Protein AF-0000000080522493 (afdb_homodimer)

Structure (mmCIF, N/CA/C/O backbone):
data_AF-0000000080522493-model_v1
#
loop_
_entity.id
_entity.type
_entity.pdbx_description
1 polymer 'uridine/cytidine kinase'
#
loop_
_atom_site.group_PDB
_atom_site.id
_atom_site.type_symbol
_atom_site.label_atom_id
_atom_site.label_alt_id
_atom_site.label_comp_id
_atom_site.label_asym_id
_atom_site.label_entity_id
_atom_site.label_seq_id
_atom_site.pdbx_PDB_ins_code
_atom_site.Cartn_x
_atom_site.Cartn_y
_atom_site.Cartn_z
_atom_site.occupancy
_atom_site.B_iso_or_equiv
_atom_site.auth_seq_id
_atom_site.auth_comp_id
_atom_site.auth_asym_id
_atom_site.auth_atom_id
_atom_site.pdbx_PDB_model_num
ATOM 1 N N . GLN A 1 1 ? 4.613 -21.703 6.625 1 52.94 1 GLN A N 1
ATOM 2 C CA . GLN A 1 1 ? 4.242 -20.344 6.996 1 52.94 1 GLN A CA 1
ATOM 3 C C . GLN A 1 1 ? 3.234 -19.75 6.016 1 52.94 1 GLN A C 1
ATOM 5 O O . GLN A 1 1 ? 3.293 -20.031 4.816 1 52.94 1 GLN A O 1
ATOM 10 N N . SER A 1 2 ? 2.213 -19.094 6.52 1 61.53 2 SER A N 1
ATOM 11 C CA . SER A 1 2 ? 1.043 -18.656 5.762 1 61.53 2 SER A CA 1
ATOM 12 C C . SER A 1 2 ? 1.355 -17.422 4.922 1 61.53 2 SER A C 1
ATOM 14 O O . SER A 1 2 ? 2.145 -16.578 5.332 1 61.53 2 SER A O 1
ATOM 16 N N . THR A 1 3 ? 1.047 -17.422 3.699 1 83.5 3 THR A N 1
ATOM 17 C CA . THR A 1 3 ? 1.134 -16.266 2.818 1 83.5 3 THR A CA 1
ATOM 18 C C . THR A 1 3 ? 0.064 -15.227 3.17 1 83.5 3 THR A C 1
ATOM 20 O O . THR A 1 3 ? -0.84 -15.508 3.961 1 83.5 3 THR A O 1
ATOM 23 N N . VAL A 1 4 ? 0.24 -14.055 2.805 1 89.12 4 V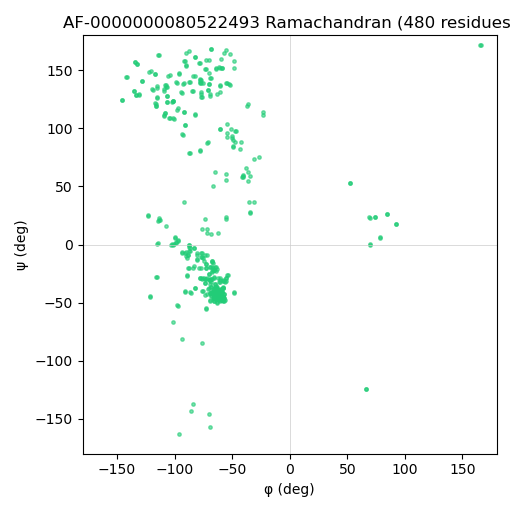AL A N 1
ATOM 24 C CA . VAL A 1 4 ? -0.759 -13 2.945 1 89.12 4 VAL A CA 1
ATOM 25 C C . VAL A 1 4 ? -2.109 -13.492 2.43 1 89.12 4 VAL A C 1
ATOM 27 O O . VAL A 1 4 ? -3.139 -13.305 3.082 1 89.12 4 VAL A O 1
ATOM 30 N N . CYS A 1 5 ? -2.146 -14.219 1.316 1 91.75 5 CYS A N 1
ATOM 31 C CA . CYS A 1 5 ? -3.381 -14.727 0.726 1 91.75 5 CYS A CA 1
ATOM 32 C C . CYS A 1 5 ? -4.047 -15.75 1.641 1 91.75 5 CYS A C 1
ATOM 34 O O . CYS A 1 5 ? -5.266 -15.727 1.822 1 91.75 5 CYS A O 1
ATOM 36 N N . GLU A 1 6 ? -3.295 -16.594 2.213 1 90.44 6 GLU A N 1
ATOM 37 C CA . GLU A 1 6 ? -3.838 -17.594 3.139 1 90.44 6 GLU A CA 1
ATOM 38 C C . GLU A 1 6 ? -4.426 -16.922 4.379 1 90.44 6 GLU A C 1
ATOM 40 O O . GLU A 1 6 ? -5.469 -17.344 4.879 1 90.44 6 GLU A O 1
ATOM 45 N N . LYS A 1 7 ? -3.697 -15.953 4.844 1 92.44 7 LYS A N 1
ATOM 46 C CA . LYS A 1 7 ? -4.191 -15.219 6.008 1 92.44 7 LYS A CA 1
ATOM 47 C C . LYS A 1 7 ? -5.512 -14.523 5.695 1 92.44 7 LYS A C 1
ATOM 49 O O . LYS A 1 7 ? -6.426 -14.516 6.527 1 92.44 7 LYS A O 1
ATOM 54 N N . ILE A 1 8 ? -5.613 -13.969 4.543 1 93.5 8 ILE A N 1
ATOM 55 C CA . ILE A 1 8 ? -6.844 -13.336 4.09 1 93.5 8 ILE A CA 1
ATOM 56 C C . ILE A 1 8 ? -7.973 -14.359 4.051 1 93.5 8 ILE A C 1
ATOM 58 O O . ILE A 1 8 ? -9.07 -14.102 4.547 1 93.5 8 ILE A O 1
ATOM 62 N N . MET A 1 9 ? -7.695 -15.523 3.529 1 91.19 9 MET A N 1
ATOM 63 C CA . MET A 1 9 ? -8.672 -16.609 3.436 1 91.19 9 MET A CA 1
ATOM 64 C C . MET A 1 9 ? -9.156 -17.016 4.82 1 91.19 9 MET A C 1
ATOM 66 O O . MET A 1 9 ? -10.352 -17.219 5.027 1 91.19 9 MET A O 1
ATOM 70 N N . GLU A 1 10 ? -8.258 -17.078 5.699 1 91 10 GLU A N 1
ATOM 71 C CA . GLU A 1 10 ? -8.555 -17.469 7.078 1 91 10 GLU A CA 1
ATOM 72 C C . GLU A 1 10 ? -9.438 -16.438 7.762 1 91 10 GLU A C 1
ATOM 74 O O . GLU A 1 10 ? -10.445 -16.781 8.383 1 91 10 GLU A O 1
ATOM 79 N N . LEU A 1 11 ? -9.133 -15.258 7.633 1 91.19 11 LEU A N 1
ATOM 80 C CA . LEU A 1 11 ? -9.836 -14.18 8.32 1 91.19 11 LEU A CA 1
ATOM 81 C C . LEU A 1 11 ? -11.242 -14 7.75 1 91.19 11 LEU A C 1
ATOM 83 O O . LEU A 1 11 ? -12.148 -13.555 8.453 1 91.19 11 LEU A O 1
ATOM 87 N N . LEU A 1 12 ? -11.406 -14.398 6.52 1 91.38 12 LEU A N 1
ATOM 88 C CA . LEU A 1 12 ? -12.719 -14.297 5.891 1 91.38 12 LEU A CA 1
ATOM 89 C C . LEU A 1 12 ? -13.555 -15.539 6.18 1 91.38 12 LEU A C 1
ATOM 91 O O . LEU A 1 12 ? -14.727 -15.609 5.793 1 91.38 12 LEU A O 1
ATOM 95 N N . GLY A 1 13 ? -13.016 -16.531 6.883 1 85 13 GLY A N 1
ATOM 96 C CA . GLY A 1 13 ? -13.711 -17.75 7.25 1 85 13 GLY A CA 1
ATOM 97 C C . GLY A 1 13 ? -14.016 -18.656 6.062 1 85 13 GLY A C 1
ATOM 98 O O . GLY A 1 13 ? -14.984 -19.406 6.078 1 85 13 GLY A O 1
ATOM 99 N N . GLN A 1 14 ? -13.297 -18.516 5.074 1 80.25 14 GLN A N 1
ATOM 100 C CA . GLN A 1 14 ? -13.586 -19.25 3.848 1 80.25 14 GLN A CA 1
ATOM 101 C C . GLN A 1 14 ? -12.805 -20.562 3.789 1 80.25 14 GLN A C 1
ATOM 103 O O . GLN A 1 14 ? -13.07 -21.406 2.936 1 80.25 14 GLN A O 1
ATOM 108 N N . ASN A 1 15 ? -11.93 -20.703 4.766 1 73.31 15 ASN A N 1
ATOM 109 C CA . ASN A 1 15 ? -11.156 -21.938 4.789 1 73.31 15 ASN A CA 1
ATOM 110 C C . ASN A 1 15 ? -12.039 -23.156 5.059 1 73.31 15 ASN A C 1
ATOM 112 O O . ASN A 1 15 ? -11.742 -24.266 4.602 1 73.31 15 ASN A O 1
ATOM 116 N N . GLU A 1 16 ? -13.203 -22.922 5.652 1 71.56 16 GLU A N 1
ATOM 117 C CA . GLU A 1 16 ? -14.055 -24.031 6.098 1 71.56 16 GLU A CA 1
ATOM 118 C C . GLU A 1 16 ? -15.211 -24.25 5.125 1 71.56 16 GLU A C 1
ATOM 120 O O . GLU A 1 16 ? -15.984 -25.203 5.285 1 71.56 16 GLU A O 1
ATOM 125 N N . VAL A 1 17 ? -15.273 -23.484 4.113 1 73.75 17 VAL A N 1
ATOM 126 C CA . VAL A 1 17 ? -16.391 -23.578 3.17 1 73.75 17 VAL A CA 1
ATOM 127 C C . VAL A 1 17 ? -16.031 -24.531 2.039 1 73.75 17 VAL A C 1
ATOM 129 O O . VAL A 1 17 ? -14.875 -24.562 1.592 1 73.75 17 VAL A O 1
ATOM 132 N N . ASP A 1 18 ? -17.016 -25.312 1.705 1 72.75 18 ASP A N 1
ATOM 133 C CA . ASP A 1 18 ? -16.828 -26.234 0.586 1 72.75 18 ASP A CA 1
ATOM 134 C C . ASP A 1 18 ? -16.406 -25.5 -0.676 1 72.75 18 ASP A C 1
ATOM 136 O O . ASP A 1 18 ? -16.906 -24.406 -0.959 1 72.75 18 ASP A O 1
ATOM 140 N N . HIS A 1 19 ? -15.508 -26.062 -1.374 1 71.94 19 HIS A N 1
ATOM 141 C CA . HIS A 1 19 ? -14.898 -25.453 -2.549 1 71.94 19 HIS A CA 1
ATOM 142 C C . HIS A 1 19 ? -15.945 -25.094 -3.594 1 71.94 19 HIS A C 1
ATOM 144 O O . HIS A 1 19 ? -15.758 -24.141 -4.359 1 71.94 19 HIS A O 1
ATOM 150 N N . ARG A 1 20 ? -17 -25.828 -3.664 1 73.25 20 ARG A N 1
ATOM 151 C CA . ARG A 1 20 ? -18.047 -25.578 -4.656 1 73.25 20 ARG A CA 1
ATOM 152 C C . ARG A 1 20 ? -18.844 -24.328 -4.305 1 73.25 20 ARG A C 1
ATOM 154 O O . ARG A 1 20 ? -19.438 -23.703 -5.184 1 73.25 20 ARG A O 1
ATOM 161 N N . GLN A 1 21 ? -18.781 -23.953 -3.074 1 72.56 21 GLN A N 1
ATOM 162 C CA . GLN A 1 21 ? -19.641 -22.875 -2.609 1 72.56 21 GLN A CA 1
ATOM 163 C C . GLN A 1 21 ? -18.797 -21.656 -2.191 1 72.56 21 GLN A C 1
ATOM 165 O O . GLN A 1 21 ? -19.359 -20.625 -1.832 1 72.56 21 GLN A O 1
ATOM 170 N N . ARG A 1 22 ? -17.562 -21.875 -2.363 1 75 22 ARG A N 1
ATOM 171 C CA . ARG A 1 22 ? -16.703 -20.797 -1.896 1 75 22 ARG A CA 1
ATOM 172 C C . ARG A 1 22 ? -16.812 -19.578 -2.795 1 75 22 ARG A C 1
ATOM 174 O O . ARG A 1 22 ? -16.797 -19.688 -4.02 1 75 22 ARG A O 1
ATOM 181 N N . LYS A 1 23 ? -16.969 -18.453 -2.16 1 88.06 23 LYS A N 1
ATOM 182 C CA . LYS A 1 23 ? -17.078 -17.188 -2.883 1 88.06 23 LYS A CA 1
ATOM 183 C C . LYS A 1 23 ? -15.711 -16.578 -3.129 1 88.06 23 LYS A C 1
ATOM 185 O O . LYS A 1 23 ? -15.586 -15.609 -3.889 1 88.06 23 LYS A O 1
ATOM 190 N N . LEU A 1 24 ? -14.688 -17.219 -2.455 1 92.75 24 LEU A N 1
ATOM 191 C CA . LEU A 1 24 ? -13.305 -16.766 -2.582 1 92.75 24 LEU A CA 1
ATOM 192 C C . LEU A 1 24 ? -12.375 -17.938 -2.895 1 92.75 24 LEU A C 1
ATOM 194 O O . LEU A 1 24 ? -12.438 -18.984 -2.234 1 92.75 24 LEU A O 1
ATOM 198 N N . VAL A 1 25 ? -11.555 -17.797 -3.936 1 93.69 25 VAL A N 1
ATOM 199 C CA . VAL A 1 25 ? -10.617 -18.844 -4.305 1 93.69 25 VAL A CA 1
ATOM 200 C C . VAL A 1 25 ? -9.211 -18.266 -4.438 1 93.69 25 VAL A C 1
ATOM 202 O O . VAL A 1 25 ? -9.047 -17.125 -4.914 1 93.69 25 VAL A O 1
ATOM 205 N N . ILE A 1 26 ? -8.258 -19.016 -3.986 1 94.06 26 ILE A N 1
ATOM 206 C CA . ILE A 1 26 ? -6.855 -18.656 -4.199 1 94.06 26 ILE A CA 1
ATOM 207 C C . ILE A 1 26 ? -6.281 -19.484 -5.348 1 94.06 26 ILE A C 1
ATOM 209 O O . ILE A 1 26 ? -6.418 -20.719 -5.363 1 94.06 26 ILE A O 1
ATOM 213 N N . LEU A 1 27 ? -5.77 -18.891 -6.332 1 95.75 27 LEU A N 1
ATOM 214 C CA . LEU A 1 27 ? -5.051 -19.547 -7.426 1 95.75 27 LEU A CA 1
ATOM 215 C C . LEU A 1 27 ? -3.586 -19.125 -7.438 1 95.75 27 LEU A C 1
ATOM 217 O O . LEU A 1 27 ? -3.279 -17.922 -7.434 1 95.75 27 LEU A O 1
ATOM 221 N N . SER A 1 28 ? -2.662 -20.094 -7.422 1 95.94 28 SER A N 1
ATOM 222 C CA . SER A 1 28 ? -1.23 -19.812 -7.379 1 95.94 28 SER A CA 1
ATOM 223 C C . SER A 1 28 ? -0.608 -19.891 -8.766 1 95.94 28 SER A C 1
ATOM 225 O O . SER A 1 28 ? -0.868 -20.828 -9.523 1 95.94 28 SER A O 1
ATOM 227 N N . GLN A 1 29 ? 0.25 -19 -9.07 1 97.12 29 GLN A N 1
ATOM 228 C CA . GLN A 1 29 ? 1.018 -19 -10.305 1 97.12 29 GLN A CA 1
ATOM 229 C C . GLN A 1 29 ? 1.881 -20.25 -10.43 1 97.12 29 GLN A C 1
ATOM 231 O O . GLN A 1 29 ? 2.113 -20.75 -11.531 1 97.12 29 GLN A O 1
ATOM 236 N N . ASP A 1 30 ? 2.283 -20.797 -9.297 1 95.12 30 ASP A N 1
ATOM 237 C CA . ASP A 1 30 ? 3.217 -21.922 -9.258 1 95.12 30 ASP A CA 1
ATOM 238 C C . ASP A 1 30 ? 2.58 -23.188 -9.828 1 95.12 30 ASP A C 1
ATOM 240 O O . ASP A 1 30 ? 3.281 -24.156 -10.148 1 95.12 30 ASP A O 1
ATOM 244 N N . ARG A 1 31 ? 1.29 -23.188 -9.969 1 95.94 31 ARG A N 1
ATOM 245 C CA . ARG A 1 31 ? 0.611 -24.344 -10.555 1 95.94 31 ARG A CA 1
ATOM 246 C C . ARG A 1 31 ? 0.862 -24.406 -12.062 1 95.94 31 ARG A C 1
ATOM 248 O O . ARG A 1 31 ? 0.593 -25.438 -12.688 1 95.94 31 ARG A O 1
ATOM 255 N N . PHE A 1 32 ? 1.44 -23.406 -12.602 1 97.69 32 PHE A N 1
ATOM 256 C CA . PHE A 1 32 ? 1.5 -23.312 -14.055 1 97.69 32 PHE A CA 1
ATOM 257 C C . PHE A 1 32 ? 2.938 -23.438 -14.547 1 97.69 32 PHE A C 1
ATOM 259 O O . PHE A 1 32 ? 3.275 -22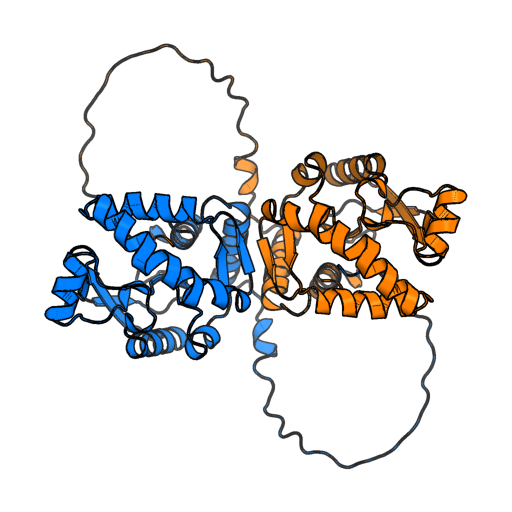.938 -15.625 1 97.69 32 PHE A O 1
ATOM 266 N N . TYR A 1 33 ? 3.793 -24.031 -13.766 1 97.81 33 TYR A N 1
ATOM 267 C CA . TYR A 1 33 ? 5.117 -24.328 -14.305 1 97.81 33 TYR A CA 1
ATOM 268 C C . TYR A 1 33 ? 5.02 -25.219 -15.531 1 97.81 33 TYR A C 1
ATOM 270 O O . TYR A 1 33 ? 4.145 -26.094 -15.609 1 97.81 33 TYR A O 1
ATOM 278 N N . LYS A 1 34 ? 5.965 -25.094 -16.391 1 97.38 34 LYS A N 1
ATOM 279 C CA . LYS A 1 34 ? 6.051 -25.984 -17.547 1 97.38 34 LYS A CA 1
ATOM 280 C C . LYS A 1 34 ? 6.496 -27.375 -17.141 1 97.38 34 LYS A C 1
ATOM 282 O O . LYS A 1 34 ? 7.195 -27.562 -16.156 1 97.38 34 LYS A O 1
ATOM 287 N N . VAL A 1 35 ? 6.004 -28.297 -17.984 1 97 35 VAL A N 1
ATOM 288 C CA . VAL A 1 35 ? 6.559 -29.641 -17.859 1 97 35 VAL A CA 1
ATOM 289 C C . VAL A 1 35 ? 8.008 -29.656 -18.328 1 97 35 VAL A C 1
ATOM 291 O O . VAL A 1 35 ? 8.312 -29.188 -19.438 1 97 35 VAL A O 1
ATOM 294 N N . LEU A 1 36 ? 8.82 -30.172 -17.453 1 96.94 36 LEU A N 1
ATOM 295 C CA . LEU A 1 36 ? 10.242 -30.141 -17.75 1 96.94 36 LEU A CA 1
ATOM 296 C C . LEU A 1 36 ? 10.641 -31.297 -18.672 1 96.94 36 LEU A C 1
ATOM 298 O O . LEU A 1 36 ? 10.094 -32.406 -18.547 1 96.94 36 LEU A O 1
ATOM 302 N N . THR A 1 37 ? 11.609 -31.016 -19.562 1 96.88 37 THR A N 1
ATOM 303 C CA . THR A 1 37 ? 12.266 -32.094 -20.281 1 96.88 37 THR A CA 1
ATOM 304 C C . THR A 1 37 ? 13.117 -32.938 -19.328 1 96.88 37 THR A C 1
ATOM 306 O O . THR A 1 37 ? 13.375 -32.531 -18.203 1 96.88 37 THR A O 1
ATOM 309 N N . ALA A 1 38 ? 13.547 -34.062 -19.859 1 96 38 ALA A N 1
ATOM 310 C CA . ALA A 1 38 ? 14.398 -34.938 -19.031 1 96 38 ALA A CA 1
ATOM 311 C C . ALA A 1 38 ? 15.672 -34.219 -18.625 1 96 38 ALA A C 1
ATOM 313 O O . ALA A 1 38 ? 16.125 -34.312 -17.469 1 96 38 ALA A O 1
ATOM 314 N N . GLU A 1 39 ? 16.188 -33.5 -19.531 1 96.94 39 GLU A N 1
ATOM 315 C CA . GLU A 1 39 ? 17.406 -32.75 -19.25 1 96.94 39 GLU A CA 1
ATOM 316 C C . GLU A 1 39 ? 17.172 -31.656 -18.219 1 96.94 39 GLU A C 1
ATOM 318 O O . GLU A 1 39 ? 17.953 -31.484 -17.281 1 96.94 39 GLU A O 1
ATOM 323 N N . GLN A 1 40 ? 16.141 -30.938 -18.375 1 96.88 40 GLN A N 1
ATOM 324 C CA . GLN A 1 40 ? 15.781 -29.875 -17.453 1 96.88 40 GLN A CA 1
ATOM 325 C C . GLN A 1 40 ? 15.484 -30.422 -16.062 1 96.88 40 GLN A C 1
ATOM 327 O O . GLN A 1 40 ? 15.852 -29.828 -15.055 1 96.88 40 GLN A O 1
ATOM 332 N N . LYS A 1 41 ? 14.844 -31.547 -16.016 1 95.94 41 LYS A N 1
ATOM 333 C CA . LYS A 1 41 ? 14.523 -32.188 -14.75 1 95.94 41 LYS A CA 1
ATOM 334 C C . LYS A 1 41 ? 15.789 -32.562 -13.992 1 95.94 41 LYS A C 1
ATOM 336 O O . LYS A 1 41 ? 15.875 -32.375 -12.773 1 95.94 41 LYS A O 1
ATOM 341 N N . ALA A 1 42 ? 16.734 -33.094 -14.734 1 95.62 42 ALA A N 1
ATOM 342 C CA . ALA A 1 42 ? 18.016 -33.438 -14.133 1 95.62 42 ALA A CA 1
ATOM 343 C C . ALA A 1 42 ? 18.703 -32.219 -13.516 1 95.62 42 ALA A C 1
ATOM 345 O O . ALA A 1 42 ? 19.234 -32.312 -12.414 1 95.62 42 ALA A O 1
ATOM 346 N N . LYS A 1 43 ? 18.625 -31.156 -14.195 1 95.81 43 LYS A N 1
ATOM 347 C CA . LYS A 1 43 ? 19.172 -29.906 -13.688 1 95.81 43 LYS A CA 1
ATOM 348 C C . LYS A 1 43 ? 18.406 -29.406 -12.469 1 95.81 43 LYS A C 1
ATOM 350 O O . LYS A 1 43 ? 19 -28.938 -11.5 1 95.81 43 LYS A O 1
ATOM 355 N N . ALA A 1 44 ? 17.062 -29.5 -12.523 1 94.38 44 ALA A N 1
ATOM 356 C CA . ALA A 1 44 ? 16.203 -29.047 -11.43 1 94.38 44 ALA A CA 1
ATOM 357 C C . ALA A 1 44 ? 16.516 -29.812 -10.148 1 94.38 44 ALA A C 1
ATOM 359 O O . ALA A 1 44 ? 16.578 -29.234 -9.062 1 94.38 44 ALA A O 1
ATOM 360 N N . LEU A 1 45 ? 16.75 -31.125 -10.273 1 91.44 45 LEU A N 1
ATOM 361 C CA . LEU A 1 45 ? 17.016 -31.984 -9.125 1 91.44 45 LEU A CA 1
ATOM 362 C C . LEU A 1 45 ? 18.344 -31.609 -8.461 1 91.44 45 LEU A C 1
ATOM 364 O O . LEU A 1 45 ? 18.547 -31.875 -7.273 1 91.44 45 LEU A O 1
ATOM 368 N N . LYS A 1 46 ? 19.219 -30.922 -9.281 1 91.31 46 LYS A N 1
ATOM 369 C CA . LYS A 1 46 ? 20.5 -30.484 -8.758 1 91.31 46 LYS A CA 1
ATOM 370 C C . LYS A 1 46 ? 20.469 -29 -8.367 1 91.31 46 LYS A C 1
ATOM 372 O O . LYS A 1 46 ? 21.516 -28.406 -8.094 1 91.31 46 LYS A O 1
ATOM 377 N N . GLY A 1 47 ? 19.297 -28.469 -8.453 1 91.38 47 GLY A N 1
ATOM 378 C CA . GLY A 1 47 ? 19.172 -27.062 -8.117 1 91.38 47 GLY A CA 1
ATOM 379 C C . GLY A 1 47 ? 19.734 -26.141 -9.188 1 91.38 47 GLY A C 1
ATOM 380 O O . GLY A 1 47 ? 20.125 -25 -8.891 1 91.38 47 GLY A O 1
ATOM 381 N N . GLN A 1 48 ? 19.812 -26.609 -10.445 1 94.81 48 GLN A N 1
ATOM 382 C CA . GLN A 1 48 ? 20.469 -25.844 -11.5 1 94.81 48 GLN A CA 1
ATOM 383 C C . GLN A 1 48 ? 19.469 -25.406 -12.562 1 94.81 48 GLN A C 1
ATOM 385 O O . GLN A 1 48 ? 19.844 -25.141 -13.711 1 94.81 48 GLN A O 1
ATOM 390 N N . TYR A 1 49 ? 18.25 -25.391 -12.227 1 96.06 49 TYR A N 1
ATOM 391 C CA . TYR A 1 49 ? 17.172 -24.906 -13.086 1 96.06 49 TYR A CA 1
ATOM 392 C C . TYR A 1 49 ? 16.516 -23.656 -12.484 1 96.06 49 TYR A C 1
ATOM 394 O O . TYR A 1 49 ? 16.266 -23.609 -11.281 1 96.06 49 TYR A O 1
ATOM 402 N N . ASN A 1 50 ? 16.266 -22.594 -13.273 1 97.44 50 ASN A N 1
ATOM 403 C CA . ASN A 1 50 ? 15.719 -21.328 -12.812 1 97.44 50 ASN A CA 1
ATOM 404 C C . ASN A 1 50 ? 14.195 -21.297 -12.922 1 97.44 50 ASN A C 1
ATOM 406 O O . ASN A 1 50 ? 13.648 -20.844 -13.93 1 97.44 50 ASN A O 1
ATOM 410 N N . PHE A 1 51 ? 13.539 -21.625 -11.859 1 96.25 51 PHE A N 1
ATOM 411 C CA . PHE A 1 51 ? 12.086 -21.641 -11.828 1 96.25 51 PHE A CA 1
ATOM 412 C C . PHE A 1 51 ? 11.523 -20.234 -11.734 1 96.25 51 PHE A C 1
ATOM 414 O O . PHE A 1 51 ? 10.32 -20.016 -11.93 1 96.25 51 PHE A O 1
ATOM 421 N N . ASP A 1 52 ? 12.398 -19.25 -11.469 1 96.94 52 ASP A N 1
ATOM 422 C CA . ASP A 1 52 ? 11.93 -17.875 -11.273 1 96.94 52 ASP A CA 1
ATOM 423 C C . ASP A 1 52 ? 12.07 -17.062 -12.562 1 96.94 52 ASP A C 1
ATOM 425 O O . ASP A 1 52 ? 11.773 -15.859 -12.578 1 96.94 52 ASP A O 1
ATOM 429 N N . HIS A 1 53 ? 12.508 -17.719 -13.648 1 97.88 53 HIS A N 1
ATOM 430 C CA . HIS A 1 53 ? 12.5 -17.094 -14.961 1 97.88 53 HIS A CA 1
ATOM 431 C C . HIS A 1 53 ? 11.094 -17.094 -15.562 1 97.88 53 HIS A C 1
ATOM 433 O O . HIS A 1 53 ? 10.359 -18.078 -15.438 1 97.88 53 HIS A O 1
ATOM 439 N N . PRO A 1 54 ? 10.703 -15.992 -16.281 1 97.94 54 PRO A N 1
ATOM 440 C CA . PRO A 1 54 ? 9.375 -15.953 -16.891 1 97.94 54 PRO A CA 1
ATOM 441 C C . PRO A 1 54 ? 9.109 -17.141 -17.797 1 97.94 54 PRO A C 1
ATOM 443 O O . PRO A 1 54 ? 7.965 -17.594 -17.906 1 97.94 54 PRO A O 1
ATOM 446 N N . ASP A 1 55 ? 10.164 -17.719 -18.344 1 96.81 55 ASP A N 1
ATOM 447 C CA . ASP A 1 55 ? 10.023 -18.812 -19.312 1 96.81 55 ASP A CA 1
ATOM 448 C C . ASP A 1 55 ? 9.766 -20.141 -18.594 1 96.81 55 ASP A C 1
ATOM 450 O O . ASP A 1 55 ? 9.477 -21.141 -19.234 1 96.81 55 ASP A O 1
ATOM 454 N N . ALA A 1 56 ? 9.859 -20.156 -17.328 1 97.69 56 ALA A N 1
ATOM 455 C CA . ALA A 1 56 ? 9.617 -21.391 -16.578 1 97.69 56 ALA A CA 1
ATOM 456 C C . ALA A 1 56 ? 8.133 -21.703 -16.516 1 97.69 56 ALA A C 1
ATOM 458 O O . ALA A 1 56 ? 7.738 -22.812 -16.172 1 97.69 56 ALA A O 1
ATOM 459 N N . PHE A 1 57 ? 7.273 -20.75 -16.859 1 97.75 57 PHE A N 1
ATOM 460 C CA . PHE A 1 57 ? 5.832 -20.906 -16.703 1 97.75 57 PHE A CA 1
ATOM 461 C C . PHE A 1 57 ? 5.164 -21.172 -18.047 1 97.75 57 PHE A C 1
ATOM 463 O O . PHE A 1 57 ? 5.613 -20.656 -19.078 1 97.75 57 PHE A O 1
ATOM 470 N N . ASP A 1 58 ? 4.156 -21.953 -17.969 1 97.5 58 ASP A N 1
ATOM 471 C CA . ASP A 1 58 ? 3.24 -22.094 -19.094 1 97.5 58 ASP A CA 1
ATOM 472 C C . ASP A 1 58 ? 2.289 -20.906 -19.188 1 97.5 58 ASP A C 1
ATOM 474 O O . ASP A 1 58 ? 1.108 -21.016 -18.844 1 97.5 58 ASP A O 1
ATOM 478 N N . ASN A 1 59 ? 2.807 -19.844 -19.766 1 97.12 59 ASN A N 1
ATOM 479 C CA . ASN A 1 59 ? 2.111 -18.562 -19.766 1 97.12 59 ASN A CA 1
ATOM 480 C C . ASN A 1 59 ? 0.814 -18.641 -20.562 1 97.12 59 ASN A C 1
ATOM 482 O O . ASN A 1 59 ? -0.177 -18 -20.219 1 97.12 59 ASN A O 1
ATOM 486 N N . ASP A 1 60 ? 0.84 -19.422 -21.594 1 97.25 60 ASP A N 1
ATOM 487 C CA . ASP A 1 60 ? -0.361 -19.562 -22.406 1 97.25 60 ASP A CA 1
ATOM 488 C C . ASP A 1 60 ? -1.482 -20.234 -21.625 1 97.25 60 ASP A C 1
ATOM 490 O O . ASP A 1 60 ? -2.615 -19.75 -21.609 1 97.25 60 ASP A O 1
ATOM 494 N N . LEU A 1 61 ? -1.157 -21.297 -21.016 1 97.81 61 LEU A N 1
ATOM 495 C CA . LEU A 1 61 ? -2.146 -22 -20.203 1 97.81 61 LEU A CA 1
ATOM 496 C C . LEU A 1 61 ? -2.652 -21.109 -19.062 1 97.81 61 LEU A C 1
ATOM 498 O O . LEU A 1 61 ? -3.855 -21.062 -18.797 1 97.81 61 LEU A O 1
ATOM 502 N N . MET A 1 62 ? -1.75 -20.438 -18.422 1 97.88 62 MET A N 1
ATOM 503 C CA . MET A 1 62 ? -2.09 -19.531 -17.328 1 97.88 62 MET A CA 1
ATOM 504 C C . MET A 1 62 ? -3.055 -18.453 -17.797 1 97.88 62 MET A C 1
ATOM 506 O O . MET A 1 62 ? -4.09 -18.219 -17.172 1 97.88 62 MET A O 1
ATOM 510 N N . HIS A 1 63 ? -2.721 -17.844 -18.906 1 98.12 63 HIS A N 1
ATOM 511 C CA . HIS A 1 63 ? -3.551 -16.781 -19.469 1 98.12 63 HIS A CA 1
ATOM 512 C C . HIS A 1 63 ? -4.945 -17.297 -19.797 1 98.12 63 HIS A C 1
ATOM 514 O O . HIS A 1 63 ? -5.945 -16.688 -19.422 1 98.12 63 HIS A O 1
ATOM 520 N N . ARG A 1 64 ? -4.992 -18.359 -20.438 1 98.19 64 ARG A N 1
ATOM 521 C CA . ARG A 1 64 ? -6.27 -18.938 -20.844 1 98.19 64 ARG A CA 1
ATOM 522 C C . ARG A 1 64 ? -7.113 -19.297 -19.641 1 98.19 64 ARG A C 1
ATOM 524 O O . ARG A 1 64 ? -8.32 -19.047 -19.609 1 98.19 64 ARG A O 1
ATOM 531 N N . THR A 1 65 ? -6.512 -19.922 -18.656 1 98.31 65 THR A N 1
ATOM 532 C CA . THR A 1 65 ? -7.211 -20.297 -17.438 1 98.31 65 THR A CA 1
ATOM 533 C C . THR A 1 65 ? -7.797 -19.078 -16.734 1 98.31 65 THR A C 1
ATOM 535 O O . THR A 1 65 ? -8.969 -19.078 -16.375 1 98.31 65 THR A O 1
ATOM 538 N N . LEU A 1 66 ? -6.996 -18.016 -16.641 1 98.19 66 LEU A N 1
ATOM 539 C CA . LEU A 1 66 ? -7.441 -16.797 -15.984 1 98.19 66 LEU A CA 1
ATOM 540 C C . LEU A 1 66 ? -8.57 -16.141 -16.766 1 98.19 66 LEU A C 1
ATOM 542 O O . LEU A 1 66 ? -9.531 -15.633 -16.172 1 98.19 66 LEU A O 1
ATOM 546 N N . LYS A 1 67 ? -8.43 -16.125 -18.031 1 98.06 67 LYS A N 1
ATOM 547 C CA . LYS A 1 67 ? -9.484 -15.578 -18.875 1 98.06 67 LYS A CA 1
ATOM 548 C C . LYS A 1 67 ? -10.805 -16.312 -18.656 1 98.06 67 LYS A C 1
ATOM 550 O O . LYS A 1 67 ? -11.852 -15.672 -18.5 1 98.06 67 LYS A O 1
ATOM 555 N N . ASN A 1 68 ? -10.742 -17.625 -18.609 1 98.25 68 ASN A N 1
ATOM 556 C CA . ASN A 1 68 ? -11.938 -18.422 -18.359 1 98.25 68 ASN A CA 1
ATOM 557 C C . ASN A 1 68 ? -12.523 -18.141 -16.984 1 98.25 68 ASN A C 1
ATOM 559 O O . ASN A 1 68 ? -13.75 -18.094 -16.828 1 98.25 68 ASN A O 1
ATOM 563 N N . ILE A 1 69 ? -11.719 -17.953 -16.031 1 97 69 ILE A N 1
ATOM 564 C CA . ILE A 1 69 ? -12.164 -17.656 -14.68 1 97 69 ILE A CA 1
ATOM 565 C C . ILE A 1 69 ? -12.898 -16.312 -14.664 1 97 69 ILE A C 1
ATOM 567 O O . ILE A 1 69 ? -13.984 -16.203 -14.078 1 97 69 ILE A O 1
ATOM 571 N N . VAL A 1 70 ? -12.328 -15.312 -15.32 1 96.56 70 VAL A N 1
ATOM 572 C CA . VAL A 1 70 ? -12.93 -13.984 -15.383 1 96.56 70 VAL A CA 1
ATOM 573 C C . VAL A 1 70 ? -14.289 -14.07 -16.062 1 96.56 70 VAL A C 1
ATOM 575 O O . VAL A 1 70 ? -15.219 -13.344 -15.695 1 96.56 70 VAL A O 1
ATOM 578 N N . GLU A 1 71 ? -14.422 -14.984 -16.984 1 96.75 71 GLU A N 1
ATOM 579 C CA . GLU A 1 71 ? -15.664 -15.148 -17.719 1 96.75 71 GLU A CA 1
ATOM 580 C C . GLU A 1 71 ? -16.672 -15.992 -16.953 1 96.75 71 GLU A C 1
ATOM 582 O O . GLU A 1 71 ? -17.766 -16.266 -17.422 1 96.75 71 GLU A O 1
ATOM 587 N N . GLY A 1 72 ? -16.266 -16.469 -15.82 1 95.25 72 GLY A N 1
ATOM 588 C CA . GLY A 1 72 ? -17.172 -17.188 -14.953 1 95.25 72 GLY A CA 1
ATOM 589 C C . GLY A 1 72 ? -17.312 -18.656 -15.305 1 95.25 72 GLY A C 1
ATOM 590 O O . GLY A 1 72 ? -18.344 -19.281 -15.031 1 95.25 72 GLY A O 1
ATOM 591 N N . LYS A 1 73 ? -16.297 -19.219 -15.922 1 96.81 73 LYS A N 1
ATOM 592 C CA . LYS A 1 73 ? -16.312 -20.625 -16.297 1 96.81 73 LYS A CA 1
ATOM 593 C C . LYS A 1 73 ? -15.617 -21.484 -15.258 1 96.81 73 LYS A C 1
ATOM 595 O O . LYS A 1 73 ? -14.703 -21.016 -14.57 1 96.81 73 LYS A O 1
ATOM 600 N N . THR A 1 74 ? -16.125 -22.672 -15.125 1 96.31 74 THR A N 1
ATOM 601 C CA . THR A 1 74 ? -15.383 -23.656 -14.344 1 96.31 74 THR A CA 1
ATOM 602 C C . THR A 1 74 ? -14.117 -24.094 -15.078 1 96.31 74 THR A C 1
ATOM 604 O O . THR A 1 74 ? -14.148 -24.344 -16.281 1 96.31 74 THR A O 1
ATOM 607 N N . VAL A 1 75 ? -13.062 -24.203 -14.344 1 97 75 VAL A N 1
ATOM 608 C CA . VAL A 1 75 ? -11.812 -24.516 -15.016 1 97 75 VAL A CA 1
ATOM 609 C C . VAL A 1 75 ? -11.094 -25.641 -14.266 1 97 75 VAL A C 1
ATOM 611 O O . VAL A 1 75 ? -11.352 -25.875 -13.086 1 97 75 VAL A O 1
ATOM 614 N N . GLU A 1 76 ? -10.242 -26.359 -15 1 96.62 76 GLU A N 1
ATOM 615 C CA . GLU A 1 76 ? -9.297 -27.297 -14.422 1 96.62 76 GLU A CA 1
ATOM 616 C C . GLU A 1 76 ? -7.895 -26.703 -14.352 1 96.62 76 GLU A C 1
ATOM 618 O O . GLU A 1 76 ? -7.332 -26.312 -15.375 1 96.62 76 GLU A O 1
ATOM 623 N N . VAL A 1 77 ? -7.363 -26.688 -13.18 1 96.62 77 VAL A N 1
ATOM 624 C CA . VAL A 1 77 ? -6.039 -26.109 -12.961 1 96.62 77 VAL A CA 1
ATOM 625 C C . VAL A 1 77 ? -5.031 -27.219 -12.688 1 96.62 77 VAL A C 1
ATOM 627 O O . VAL A 1 77 ? -5.324 -28.172 -11.945 1 96.62 77 VAL A O 1
ATOM 630 N N . PRO A 1 78 ? -3.861 -27.109 -13.289 1 96.88 78 PRO A N 1
ATOM 631 C CA . PRO A 1 78 ? -2.857 -28.141 -13.055 1 96.88 78 PRO A CA 1
ATOM 632 C C . PRO A 1 78 ? -2.451 -28.25 -11.586 1 96.88 78 PRO A C 1
ATOM 634 O O . PRO A 1 78 ? -2.559 -27.266 -10.844 1 96.88 78 PRO A O 1
ATOM 637 N N . THR A 1 79 ? -2.064 -29.422 -11.242 1 95.88 79 THR A N 1
ATOM 638 C CA . THR A 1 79 ? -1.445 -29.672 -9.945 1 95.88 79 THR A CA 1
ATOM 639 C C . THR A 1 79 ? 0.055 -29.906 -10.102 1 95.88 79 THR A C 1
ATOM 641 O O . THR A 1 79 ? 0.487 -30.625 -11.008 1 95.88 79 THR A O 1
ATOM 644 N N . TYR A 1 80 ? 0.795 -29.297 -9.242 1 94.81 80 TYR A N 1
ATOM 645 C CA . TYR A 1 80 ? 2.246 -29.391 -9.359 1 94.81 80 TYR A CA 1
ATOM 646 C C . TYR A 1 80 ? 2.857 -30.016 -8.117 1 94.81 80 TYR A C 1
ATOM 648 O O . TYR A 1 80 ? 2.471 -29.688 -6.996 1 94.81 80 TYR A O 1
ATOM 656 N N . ASP A 1 81 ? 3.754 -30.938 -8.336 1 93.88 81 ASP A N 1
ATOM 657 C CA . ASP A 1 81 ? 4.531 -31.547 -7.258 1 93.88 81 ASP A CA 1
ATOM 658 C C . ASP A 1 81 ? 5.902 -30.891 -7.133 1 93.88 81 ASP A C 1
ATOM 660 O O . ASP A 1 81 ? 6.773 -31.094 -7.98 1 93.88 81 ASP A O 1
ATOM 664 N N . PHE A 1 82 ? 6.176 -30.25 -6.035 1 91.38 82 PHE A N 1
ATOM 665 C CA . PHE A 1 82 ? 7.391 -29.469 -5.863 1 91.38 82 PHE A CA 1
ATOM 666 C C . PHE A 1 82 ? 8.555 -30.359 -5.453 1 91.38 82 PHE A C 1
ATOM 668 O O . PHE A 1 82 ? 9.719 -29.969 -5.559 1 91.38 82 PHE A O 1
ATOM 675 N N . VAL A 1 83 ? 8.266 -31.516 -4.965 1 89.88 83 VAL A N 1
ATOM 676 C CA . VAL A 1 83 ? 9.32 -32.438 -4.594 1 89.88 83 VAL A CA 1
ATOM 677 C C . VAL A 1 83 ? 9.961 -33.031 -5.852 1 89.88 83 VAL A C 1
ATOM 679 O O . VAL A 1 83 ? 11.18 -33.062 -5.984 1 89.88 83 VAL A O 1
ATOM 682 N N . THR A 1 84 ? 9.117 -33.406 -6.824 1 91.38 84 THR A N 1
ATOM 683 C CA . THR A 1 84 ? 9.625 -34.062 -8.031 1 91.38 84 THR A CA 1
ATOM 684 C C . THR A 1 84 ? 9.727 -33.062 -9.18 1 91.38 84 THR A C 1
ATOM 686 O O . THR A 1 84 ? 10.094 -33.406 -10.297 1 91.38 84 THR A O 1
ATOM 689 N N . HIS A 1 85 ? 9.375 -31.812 -8.953 1 93.25 85 HIS A N 1
ATOM 690 C CA . HIS A 1 85 ? 9.375 -30.766 -9.977 1 93.25 85 HIS A CA 1
ATOM 691 C C . HIS A 1 85 ? 8.594 -31.203 -11.211 1 93.25 85 HIS A C 1
ATOM 693 O O . HIS A 1 85 ? 9.094 -31.094 -12.336 1 93.25 85 HIS A O 1
ATOM 699 N N . SER A 1 86 ? 7.312 -31.656 -10.953 1 94.81 86 SER A N 1
ATOM 700 C CA . SER A 1 86 ? 6.535 -32.188 -12.062 1 94.81 86 SER A CA 1
ATOM 701 C C . SER A 1 86 ? 5.07 -31.781 -11.961 1 94.81 86 SER A C 1
ATOM 703 O O . SER A 1 86 ? 4.527 -31.672 -10.859 1 94.81 86 SER A O 1
ATOM 705 N N . ARG A 1 87 ? 4.566 -31.562 -13.141 1 95.44 87 ARG A N 1
ATOM 706 C CA . ARG A 1 87 ? 3.113 -31.422 -13.219 1 95.44 87 ARG A CA 1
ATOM 707 C C . ARG A 1 87 ? 2.434 -32.781 -13.141 1 95.44 87 ARG A C 1
ATOM 709 O O . ARG A 1 87 ? 2.773 -33.719 -13.898 1 95.44 87 ARG A O 1
ATOM 716 N N . LEU A 1 88 ? 1.488 -32.906 -12.219 1 95.62 88 LEU A N 1
ATOM 717 C CA . LEU A 1 88 ? 0.789 -34.188 -12.023 1 95.62 88 LEU A CA 1
ATOM 718 C C . LEU A 1 88 ? -0.334 -34.344 -13.039 1 95.62 88 LEU A C 1
ATOM 720 O O . LEU A 1 88 ? -0.753 -33.375 -13.672 1 95.62 88 LEU A O 1
ATOM 724 N N . ALA A 1 89 ? -0.77 -35.594 -13.219 1 93.31 89 ALA A N 1
ATOM 725 C CA . ALA A 1 89 ? -1.886 -35.875 -14.117 1 93.31 89 ALA A CA 1
ATOM 726 C C . ALA A 1 89 ? -3.199 -35.344 -13.547 1 93.31 89 ALA A C 1
ATOM 728 O O . ALA A 1 89 ? -4.066 -34.875 -14.297 1 93.31 89 ALA A O 1
ATOM 729 N N . GLU A 1 90 ? -3.268 -35.312 -12.289 1 94.69 90 GLU A N 1
ATOM 730 C CA . GLU A 1 90 ? -4.48 -34.844 -11.625 1 94.69 90 GLU A CA 1
ATOM 731 C C . GLU A 1 90 ? -4.578 -33.344 -11.664 1 94.69 90 GLU A C 1
ATOM 733 O O . GLU A 1 90 ? -3.564 -32.625 -11.562 1 94.69 90 GLU A O 1
ATOM 738 N N . THR A 1 91 ? -5.754 -32.875 -11.906 1 95.75 91 THR A N 1
ATOM 739 C CA . THR A 1 91 ? -6.039 -31.438 -11.898 1 95.75 91 THR A CA 1
ATOM 740 C C . THR A 1 91 ? -6.984 -31.078 -10.75 1 95.75 91 THR A C 1
ATOM 742 O O . THR A 1 91 ? -7.531 -31.969 -10.094 1 95.75 91 THR A O 1
ATOM 745 N N . THR A 1 92 ? -7.023 -29.859 -10.445 1 93.88 92 THR A N 1
ATOM 746 C CA . THR A 1 92 ? -7.969 -29.328 -9.461 1 93.88 92 THR A CA 1
ATOM 747 C C . THR A 1 92 ? -9.047 -28.484 -10.141 1 93.88 92 THR A C 1
ATOM 749 O O . THR A 1 92 ? -8.734 -27.625 -10.969 1 93.88 92 THR A O 1
ATOM 752 N N . VAL A 1 93 ? -10.258 -28.766 -9.758 1 94.44 93 VAL A N 1
ATOM 753 C CA . VAL A 1 93 ? -11.367 -28 -10.328 1 94.44 93 VAL A CA 1
ATOM 754 C C . VAL A 1 93 ? -11.555 -26.703 -9.562 1 94.44 93 VAL A C 1
ATOM 756 O O . VAL A 1 93 ? -11.562 -26.703 -8.328 1 94.44 93 VAL A O 1
ATOM 759 N N . VAL A 1 94 ? -11.672 -25.609 -10.32 1 93.75 94 VAL A N 1
ATOM 760 C CA . VAL A 1 94 ? -11.992 -24.312 -9.75 1 93.75 94 VAL A CA 1
ATOM 761 C C . VAL A 1 94 ? -13.336 -23.828 -10.281 1 93.75 94 VAL A C 1
ATOM 763 O O . VAL A 1 94 ? -13.516 -23.656 -11.484 1 93.75 94 VAL A O 1
ATOM 766 N N . TYR A 1 95 ? -14.227 -23.609 -9.391 1 93.75 95 TYR A N 1
ATOM 767 C CA . TYR A 1 95 ? -15.555 -23.125 -9.742 1 93.75 95 TYR A CA 1
ATOM 768 C C . TYR A 1 95 ? -15.609 -21.594 -9.719 1 93.75 95 TYR A C 1
ATOM 770 O O . TYR A 1 95 ? -14.742 -20.953 -9.133 1 93.75 95 TYR A O 1
ATOM 778 N N . PRO A 1 96 ? -16.578 -21.062 -10.445 1 93.25 96 PRO A N 1
ATOM 779 C CA . PRO A 1 96 ? -16.719 -19.594 -10.422 1 93.25 96 PRO A CA 1
ATOM 780 C C . PRO A 1 96 ? -16.797 -19.031 -9 1 93.25 96 PRO A C 1
ATOM 782 O O . PRO A 1 96 ? -17.453 -19.625 -8.141 1 93.25 96 PRO A O 1
ATOM 785 N N . ALA A 1 97 ? -16.141 -17.984 -8.766 1 93.12 97 ALA A N 1
ATOM 786 C CA . ALA A 1 97 ? -16.094 -17.328 -7.465 1 93.12 97 ALA A CA 1
ATOM 787 C C . ALA A 1 97 ? -16.281 -15.812 -7.609 1 93.12 97 ALA A C 1
ATOM 789 O O . ALA A 1 97 ? -16.031 -15.258 -8.68 1 93.12 97 ALA A O 1
ATOM 790 N N . ASP A 1 98 ? -16.719 -15.172 -6.547 1 92.75 98 ASP A N 1
ATOM 791 C CA . ASP A 1 98 ? -16.891 -13.719 -6.555 1 92.75 98 ASP A CA 1
ATOM 792 C C . ASP A 1 98 ? -15.539 -13.008 -6.492 1 92.75 98 ASP A C 1
ATOM 794 O O . ASP A 1 98 ? -15.383 -11.914 -7.035 1 92.75 98 ASP A O 1
ATOM 798 N N . VAL A 1 99 ? -14.594 -13.633 -5.793 1 95.56 99 VAL A N 1
ATOM 799 C CA . VAL A 1 99 ? -13.258 -13.07 -5.66 1 95.56 99 VAL A CA 1
ATOM 800 C C . VAL A 1 99 ? -12.219 -14.164 -5.91 1 95.56 99 VAL A C 1
ATOM 802 O O . VAL A 1 99 ? -12.328 -15.266 -5.375 1 95.56 99 VAL A O 1
ATOM 805 N N . VAL A 1 100 ? -11.305 -13.898 -6.762 1 96.38 100 VAL A N 1
ATOM 806 C CA . VAL A 1 100 ? -10.164 -14.781 -7.004 1 96.38 100 VAL A CA 1
ATOM 807 C C . VAL A 1 100 ? -8.867 -14.07 -6.613 1 96.38 100 VAL A C 1
ATOM 809 O O . VAL A 1 100 ? -8.578 -12.977 -7.105 1 96.38 100 VAL A O 1
ATOM 812 N N . LEU A 1 101 ? -8.164 -14.633 -5.668 1 96.56 101 LEU A N 1
ATOM 813 C CA . LEU A 1 101 ? -6.824 -14.172 -5.324 1 96.56 101 LEU A CA 1
ATOM 814 C C . LEU A 1 101 ? -5.77 -14.922 -6.137 1 96.56 101 LEU A C 1
ATOM 816 O O . LEU A 1 101 ? -5.539 -16.109 -5.914 1 96.56 101 LEU A O 1
ATOM 820 N N . PHE A 1 102 ? -5.25 -14.281 -7.145 1 97.44 102 PHE A N 1
ATOM 821 C CA . PHE A 1 102 ? -4.172 -14.859 -7.941 1 97.44 102 PHE A CA 1
ATOM 822 C C . PHE A 1 102 ? -2.812 -14.438 -7.395 1 97.44 102 PHE A C 1
ATOM 824 O O . PHE A 1 102 ? -2.447 -13.266 -7.465 1 97.44 102 PHE A O 1
ATOM 831 N N . GLU A 1 103 ? -1.991 -15.375 -6.863 1 97.06 103 GLU A N 1
ATOM 832 C CA . GLU A 1 103 ? -0.742 -15.039 -6.184 1 97.06 103 GLU A CA 1
ATOM 833 C C . GLU A 1 103 ? 0.459 -15.633 -6.918 1 97.06 103 GLU A C 1
ATOM 835 O O . GLU A 1 103 ? 0.35 -16.688 -7.547 1 97.06 103 GLU A O 1
ATOM 840 N N . GLY A 1 104 ? 1.577 -14.906 -6.863 1 96.38 104 GLY A N 1
ATOM 841 C CA . GLY A 1 104 ? 2.82 -15.344 -7.48 1 96.38 104 GLY A CA 1
ATOM 842 C C . GLY A 1 104 ? 3.848 -14.234 -7.605 1 96.38 104 GLY A C 1
ATOM 843 O O . GLY A 1 104 ? 3.533 -13.062 -7.387 1 96.38 104 GLY A O 1
ATOM 844 N N . ILE A 1 105 ? 5.062 -14.555 -8 1 94.38 105 ILE A N 1
ATOM 845 C CA . ILE A 1 105 ? 6.156 -13.594 -8.023 1 94.38 105 ILE A CA 1
ATOM 846 C C . ILE A 1 105 ? 6.172 -12.852 -9.352 1 94.38 105 ILE A C 1
ATOM 848 O O . ILE A 1 105 ? 6.781 -11.789 -9.477 1 94.38 105 ILE A O 1
ATOM 852 N N . LEU A 1 106 ? 5.547 -13.414 -10.391 1 97.56 106 LEU A N 1
ATOM 853 C CA . LEU A 1 106 ? 5.609 -12.805 -11.711 1 97.56 106 LEU A CA 1
ATOM 854 C C . LEU A 1 106 ? 4.211 -12.516 -12.25 1 97.56 106 LEU A C 1
ATOM 856 O O . LEU A 1 106 ? 4.008 -12.453 -13.461 1 97.56 106 LEU A O 1
ATOM 860 N N . VAL A 1 107 ? 3.219 -12.352 -11.328 1 97.12 107 VAL A N 1
ATOM 861 C CA . VAL A 1 107 ? 1.834 -12.203 -11.766 1 97.12 107 VAL A CA 1
ATOM 862 C C . VAL A 1 107 ? 1.659 -10.859 -12.477 1 97.12 107 VAL A C 1
ATOM 864 O O . VAL A 1 107 ? 0.728 -10.688 -13.266 1 97.12 107 VAL A O 1
ATOM 867 N N . PHE A 1 108 ? 2.572 -9.93 -12.258 1 97.5 108 PHE A N 1
ATOM 868 C CA . PHE A 1 108 ? 2.467 -8.617 -12.883 1 97.5 108 PHE A CA 1
ATOM 869 C C . PHE A 1 108 ? 3.348 -8.539 -14.125 1 97.5 108 PHE A C 1
ATOM 871 O O . PHE A 1 108 ? 3.424 -7.492 -14.773 1 97.5 108 PHE A O 1
ATOM 878 N N . TYR A 1 109 ? 4.016 -9.594 -14.461 1 97.81 109 TYR A N 1
ATOM 879 C CA . TYR A 1 109 ? 5.035 -9.547 -15.5 1 97.81 109 TYR A CA 1
ATOM 880 C C . TYR A 1 109 ? 4.41 -9.312 -16.875 1 97.81 109 TYR A C 1
ATOM 882 O O . TYR A 1 109 ? 4.879 -8.469 -17.641 1 97.81 109 TYR A O 1
ATOM 890 N N . SER A 1 110 ? 3.314 -10.016 -17.141 1 97 110 SER A N 1
ATOM 891 C CA . SER A 1 110 ? 2.646 -9.906 -18.438 1 97 110 SER A CA 1
ATOM 892 C C . SER A 1 110 ? 1.526 -8.875 -18.391 1 97 110 SER A C 1
ATOM 894 O O . SER A 1 110 ? 0.656 -8.93 -17.516 1 97 110 SER A O 1
ATOM 896 N N . GLN A 1 111 ? 1.49 -8.008 -19.328 1 97.12 111 GLN A N 1
ATOM 897 C CA . GLN A 1 111 ? 0.458 -6.98 -19.406 1 97.12 111 GLN A CA 1
ATOM 898 C C . GLN A 1 111 ? -0.928 -7.602 -19.547 1 97.12 111 GLN A C 1
ATOM 900 O O . GLN A 1 111 ? -1.891 -7.129 -18.953 1 97.12 111 GLN A O 1
ATOM 905 N N . GLU A 1 112 ? -0.995 -8.578 -20.359 1 96.56 112 GLU A N 1
ATOM 906 C CA . GLU A 1 112 ? -2.279 -9.219 -20.625 1 96.56 112 GLU A CA 1
ATOM 907 C C . GLU A 1 112 ? -2.898 -9.75 -19.328 1 96.56 112 GLU A C 1
ATOM 909 O O . GLU A 1 112 ? -4.117 -9.688 -19.141 1 96.56 112 GLU A O 1
ATOM 914 N N . ILE A 1 113 ? -2.062 -10.219 -18.516 1 96.94 113 ILE A N 1
ATOM 915 C CA . ILE A 1 113 ? -2.545 -10.75 -17.234 1 96.94 113 ILE A CA 1
ATOM 916 C C . ILE A 1 113 ? -2.887 -9.602 -16.297 1 96.94 113 ILE A C 1
ATOM 918 O O . ILE A 1 113 ? -3.934 -9.609 -15.648 1 96.94 113 ILE A O 1
ATOM 922 N N . ARG A 1 114 ? -2.119 -8.539 -16.25 1 96.38 114 ARG A N 1
ATOM 923 C CA . ARG A 1 114 ? -2.348 -7.375 -15.406 1 96.38 114 ARG A CA 1
ATOM 924 C C . ARG A 1 114 ? -3.711 -6.75 -15.688 1 96.38 114 ARG A C 1
ATOM 926 O O . ARG A 1 114 ? -4.398 -6.309 -14.766 1 96.38 114 ARG A O 1
ATOM 933 N N . ASP A 1 115 ? -4.031 -6.785 -16.938 1 96.75 115 ASP A N 1
ATOM 934 C CA . ASP A 1 115 ? -5.254 -6.117 -17.375 1 96.75 115 ASP A CA 1
ATOM 935 C C . ASP A 1 115 ? -6.492 -6.82 -16.812 1 96.75 115 ASP A C 1
ATOM 937 O O . ASP A 1 115 ? -7.59 -6.262 -16.828 1 96.75 115 ASP A O 1
ATOM 941 N N . MET A 1 116 ? -6.305 -7.992 -16.312 1 97.25 116 MET A N 1
ATOM 942 C CA . MET A 1 116 ? -7.441 -8.75 -15.797 1 97.25 116 MET A CA 1
ATOM 943 C C . MET A 1 116 ? -7.684 -8.445 -14.328 1 97.25 116 MET A C 1
ATOM 945 O O . MET A 1 116 ? -8.734 -8.789 -13.781 1 97.25 116 MET A O 1
ATOM 949 N N . PHE A 1 117 ? -6.762 -7.777 -13.695 1 97.75 117 PHE A N 1
ATOM 950 C CA . PHE A 1 117 ? -6.844 -7.586 -12.25 1 97.75 117 PHE A CA 1
ATOM 951 C C . PHE A 1 117 ? -7.672 -6.352 -11.914 1 97.75 117 PHE A C 1
ATOM 953 O O . PHE A 1 117 ? -7.559 -5.32 -12.578 1 97.75 117 PHE A O 1
ATOM 960 N N . HIS A 1 118 ? -8.484 -6.465 -10.891 1 96.69 118 HIS A N 1
ATOM 961 C CA . HIS A 1 118 ? -9.227 -5.328 -10.359 1 96.69 118 HIS A CA 1
ATOM 962 C C . HIS A 1 118 ? -8.414 -4.598 -9.289 1 96.69 118 HIS A C 1
ATOM 964 O O . HIS A 1 118 ? -8.656 -3.416 -9.023 1 96.69 118 HIS A O 1
ATOM 970 N N . LEU A 1 119 ? -7.574 -5.262 -8.672 1 97.56 119 LEU A N 1
ATOM 971 C CA . LEU A 1 119 ? -6.684 -4.754 -7.633 1 97.56 119 LEU A CA 1
ATOM 972 C C . LEU A 1 119 ? -5.336 -5.465 -7.672 1 97.56 119 LEU A C 1
ATOM 974 O O . LEU A 1 119 ? -5.277 -6.695 -7.664 1 97.56 119 LEU A O 1
ATOM 978 N N . ARG A 1 120 ? -4.262 -4.703 -7.789 1 98.19 120 ARG A N 1
ATOM 979 C CA . ARG A 1 120 ? -2.908 -5.246 -7.84 1 98.19 120 ARG A CA 1
ATOM 980 C C . ARG A 1 120 ? -2.15 -4.953 -6.551 1 98.19 120 ARG A C 1
ATOM 982 O O . ARG A 1 120 ? -1.857 -3.795 -6.246 1 98.19 120 ARG A O 1
ATOM 989 N N . LEU A 1 121 ? -1.824 -6.008 -5.746 1 97.94 121 LEU A N 1
ATOM 990 C CA . LEU A 1 121 ? -1.126 -5.895 -4.473 1 97.94 121 LEU A CA 1
ATOM 991 C C . LEU A 1 121 ? 0.312 -6.387 -4.594 1 97.94 121 LEU A C 1
ATOM 993 O O . LEU A 1 121 ? 0.56 -7.469 -5.125 1 97.94 121 LEU A O 1
ATOM 997 N N . PHE A 1 122 ? 1.251 -5.547 -4.277 1 97.62 122 PHE A N 1
ATOM 998 C CA . PHE A 1 122 ? 2.641 -5.977 -4.188 1 97.62 122 PHE A CA 1
ATOM 999 C C . PHE A 1 122 ? 3.072 -6.109 -2.732 1 97.62 122 PHE A C 1
ATOM 1001 O O . PHE A 1 122 ? 3.146 -5.117 -2.008 1 97.62 122 PHE A O 1
ATOM 1008 N N . VAL A 1 123 ? 3.26 -7.316 -2.287 1 95.81 123 VAL A N 1
ATOM 1009 C CA . VAL A 1 123 ? 3.721 -7.57 -0.927 1 95.81 123 VAL A CA 1
ATOM 1010 C C . VAL A 1 123 ? 5.238 -7.426 -0.861 1 95.81 123 VAL A C 1
ATOM 1012 O O . VAL A 1 123 ? 5.973 -8.242 -1.432 1 95.81 123 VAL A O 1
ATOM 1015 N N . ASP A 1 124 ? 5.609 -6.391 -0.161 1 92.94 124 ASP A N 1
ATOM 1016 C CA . ASP A 1 124 ? 7.023 -6.035 -0.096 1 92.94 124 ASP A CA 1
ATOM 1017 C C . ASP A 1 124 ? 7.652 -6.516 1.209 1 92.94 124 ASP A C 1
ATOM 1019 O O . ASP A 1 124 ? 7.387 -5.957 2.275 1 92.94 124 ASP A O 1
ATOM 1023 N N . THR A 1 125 ? 8.469 -7.531 1.114 1 90.44 125 THR A N 1
ATOM 1024 C CA . THR A 1 125 ? 9.172 -8.102 2.262 1 90.44 125 THR A CA 1
ATOM 1025 C C . THR A 1 125 ? 10.68 -8.023 2.066 1 90.44 125 THR A C 1
ATOM 1027 O O . THR A 1 125 ? 11.172 -8.148 0.945 1 90.44 125 THR A O 1
ATOM 1030 N N . ASP A 1 126 ? 11.383 -7.887 3.207 1 90.69 126 ASP A N 1
ATOM 1031 C CA . ASP A 1 126 ? 12.844 -7.828 3.141 1 90.69 126 ASP A CA 1
ATOM 1032 C C . ASP A 1 126 ? 13.422 -9.141 2.611 1 90.69 126 ASP A C 1
ATOM 1034 O O . ASP A 1 126 ? 12.891 -10.219 2.893 1 90.69 126 ASP A O 1
ATOM 1038 N N . SER A 1 127 ? 14.578 -8.945 1.98 1 93.19 127 SER A N 1
ATOM 1039 C CA . SER A 1 127 ? 15.195 -10.086 1.324 1 93.19 127 SER A CA 1
ATOM 1040 C C . SER A 1 127 ? 15.594 -11.156 2.336 1 93.19 127 SER A C 1
ATOM 1042 O O . SER A 1 127 ? 15.469 -12.352 2.062 1 93.19 127 SER A O 1
ATOM 1044 N N . ASP A 1 128 ? 16.031 -10.766 3.48 1 93.44 128 ASP A N 1
ATOM 1045 C CA . ASP A 1 128 ? 16.453 -11.734 4.492 1 93.44 128 ASP A CA 1
ATOM 1046 C C . ASP A 1 128 ? 15.258 -12.516 5.031 1 93.44 128 ASP A C 1
ATOM 1048 O O . ASP A 1 128 ? 15.359 -13.711 5.293 1 93.44 128 ASP A O 1
ATOM 1052 N N . VAL A 1 129 ? 14.125 -11.844 5.168 1 90.06 129 VAL A N 1
ATOM 1053 C CA . VAL A 1 129 ? 12.906 -12.492 5.629 1 90.06 129 VAL A CA 1
ATOM 1054 C C . VAL A 1 129 ? 12.414 -13.477 4.57 1 90.06 129 VAL A C 1
ATOM 1056 O O . VAL A 1 129 ? 12.039 -14.609 4.895 1 90.06 129 VAL A O 1
ATOM 1059 N N . ARG A 1 130 ? 12.5 -13.086 3.312 1 89.75 130 ARG A N 1
ATOM 1060 C CA . ARG A 1 130 ? 12.094 -13.961 2.213 1 89.75 130 ARG A CA 1
ATOM 1061 C C . ARG A 1 130 ? 12.961 -15.211 2.16 1 89.75 130 ARG A C 1
ATOM 1063 O O . ARG A 1 130 ? 12.453 -16.328 2 1 89.75 130 ARG A O 1
ATOM 1070 N N . LEU A 1 131 ? 14.258 -14.969 2.316 1 94.12 131 LEU A N 1
ATOM 1071 C CA . LEU A 1 131 ? 15.18 -16.094 2.303 1 94.12 131 LEU A CA 1
ATOM 1072 C C . LEU A 1 131 ? 14.898 -17.047 3.461 1 94.12 131 LEU A C 1
ATOM 1074 O O . LEU A 1 131 ? 14.867 -18.266 3.279 1 94.12 131 LEU A O 1
ATOM 1078 N N . SER A 1 132 ? 14.664 -16.469 4.609 1 93.31 132 SER A N 1
ATOM 1079 C CA . SER A 1 132 ? 14.367 -17.281 5.781 1 93.31 132 SER A CA 1
ATOM 1080 C C . SER A 1 132 ? 13.156 -18.172 5.551 1 93.31 132 SER A C 1
ATOM 1082 O O . SER A 1 132 ? 13.18 -19.375 5.863 1 93.31 132 SER A O 1
ATOM 1084 N N . ARG A 1 133 ? 12.109 -17.656 4.977 1 89.75 133 ARG A N 1
ATOM 1085 C CA . ARG A 1 133 ? 10.898 -18.422 4.691 1 89.75 133 ARG A CA 1
ATOM 1086 C C . ARG A 1 133 ? 11.164 -19.5 3.654 1 89.75 133 ARG A C 1
ATOM 1088 O O . ARG A 1 133 ? 10.664 -20.625 3.779 1 89.75 133 ARG A O 1
ATOM 1095 N N . ARG A 1 134 ? 11.969 -19.156 2.705 1 92.31 134 ARG A N 1
ATOM 1096 C CA . ARG A 1 134 ? 12.312 -20.109 1.649 1 92.31 134 ARG A CA 1
ATOM 1097 C C . ARG A 1 134 ? 13.102 -21.281 2.205 1 92.31 134 ARG A C 1
ATOM 1099 O O . ARG A 1 134 ? 12.836 -22.438 1.855 1 92.31 134 ARG A O 1
ATOM 1106 N N . VAL A 1 135 ? 14 -20.969 3.01 1 94.5 135 VAL A N 1
ATOM 1107 C CA . VAL A 1 135 ? 14.844 -22 3.59 1 94.5 135 VAL A CA 1
ATOM 1108 C C . VAL A 1 135 ? 13.984 -22.984 4.395 1 94.5 135 VAL A C 1
ATOM 1110 O O . VAL A 1 135 ? 14.086 -24.188 4.223 1 94.5 135 VAL A O 1
ATOM 1113 N N . LEU A 1 136 ? 13.125 -22.438 5.207 1 92.12 136 LEU A N 1
ATOM 1114 C CA . LEU A 1 136 ? 12.258 -23.266 6.035 1 92.12 136 LEU A CA 1
ATOM 1115 C C . LEU A 1 136 ? 11.367 -24.141 5.172 1 92.12 136 LEU A C 1
ATOM 1117 O O . LEU A 1 136 ? 11.242 -25.344 5.418 1 92.12 136 LEU A O 1
ATOM 1121 N N . ARG A 1 137 ? 10.852 -23.641 4.18 1 91.19 137 ARG A N 1
ATOM 1122 C CA . ARG A 1 137 ? 9.945 -24.344 3.285 1 91.19 137 ARG A CA 1
ATOM 1123 C C . ARG A 1 137 ? 10.695 -25.422 2.5 1 91.19 137 ARG A C 1
ATOM 1125 O O . ARG A 1 137 ? 10.234 -26.562 2.406 1 91.19 137 ARG A O 1
ATOM 1132 N N . ASP A 1 138 ? 11.812 -25.109 1.914 1 92 138 ASP A N 1
ATOM 1133 C CA . ASP A 1 138 ? 12.516 -26.016 1.013 1 92 138 ASP A CA 1
ATOM 1134 C C . ASP A 1 138 ? 13.195 -27.141 1.789 1 92 138 ASP A C 1
ATOM 1136 O O . ASP A 1 138 ? 13.328 -28.266 1.288 1 92 138 ASP A O 1
ATOM 1140 N N . VAL A 1 139 ? 13.578 -26.828 3.033 1 93.19 139 VAL A N 1
ATOM 1141 C CA . VAL A 1 139 ? 14.086 -27.891 3.885 1 93.19 139 VAL A CA 1
ATOM 1142 C C . VAL A 1 139 ? 12.969 -28.906 4.164 1 93.19 139 VAL A C 1
ATOM 1144 O O . VAL A 1 139 ? 13.203 -30.109 4.152 1 93.19 139 VAL A O 1
ATOM 1147 N N . GLN A 1 140 ? 11.781 -28.438 4.312 1 90.25 140 GLN A N 1
ATOM 1148 C CA . GLN A 1 140 ? 10.633 -29.297 4.539 1 90.25 140 GLN A CA 1
ATOM 1149 C C . GLN A 1 140 ? 10.32 -30.141 3.303 1 90.25 140 GLN A C 1
ATOM 1151 O O . GLN A 1 140 ? 9.758 -31.234 3.41 1 90.25 140 GLN A O 1
ATOM 1156 N N . ARG A 1 141 ? 10.727 -29.672 2.221 1 87.75 141 ARG A N 1
ATOM 1157 C CA . ARG A 1 141 ? 10.508 -30.375 0.957 1 87.75 141 ARG A CA 1
ATOM 1158 C C . ARG A 1 141 ? 11.633 -31.375 0.687 1 87.75 141 ARG A C 1
ATOM 1160 O O . ARG A 1 1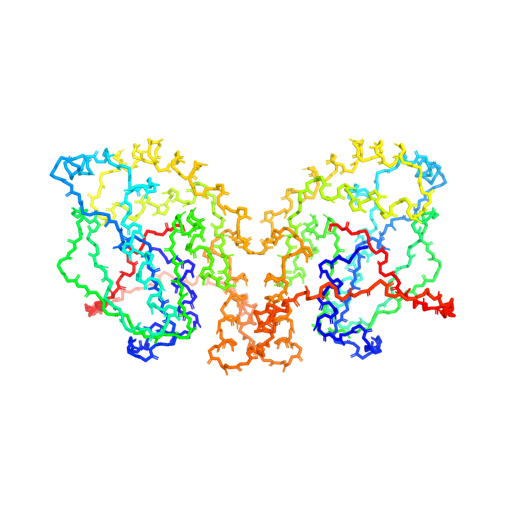41 ? 11.664 -32 -0.371 1 87.75 141 ARG A O 1
ATOM 1167 N N . GLY A 1 142 ? 12.609 -31.438 1.598 1 88.06 142 GLY A N 1
ATOM 1168 C CA . GLY A 1 142 ? 13.648 -32.438 1.514 1 88.06 142 GLY A CA 1
ATOM 1169 C C . GLY A 1 142 ? 14.883 -31.969 0.767 1 88.06 142 GLY A C 1
ATOM 1170 O O . GLY A 1 142 ? 15.703 -32.781 0.34 1 88.06 142 GLY A O 1
ATOM 1171 N N . ARG A 1 143 ? 15.039 -30.734 0.603 1 91.38 143 ARG A N 1
ATOM 1172 C CA . ARG A 1 143 ? 16.188 -30.219 -0.139 1 91.38 143 ARG A CA 1
ATOM 1173 C C . ARG A 1 143 ? 17.359 -29.953 0.79 1 91.38 143 ARG A C 1
ATOM 1175 O O . ARG A 1 143 ? 17.172 -29.672 1.975 1 91.38 143 ARG A O 1
ATOM 1182 N N . ASP A 1 144 ? 18.547 -30.031 0.126 1 93.38 144 ASP A N 1
ATOM 1183 C CA . ASP A 1 144 ? 19.781 -29.766 0.847 1 93.38 144 ASP A CA 1
ATOM 1184 C C . ASP A 1 144 ? 20 -28.266 1.05 1 93.38 144 ASP A C 1
ATOM 1186 O O . ASP A 1 144 ? 19.797 -27.484 0.126 1 93.38 144 ASP A O 1
ATOM 1190 N N . LEU A 1 145 ? 20.484 -27.938 2.273 1 94.69 145 LEU A N 1
ATOM 1191 C CA . LEU A 1 145 ? 20.625 -26.547 2.662 1 94.69 145 LEU A CA 1
ATOM 1192 C C . LEU A 1 145 ? 21.609 -25.828 1.74 1 94.69 145 LEU A C 1
ATOM 1194 O O . LEU A 1 145 ? 21.344 -24.703 1.307 1 94.69 145 LEU A O 1
ATOM 1198 N N . GLU A 1 146 ? 22.734 -26.453 1.507 1 95.25 146 GLU A N 1
ATOM 1199 C CA . GLU A 1 146 ? 23.719 -25.828 0.632 1 95.25 146 GLU A CA 1
ATOM 1200 C C . GLU A 1 146 ? 23.141 -25.594 -0.763 1 95.25 146 GLU A C 1
ATOM 1202 O O . GLU A 1 146 ? 23.406 -24.562 -1.375 1 95.25 146 GLU A O 1
ATOM 1207 N N . GLN A 1 147 ? 22.391 -26.5 -1.176 1 93.81 147 GLN A N 1
ATOM 1208 C CA . GLN A 1 147 ? 21.75 -26.359 -2.48 1 93.81 147 GLN A CA 1
ATOM 1209 C C . GLN A 1 147 ? 20.734 -25.219 -2.484 1 93.81 147 GLN A C 1
ATOM 1211 O O . GLN A 1 147 ? 20.656 -24.453 -3.445 1 93.81 147 GLN A O 1
ATOM 1216 N N . ILE A 1 148 ? 20.031 -25.125 -1.43 1 95.44 148 ILE A N 1
ATOM 1217 C CA . ILE A 1 148 ? 19.031 -24.062 -1.299 1 95.44 148 ILE A CA 1
ATOM 1218 C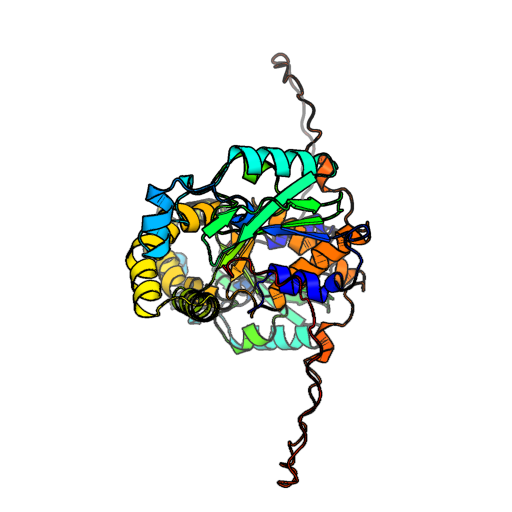 C . ILE A 1 148 ? 19.703 -22.703 -1.389 1 95.44 148 ILE A C 1
ATOM 1220 O O . ILE A 1 148 ? 19.266 -21.828 -2.152 1 95.44 148 ILE A O 1
ATOM 1224 N N . LEU A 1 149 ? 20.781 -22.531 -0.673 1 96.81 149 LEU A N 1
ATOM 1225 C CA . LEU A 1 149 ? 21.469 -21.25 -0.592 1 96.81 149 LEU A CA 1
ATOM 1226 C C . LEU A 1 149 ? 22.156 -20.906 -1.912 1 96.81 149 LEU A C 1
ATOM 1228 O O . LEU A 1 149 ? 22.156 -19.766 -2.344 1 96.81 149 LEU A O 1
ATOM 1232 N N . THR A 1 150 ? 22.703 -21.938 -2.543 1 96.56 150 THR A N 1
ATOM 1233 C CA . THR A 1 150 ? 23.328 -21.734 -3.844 1 96.56 150 THR A CA 1
ATOM 1234 C C . THR A 1 150 ? 22.297 -21.328 -4.887 1 96.56 150 THR A C 1
ATOM 1236 O O . THR A 1 150 ? 22.516 -20.391 -5.66 1 96.56 150 THR A O 1
ATOM 1239 N N . GLN A 1 151 ? 21.234 -21.984 -4.891 1 95.44 151 GLN A N 1
ATOM 1240 C CA . GLN A 1 151 ? 20.141 -21.672 -5.805 1 95.44 151 GLN A CA 1
ATOM 1241 C C . GLN A 1 151 ? 19.625 -20.25 -5.574 1 95.44 151 GLN A C 1
ATOM 1243 O O . GLN A 1 151 ? 19.297 -19.531 -6.523 1 95.44 151 GLN A O 1
ATOM 1248 N N . TYR A 1 152 ? 19.562 -19.875 -4.34 1 96.94 152 TYR A N 1
ATOM 1249 C CA . TYR A 1 152 ? 19.078 -18.531 -4 1 96.94 152 TYR A CA 1
ATOM 1250 C C . TYR A 1 152 ? 19.969 -17.469 -4.617 1 96.94 152 TYR A C 1
ATOM 1252 O O . TYR A 1 152 ? 19.484 -16.547 -5.277 1 96.94 152 TYR A O 1
ATOM 1260 N N . THR A 1 153 ? 21.234 -17.562 -4.516 1 97.12 153 THR A N 1
ATOM 1261 C CA . THR A 1 153 ? 22.172 -16.531 -4.969 1 97.12 153 THR A CA 1
ATOM 1262 C C . THR A 1 153 ? 22.344 -16.594 -6.48 1 97.12 153 THR A C 1
ATOM 1264 O O . THR A 1 153 ? 22.578 -15.562 -7.125 1 97.12 153 THR A O 1
ATOM 1267 N N . THR A 1 154 ? 22.172 -17.781 -7.031 1 97.62 154 THR A N 1
ATOM 1268 C CA . THR A 1 154 ? 22.438 -17.969 -8.453 1 97.62 154 THR A CA 1
ATOM 1269 C C . THR A 1 154 ? 21.203 -17.594 -9.281 1 97.62 154 THR A C 1
ATOM 1271 O O . THR A 1 154 ? 21.328 -16.984 -10.344 1 97.62 154 THR A O 1
ATOM 1274 N N . PHE A 1 155 ? 20.016 -18.016 -8.773 1 97.38 155 PHE A N 1
ATOM 1275 C CA . PHE A 1 155 ? 18.844 -17.906 -9.633 1 97.38 155 PHE A CA 1
ATOM 1276 C C . PHE A 1 155 ? 17.766 -17.031 -8.984 1 97.38 155 PHE A C 1
ATOM 1278 O O . PHE A 1 155 ? 17.234 -16.125 -9.625 1 97.38 155 PHE A O 1
ATOM 1285 N N . VAL A 1 156 ? 17.5 -17.219 -7.73 1 96.88 156 VAL A N 1
ATOM 1286 C CA . VAL A 1 156 ? 16.297 -16.672 -7.109 1 96.88 156 VAL A CA 1
ATOM 1287 C C . VAL A 1 156 ? 16.438 -15.156 -6.953 1 96.88 156 VAL A C 1
ATOM 1289 O O . VAL A 1 156 ? 15.617 -14.391 -7.445 1 96.88 156 VAL A O 1
ATOM 1292 N N . LYS A 1 157 ? 17.531 -14.719 -6.281 1 97.12 157 LYS A N 1
ATOM 1293 C CA . LYS A 1 157 ? 17.719 -13.297 -6.012 1 97.12 157 LYS A CA 1
ATOM 1294 C C . LYS A 1 157 ? 17.891 -12.508 -7.309 1 97.12 157 LYS A C 1
ATOM 1296 O O . LYS A 1 157 ? 17.219 -11.5 -7.52 1 97.12 157 LYS A O 1
ATOM 1301 N N . PRO A 1 158 ? 18.703 -12.992 -8.242 1 97.88 158 PRO A N 1
ATOM 1302 C CA . PRO A 1 158 ? 18.812 -12.25 -9.5 1 97.88 158 PRO A CA 1
ATOM 1303 C C . PRO A 1 158 ? 17.5 -12.188 -10.281 1 97.88 158 PRO A C 1
ATOM 1305 O O . PRO A 1 158 ? 17.172 -11.156 -10.859 1 97.88 158 PRO A O 1
ATOM 1308 N N . ALA A 1 159 ? 16.812 -13.273 -10.312 1 97.62 159 ALA A N 1
ATOM 1309 C CA . ALA A 1 159 ? 15.531 -13.289 -11.023 1 97.62 159 ALA A CA 1
ATOM 1310 C C . ALA A 1 159 ? 14.539 -12.328 -10.383 1 97.62 159 ALA A C 1
ATOM 1312 O O . ALA A 1 159 ? 13.789 -11.633 -11.078 1 97.62 159 ALA A O 1
ATOM 1313 N N . PHE A 1 160 ? 14.508 -12.32 -9.062 1 97.31 160 PHE A N 1
ATOM 1314 C CA . PHE A 1 160 ? 13.648 -11.375 -8.367 1 97.31 160 PHE A CA 1
ATOM 1315 C C . PHE A 1 160 ? 13.969 -9.945 -8.781 1 97.31 160 PHE A C 1
ATOM 1317 O O . PHE A 1 160 ? 13.07 -9.172 -9.117 1 97.31 160 PHE A O 1
ATOM 1324 N N . GLU A 1 161 ? 15.219 -9.555 -8.797 1 97.5 161 GLU A N 1
ATOM 1325 C CA . GLU A 1 161 ? 15.672 -8.195 -9.086 1 97.5 161 GLU A CA 1
ATOM 1326 C C . GLU A 1 161 ? 15.414 -7.828 -10.547 1 97.5 161 GLU A C 1
ATOM 1328 O O . GLU A 1 161 ? 15.086 -6.68 -10.852 1 97.5 161 GLU A O 1
ATOM 1333 N N . GLU A 1 162 ? 15.445 -8.797 -11.367 1 98 162 GLU A N 1
ATOM 1334 C CA . GLU A 1 162 ? 15.336 -8.531 -12.797 1 98 162 GLU A CA 1
ATOM 1335 C C . GLU A 1 162 ? 13.883 -8.57 -13.258 1 98 162 GLU A C 1
ATOM 1337 O O . GLU A 1 162 ? 13.453 -7.734 -14.055 1 98 162 GLU A O 1
ATOM 1342 N N . PHE A 1 163 ? 13.102 -9.539 -12.734 1 98 163 PHE A N 1
ATOM 1343 C CA . PHE A 1 163 ? 11.812 -9.812 -13.367 1 98 163 PHE A CA 1
ATOM 1344 C C . PHE A 1 163 ? 10.664 -9.484 -12.422 1 98 163 PHE A C 1
ATOM 1346 O O . PHE A 1 163 ? 9.555 -9.188 -12.867 1 98 163 PHE A O 1
ATOM 1353 N N . CYS A 1 164 ? 10.875 -9.562 -11.109 1 97.44 164 CYS A N 1
ATOM 1354 C CA . CYS A 1 164 ? 9.781 -9.391 -10.164 1 97.44 164 CYS A CA 1
ATOM 1355 C C . CYS A 1 164 ? 9.742 -7.961 -9.625 1 97.44 164 CYS A C 1
ATOM 1357 O O . CYS A 1 164 ? 8.75 -7.25 -9.805 1 97.44 164 CYS A O 1
ATOM 1359 N N . LEU A 1 165 ? 10.875 -7.488 -9.117 1 97.25 165 LEU A N 1
ATOM 1360 C CA . LEU A 1 165 ? 10.969 -6.207 -8.422 1 97.25 165 LEU A CA 1
ATOM 1361 C C . LEU A 1 165 ? 10.523 -5.066 -9.336 1 97.25 165 LEU A C 1
ATOM 1363 O O . LEU A 1 165 ? 9.75 -4.203 -8.922 1 97.25 165 LEU A O 1
ATOM 1367 N N . PRO A 1 166 ? 10.891 -5.078 -10.609 1 97.5 166 PRO A N 1
ATOM 1368 C CA . PRO A 1 166 ? 10.5 -3.963 -11.469 1 97.5 166 PRO A CA 1
ATOM 1369 C C . PRO A 1 166 ? 8.992 -3.889 -11.688 1 97.5 166 PRO A C 1
ATOM 1371 O O . PRO A 1 166 ? 8.461 -2.828 -12.031 1 97.5 166 PRO A O 1
ATOM 1374 N N . THR A 1 167 ? 8.273 -4.965 -11.508 1 97.75 167 THR A N 1
ATOM 1375 C CA . THR A 1 167 ? 6.836 -4.977 -11.758 1 97.75 167 THR A CA 1
ATOM 1376 C C . THR A 1 167 ? 6.09 -4.293 -10.617 1 97.75 167 THR A C 1
ATOM 1378 O O . THR A 1 167 ? 4.887 -4.031 -10.719 1 97.75 167 THR A O 1
ATOM 1381 N N . LYS A 1 168 ? 6.828 -3.957 -9.555 1 96.56 168 LYS A N 1
ATOM 1382 C CA . LYS A 1 168 ? 6.266 -3.229 -8.422 1 96.56 168 LYS A CA 1
ATOM 1383 C C . LYS A 1 168 ? 5.609 -1.928 -8.875 1 96.56 168 LYS A C 1
ATOM 1385 O O . LYS A 1 168 ? 4.617 -1.491 -8.289 1 96.56 168 LYS A O 1
ATOM 1390 N N . LYS A 1 169 ? 6.078 -1.368 -9.922 1 95.75 169 LYS A N 1
ATOM 1391 C CA . LYS A 1 169 ? 5.578 -0.094 -10.422 1 95.75 169 LYS A CA 1
ATOM 1392 C C . LYS A 1 169 ? 4.125 -0.217 -10.875 1 95.75 169 LYS A C 1
ATOM 1394 O O . LYS A 1 169 ? 3.42 0.786 -10.992 1 95.75 169 LYS A O 1
ATOM 1399 N N . TYR A 1 170 ? 3.635 -1.455 -11.141 1 97.25 170 TYR A N 1
ATOM 1400 C CA . TYR A 1 170 ? 2.281 -1.663 -11.648 1 97.25 170 TYR A CA 1
ATOM 1401 C C . TYR A 1 170 ? 1.298 -1.861 -10.5 1 97.25 170 TYR A C 1
ATOM 1403 O O . TYR A 1 170 ? 0.087 -1.949 -10.719 1 97.25 170 TYR A O 1
ATOM 1411 N N . ALA A 1 171 ? 1.84 -1.957 -9.281 1 97.94 171 ALA A N 1
ATOM 1412 C CA . ALA A 1 171 ? 0.981 -2.23 -8.133 1 97.94 171 ALA A CA 1
ATOM 1413 C C . ALA A 1 171 ? 0.073 -1.041 -7.832 1 97.94 171 ALA A C 1
ATOM 1415 O O . ALA A 1 171 ? 0.478 0.113 -7.988 1 97.94 171 ALA A O 1
ATOM 1416 N N . ASP A 1 172 ? -1.159 -1.329 -7.41 1 98 172 ASP A N 1
ATOM 1417 C CA . ASP A 1 172 ? -2.055 -0.309 -6.875 1 98 172 ASP A CA 1
ATOM 1418 C C . ASP A 1 172 ? -1.758 -0.035 -5.402 1 98 172 ASP A C 1
ATOM 1420 O O . ASP A 1 172 ? -1.851 1.106 -4.945 1 98 172 ASP A O 1
ATOM 1424 N N . VAL A 1 173 ? -1.444 -1.057 -4.715 1 98.19 173 VAL A N 1
ATOM 1425 C CA . VAL A 1 173 ? -1.147 -0.988 -3.287 1 98.19 173 VAL A CA 1
ATOM 1426 C C . VAL A 1 173 ? 0.094 -1.821 -2.977 1 98.19 173 VAL A C 1
ATOM 1428 O O . VAL A 1 173 ? 0.236 -2.943 -3.473 1 98.19 173 VAL A O 1
ATOM 1431 N N . ILE A 1 174 ? 0.973 -1.251 -2.266 1 98.12 174 ILE A N 1
ATOM 1432 C CA . ILE A 1 174 ? 2.125 -1.988 -1.757 1 98.12 174 ILE A CA 1
ATOM 1433 C C . ILE A 1 174 ? 1.957 -2.238 -0.26 1 98.12 174 ILE A C 1
ATOM 1435 O O . ILE A 1 174 ? 1.639 -1.318 0.498 1 98.12 174 ILE A O 1
ATOM 1439 N N . ILE A 1 175 ? 2.09 -3.488 0.173 1 97.38 175 ILE A N 1
ATOM 1440 C CA . ILE A 1 175 ? 1.975 -3.91 1.565 1 97.38 175 ILE A CA 1
ATOM 1441 C C . ILE A 1 175 ? 3.35 -4.309 2.1 1 97.38 175 ILE A C 1
ATOM 1443 O O . ILE A 1 175 ? 3.893 -5.348 1.723 1 97.38 175 ILE A O 1
ATOM 1447 N N . PRO A 1 176 ? 3.873 -3.486 3.016 1 96.25 176 PRO A N 1
ATOM 1448 C CA . PRO A 1 176 ? 5.16 -3.863 3.609 1 96.25 176 PRO A CA 1
ATOM 1449 C C . PRO A 1 176 ? 5.02 -4.941 4.684 1 96.25 176 PRO A C 1
ATOM 1451 O O . PRO A 1 176 ? 3.918 -5.176 5.188 1 96.25 176 PRO A O 1
ATOM 1454 N N . ARG A 1 177 ? 6.02 -5.688 4.973 1 91.75 177 ARG A N 1
ATOM 1455 C CA . ARG A 1 177 ? 6.203 -6.641 6.062 1 91.75 177 ARG A CA 1
ATOM 1456 C C . ARG A 1 177 ? 5.32 -7.871 5.871 1 91.75 177 ARG A C 1
ATOM 1458 O O . ARG A 1 177 ? 5.191 -8.695 6.777 1 91.75 177 ARG A O 1
ATOM 1465 N N . GLY A 1 178 ? 4.594 -7.926 4.879 1 89.69 178 GLY A N 1
ATOM 1466 C CA . GLY A 1 178 ? 3.898 -9.141 4.477 1 89.69 178 GLY A CA 1
ATOM 1467 C C . GLY A 1 178 ? 2.838 -9.578 5.473 1 89.69 178 GLY A C 1
ATOM 1468 O O . GLY A 1 178 ? 1.97 -8.781 5.848 1 89.69 178 GLY A O 1
ATOM 1469 N N . VAL A 1 179 ? 2.963 -10.812 5.926 1 88 179 VAL A N 1
ATOM 1470 C CA . VAL A 1 179 ? 1.918 -11.461 6.707 1 88 179 VAL A CA 1
ATOM 1471 C C . VAL A 1 179 ? 1.861 -10.859 8.109 1 88 179 VAL A C 1
ATOM 1473 O O . VAL A 1 179 ? 0.846 -10.969 8.797 1 88 179 VAL A O 1
ATOM 1476 N N . ASP A 1 180 ? 2.875 -10.164 8.523 1 90.25 180 ASP A N 1
ATOM 1477 C CA . ASP A 1 180 ? 2.912 -9.547 9.852 1 90.25 180 ASP A CA 1
ATOM 1478 C C . ASP A 1 180 ? 2.137 -8.234 9.867 1 90.25 180 ASP A C 1
ATOM 1480 O O . ASP A 1 180 ? 1.875 -7.676 10.93 1 90.25 180 ASP A O 1
ATOM 1484 N N . ASN A 1 181 ? 1.825 -7.766 8.734 1 95.5 181 ASN A N 1
ATOM 1485 C CA . ASN A 1 181 ? 1.119 -6.496 8.617 1 95.5 181 ASN A CA 1
ATOM 1486 C C . ASN A 1 181 ? -0.392 -6.684 8.703 1 95.5 181 ASN A C 1
ATOM 1488 O O . ASN A 1 181 ? -1.094 -6.57 7.695 1 95.5 181 ASN A O 1
ATOM 1492 N N . MET A 1 182 ? -0.887 -6.844 9.867 1 95.38 182 MET A N 1
ATOM 1493 C CA . MET A 1 182 ? -2.297 -7.164 10.086 1 95.38 182 MET A CA 1
ATOM 1494 C C . MET A 1 182 ? -3.184 -5.98 9.719 1 95.38 182 MET A C 1
ATOM 1496 O O . MET A 1 182 ? -4.324 -6.164 9.289 1 95.38 182 MET A O 1
ATOM 1500 N N . VAL A 1 183 ? -2.689 -4.793 9.867 1 96.06 183 VAL A N 1
ATOM 1501 C CA . VAL A 1 183 ? -3.482 -3.613 9.531 1 96.06 183 VAL A CA 1
ATOM 1502 C C . VAL A 1 183 ? -3.803 -3.613 8.039 1 96.06 183 VAL A C 1
ATOM 1504 O O . VAL A 1 183 ? -4.965 -3.486 7.645 1 96.06 183 VAL A O 1
ATOM 1507 N N . ALA A 1 184 ? -2.822 -3.795 7.219 1 97.06 184 ALA A N 1
ATOM 1508 C CA . ALA A 1 184 ? -3.021 -3.832 5.773 1 97.06 184 ALA A CA 1
ATOM 1509 C C . ALA A 1 184 ? -3.879 -5.027 5.367 1 97.06 184 ALA A C 1
ATOM 1511 O O . ALA A 1 184 ? -4.75 -4.91 4.504 1 97.06 184 ALA A O 1
ATOM 1512 N N . ILE A 1 185 ? -3.584 -6.148 5.973 1 96.19 185 ILE A N 1
ATOM 1513 C CA . ILE A 1 185 ? -4.34 -7.359 5.656 1 96.19 185 ILE A CA 1
ATOM 1514 C C . ILE A 1 185 ? -5.816 -7.141 5.977 1 96.19 185 ILE A C 1
ATOM 1516 O O . ILE A 1 185 ? -6.688 -7.492 5.18 1 96.19 185 ILE A O 1
ATOM 1520 N N . ASN A 1 186 ? -6.109 -6.551 7.094 1 95.5 186 ASN A N 1
ATOM 1521 C CA . ASN A 1 186 ? -7.488 -6.281 7.48 1 95.5 186 ASN A CA 1
ATOM 1522 C C . ASN A 1 186 ? -8.164 -5.312 6.512 1 95.5 186 ASN A C 1
ATOM 1524 O O . ASN A 1 186 ? -9.359 -5.418 6.258 1 95.5 186 ASN A O 1
ATOM 1528 N N . LEU A 1 187 ? -7.379 -4.41 6.074 1 96.19 187 LEU A N 1
ATOM 1529 C CA . LEU A 1 187 ? -7.902 -3.496 5.062 1 96.19 187 LEU A CA 1
ATOM 1530 C C . LEU A 1 187 ? -8.367 -4.258 3.83 1 96.19 187 LEU A C 1
ATOM 1532 O O . LEU A 1 187 ? -9.469 -4.016 3.324 1 96.19 187 LEU A O 1
ATOM 1536 N N . ILE A 1 188 ? -7.57 -5.199 3.363 1 96.62 188 ILE A N 1
ATOM 1537 C CA . ILE A 1 188 ? -7.898 -5.992 2.184 1 96.62 188 ILE A CA 1
ATOM 1538 C C . ILE A 1 188 ? -9.062 -6.93 2.498 1 96.62 188 ILE A C 1
ATOM 1540 O O . ILE A 1 188 ? -9.953 -7.121 1.668 1 96.62 188 ILE A O 1
ATOM 1544 N N . VAL A 1 189 ? -9.023 -7.531 3.682 1 95.75 189 VAL A N 1
ATOM 1545 C CA . VAL A 1 189 ? -10.094 -8.422 4.121 1 95.75 189 VAL A CA 1
ATOM 1546 C C . VAL A 1 189 ? -11.43 -7.684 4.098 1 95.75 189 VAL A C 1
ATOM 1548 O O . VAL A 1 189 ? -12.422 -8.203 3.576 1 95.75 189 VAL A O 1
ATOM 1551 N N . GLN A 1 190 ? -11.445 -6.48 4.621 1 94.25 190 GLN A N 1
ATOM 1552 C CA . GLN A 1 190 ? -12.664 -5.68 4.637 1 94.25 190 GLN A CA 1
ATOM 1553 C C . GLN A 1 190 ? -13.141 -5.383 3.219 1 94.25 190 GLN A C 1
ATOM 1555 O O . GLN A 1 190 ? -14.344 -5.426 2.943 1 94.25 190 GLN A O 1
ATOM 1560 N N . HIS A 1 191 ? -12.25 -5.059 2.395 1 94.5 191 HIS A N 1
ATOM 1561 C CA . HIS A 1 191 ? -12.586 -4.785 1.002 1 94.5 191 HIS A CA 1
ATOM 1562 C C . HIS A 1 191 ? -13.242 -5.996 0.349 1 94.5 191 HIS A C 1
ATOM 1564 O O . HIS A 1 191 ? -14.281 -5.863 -0.31 1 94.5 191 HIS A O 1
ATOM 1570 N N . ILE A 1 192 ? -12.633 -7.137 0.553 1 94.94 192 ILE A N 1
ATOM 1571 C CA . ILE A 1 192 ? -13.164 -8.367 -0.033 1 94.94 192 ILE A CA 1
ATOM 1572 C C . ILE A 1 192 ? -14.523 -8.688 0.582 1 94.94 192 ILE A C 1
ATOM 1574 O O . ILE A 1 192 ? -15.445 -9.102 -0.122 1 94.94 192 ILE A O 1
ATOM 1578 N N . GLN A 1 193 ? -14.594 -8.5 1.863 1 92.62 193 GLN A N 1
ATOM 1579 C CA . GLN A 1 193 ? -15.867 -8.734 2.547 1 92.62 193 GLN A CA 1
ATOM 1580 C C . GLN A 1 193 ? -16.969 -7.875 1.946 1 92.62 193 GLN A C 1
ATOM 1582 O O . GLN A 1 193 ? -18.109 -8.344 1.776 1 92.62 193 GLN A O 1
ATOM 1587 N N . ASP A 1 194 ? -16.672 -6.668 1.667 1 91.88 194 ASP A N 1
ATOM 1588 C CA . ASP A 1 194 ? -17.656 -5.773 1.054 1 91.88 194 ASP A CA 1
ATOM 1589 C C . ASP A 1 194 ? -18.109 -6.305 -0.3 1 91.88 194 ASP A C 1
ATOM 1591 O O . ASP A 1 194 ? -19.297 -6.199 -0.646 1 91.88 194 ASP A O 1
ATOM 1595 N N . ILE A 1 195 ? -17.234 -6.832 -1.063 1 91.5 195 ILE A N 1
ATOM 1596 C CA . ILE A 1 195 ? -17.562 -7.41 -2.359 1 91.5 195 ILE A CA 1
ATOM 1597 C C . ILE A 1 195 ? -18.5 -8.609 -2.164 1 91.5 195 ILE A C 1
ATOM 1599 O O . ILE A 1 195 ? -19.516 -8.734 -2.848 1 91.5 195 ILE A O 1
ATOM 1603 N N . LEU A 1 196 ? -18.109 -9.438 -1.217 1 90.38 196 LEU A N 1
ATOM 1604 C CA . LEU A 1 196 ? -18.844 -10.672 -0.986 1 90.38 196 LEU A CA 1
ATOM 1605 C C . LEU A 1 196 ? -20.25 -10.375 -0.47 1 90.38 196 LEU A C 1
ATOM 1607 O O . LEU A 1 196 ? -21.188 -11.133 -0.73 1 90.38 196 LEU A O 1
ATOM 1611 N N . ASN A 1 197 ? -20.359 -9.219 0.224 1 87.19 197 ASN A N 1
ATOM 1612 C CA . ASN A 1 197 ? -21.656 -8.82 0.77 1 87.19 197 ASN A CA 1
ATOM 1613 C C . ASN A 1 197 ? -22.484 -8.039 -0.251 1 87.19 197 ASN A C 1
ATOM 1615 O O . ASN A 1 197 ? -23.656 -7.75 -0.016 1 87.19 197 ASN A O 1
ATOM 1619 N N . GLY A 1 198 ? -22 -7.719 -1.369 1 81.44 198 GLY A N 1
ATOM 1620 C CA . GLY A 1 198 ? -22.719 -6.938 -2.371 1 81.44 198 GLY A CA 1
ATOM 1621 C C . GLY A 1 198 ? -22.734 -5.453 -2.059 1 81.44 198 GLY A C 1
ATOM 1622 O O . GLY A 1 198 ? -23.578 -4.715 -2.588 1 81.44 198 GLY A O 1
ATOM 1623 N N . ASP A 1 199 ? -22.062 -4.957 -1.055 1 67.81 199 ASP A N 1
ATOM 1624 C CA . ASP A 1 199 ? -22.062 -3.572 -0.59 1 67.81 199 ASP A CA 1
ATOM 1625 C C . ASP A 1 199 ? -21.203 -2.688 -1.494 1 67.81 199 ASP A C 1
ATOM 1627 O O . ASP A 1 199 ? -21.25 -1.46 -1.389 1 67.81 199 ASP A O 1
ATOM 1631 N N . ILE A 1 200 ? -20.344 -3.193 -2.219 1 63.03 200 ILE A N 1
ATOM 1632 C CA . ILE A 1 200 ? -19.5 -2.309 -3.018 1 63.03 200 ILE A CA 1
ATOM 1633 C C . ILE A 1 200 ? -20.328 -1.711 -4.16 1 63.03 200 ILE A C 1
ATOM 1635 O O . ILE A 1 200 ? -20.906 -2.441 -4.965 1 63.03 200 ILE A O 1
ATOM 1639 N N . CYS A 1 201 ? -20.984 -0.607 -3.895 1 48.22 201 CYS A N 1
ATOM 1640 C CA . CYS A 1 201 ? -21.641 0.141 -4.957 1 48.22 201 CYS A CA 1
ATOM 1641 C C . CYS A 1 201 ? -20.828 0.095 -6.246 1 48.22 201 CYS A C 1
ATOM 1643 O O . CYS A 1 201 ? -19.594 0.172 -6.211 1 48.22 201 CYS A O 1
ATOM 1645 N N . LYS A 1 202 ? -21.422 -0.426 -7.332 1 43.22 202 LYS A N 1
ATOM 1646 C CA . LYS A 1 202 ? -20.969 -0.456 -8.727 1 43.22 202 LYS A CA 1
ATOM 1647 C C . LYS A 1 202 ? -20.203 0.811 -9.078 1 43.22 202 LYS A C 1
ATOM 1649 O O . LYS A 1 202 ? -20.766 1.763 -9.617 1 43.22 202 LYS A O 1
ATOM 1654 N N . TRP A 1 203 ? -19.641 1.416 -8.289 1 36.84 203 TRP A N 1
ATOM 1655 C CA . TRP A 1 203 ? -19.016 2.652 -8.742 1 36.84 203 TRP A CA 1
ATOM 1656 C C . TRP A 1 203 ? -18.062 2.383 -9.914 1 36.84 203 TRP A C 1
ATOM 1658 O O . TRP A 1 203 ? -17.672 3.311 -10.625 1 36.84 203 TRP A O 1
ATOM 1668 N N . HIS A 1 204 ? -17.438 1.241 -9.969 1 40.06 204 HIS A N 1
ATOM 1669 C CA . HIS A 1 204 ? -16.406 1.091 -10.992 1 40.06 204 HIS A CA 1
ATOM 1670 C C . HIS A 1 204 ? -17.016 0.97 -12.383 1 40.06 204 HIS A C 1
ATOM 1672 O O . HIS A 1 204 ? -16.297 0.98 -13.383 1 40.06 204 HIS A O 1
ATOM 1678 N N . ARG A 1 205 ? -18.266 0.407 -12.438 1 33.44 205 ARG A N 1
ATOM 1679 C CA . ARG A 1 205 ? -18.578 0.155 -13.836 1 33.44 205 ARG A CA 1
ATOM 1680 C C . ARG A 1 205 ? -18.656 1.459 -14.625 1 33.44 205 ARG A C 1
ATOM 1682 O O . ARG A 1 205 ? -18.953 1.45 -15.828 1 33.44 205 ARG A O 1
ATOM 1689 N N . ALA A 1 206 ? -18.906 2.551 -13.938 1 34.75 206 ALA A N 1
ATOM 1690 C CA . ALA A 1 206 ? -19.188 3.674 -14.828 1 34.75 206 ALA A CA 1
ATOM 1691 C C . ALA A 1 206 ? -18.031 3.936 -15.773 1 34.75 206 ALA A C 1
ATOM 1693 O O . ALA A 1 206 ? -18.203 4.543 -16.828 1 34.75 206 ALA A O 1
ATOM 1694 N N . GLY A 1 207 ? -16.812 3.65 -15.297 1 31.58 207 GLY A N 1
ATOM 1695 C CA . GLY A 1 207 ? -15.828 4.066 -16.281 1 31.58 207 GLY A CA 1
ATOM 1696 C C . GLY A 1 207 ? -15.734 3.123 -17.469 1 31.58 207 GLY A C 1
ATOM 1697 O O . GLY A 1 207 ? -14.984 3.379 -18.406 1 31.58 207 GLY A O 1
ATOM 1698 N N . ALA A 1 208 ? -16.047 1.765 -17.25 1 31.86 208 ALA A N 1
ATOM 1699 C CA . ALA A 1 208 ? -15.812 0.993 -18.469 1 31.86 208 ALA A CA 1
ATOM 1700 C C . ALA A 1 208 ? -16.828 1.351 -19.547 1 31.86 208 ALA A C 1
ATOM 1702 O O . ALA A 1 208 ? -16.656 0.969 -20.719 1 31.86 208 ALA A O 1
ATOM 1703 N N . ASN A 1 209 ? -18.078 1.676 -19.219 1 29.25 209 ASN A N 1
ATOM 1704 C CA . ASN A 1 209 ? -18.953 1.889 -20.359 1 29.25 209 ASN A CA 1
ATOM 1705 C C . ASN A 1 209 ? -18.625 3.193 -21.094 1 29.25 209 ASN A C 1
ATOM 1707 O O . ASN A 1 209 ? -19.438 4.117 -21.109 1 29.25 209 ASN A O 1
ATOM 1711 N N . GLY A 1 210 ? -17.609 3.76 -20.781 1 26.25 210 GLY A N 1
ATOM 1712 C CA . GLY A 1 210 ? -17.422 4.812 -21.766 1 26.25 210 GLY A CA 1
ATOM 1713 C C . GLY A 1 210 ? -17.594 4.336 -23.203 1 26.25 210 GLY A C 1
ATOM 1714 O O . GLY A 1 210 ? -16.969 3.352 -23.609 1 26.25 210 GLY A O 1
ATOM 1715 N N . ARG A 1 211 ? -18.844 4.367 -23.734 1 26.12 211 ARG A N 1
ATOM 1716 C CA . ARG A 1 211 ? -19.219 4.375 -25.141 1 26.12 211 ARG A CA 1
ATOM 1717 C C . ARG A 1 211 ? -18.062 4.906 -26 1 26.12 211 ARG A C 1
ATOM 1719 O O . ARG A 1 211 ? -17.391 5.855 -25.609 1 26.12 211 ARG A O 1
ATOM 1726 N N . SER A 1 212 ? -17.484 4.086 -26.828 1 25.58 212 SER A N 1
ATOM 1727 C CA . SER A 1 212 ? -16.797 4.504 -28.047 1 25.58 212 SER A CA 1
ATOM 1728 C C . SER A 1 212 ? -17.5 5.695 -28.688 1 25.58 212 SER A C 1
ATOM 1730 O O . SER A 1 212 ? -18.547 5.543 -29.312 1 25.58 212 SER A O 1
ATOM 1732 N N . HIS A 1 213 ? -18.016 6.574 -27.844 1 22.97 213 HIS A N 1
ATOM 1733 C CA . HIS A 1 213 ? -18.547 7.691 -28.625 1 22.97 213 HIS A CA 1
ATOM 1734 C C . HIS A 1 213 ? -17.594 8.078 -29.75 1 22.97 213 HIS A C 1
ATOM 1736 O O . HIS A 1 213 ? -16.406 8.32 -29.5 1 22.97 213 HIS A O 1
ATOM 1742 N N . LYS A 1 214 ? -17.844 7.355 -30.875 1 25.36 214 LYS A N 1
ATOM 1743 C CA . LYS A 1 214 ? -17.391 7.941 -32.125 1 25.36 214 LYS A CA 1
ATOM 1744 C C . LYS A 1 214 ? -17.422 9.469 -32.062 1 25.36 214 LYS A C 1
ATOM 1746 O O . LYS A 1 214 ? -18.469 10.07 -31.859 1 25.36 214 LYS A O 1
ATOM 1751 N N . ARG A 1 215 ? -16.516 10.008 -31.359 1 24.69 215 ARG A N 1
ATOM 1752 C CA . ARG A 1 215 ? -16.25 11.445 -31.375 1 24.69 215 ARG A CA 1
ATOM 1753 C C . ARG A 1 215 ? -16.484 12.031 -32.781 1 24.69 215 ARG A C 1
ATOM 1755 O O . ARG A 1 215 ? -15.68 11.82 -33.688 1 24.69 215 ARG A O 1
ATOM 1762 N N . THR A 1 216 ? -17.734 11.812 -33.156 1 22.53 216 THR A N 1
ATOM 1763 C CA . THR A 1 216 ? -17.938 12.664 -34.344 1 22.53 216 THR A CA 1
ATOM 1764 C C . THR A 1 216 ? -17.578 14.109 -34 1 22.53 216 THR A C 1
ATOM 1766 O O . THR A 1 216 ? -17.984 14.648 -32.969 1 22.53 216 THR A O 1
ATOM 1769 N N . PHE A 1 217 ? -16.391 14.461 -34.5 1 23.55 217 PHE A N 1
ATOM 1770 C CA . PHE A 1 217 ? -15.812 15.805 -34.5 1 23.55 217 PHE A CA 1
ATOM 1771 C C . PHE A 1 217 ? -16.875 16.844 -34.844 1 23.55 217 PHE A C 1
ATOM 1773 O O . PHE A 1 217 ? -17.297 16.922 -36 1 23.55 217 PHE A O 1
ATOM 1780 N N . PRO A 1 218 ? -17.984 16.812 -33.938 1 23.38 218 PRO A N 1
ATOM 1781 C CA . PRO A 1 218 ? -18.828 17.844 -34.531 1 23.38 218 PRO A CA 1
ATOM 1782 C C . PRO A 1 218 ? -18.078 19.125 -34.844 1 23.38 218 PRO A C 1
ATOM 1784 O O . PRO A 1 218 ? -17 19.359 -34.312 1 23.38 218 PRO A O 1
ATOM 1787 N N . GLU A 1 219 ? -18.719 19.891 -35.812 1 21.28 219 GLU A N 1
ATOM 1788 C CA . GLU A 1 219 ? -18.312 21.141 -36.469 1 21.28 219 GLU A CA 1
ATOM 1789 C C . GLU A 1 219 ? -18.047 22.234 -35.438 1 21.28 219 GLU A C 1
ATOM 1791 O O . GLU A 1 219 ? -18.562 22.203 -34.344 1 21.28 219 GLU A O 1
ATOM 1796 N N . PRO A 1 220 ? -17.359 23.344 -35.875 1 23.06 220 PRO A N 1
ATOM 1797 C CA . PRO A 1 220 ? -16.547 24.438 -35.344 1 23.06 220 PRO A CA 1
ATOM 1798 C C . PRO A 1 220 ? -17.359 25.406 -34.5 1 23.06 220 PRO A C 1
ATOM 1800 O O . PRO A 1 220 ? -16.844 26.422 -34.031 1 23.06 220 PRO A O 1
ATOM 1803 N N . GLY A 1 221 ? -18.75 25.109 -34.125 1 18.78 221 GLY A N 1
ATOM 1804 C CA . GLY A 1 221 ? -19.234 26.484 -34.156 1 18.78 221 GLY A CA 1
ATOM 1805 C C . GLY A 1 221 ? -18.703 27.328 -33.031 1 18.78 221 GLY A C 1
ATOM 1806 O O . GLY A 1 221 ? -18.047 26.828 -32.094 1 18.78 221 GLY A O 1
ATOM 1807 N N . GLU A 1 222 ? -19.641 28.344 -32.531 1 20.42 222 GLU A N 1
ATOM 1808 C CA . GLU A 1 222 ? -19.547 29.766 -32.188 1 20.42 222 GLU A CA 1
ATOM 1809 C C . GLU A 1 222 ? -19.109 29.938 -30.734 1 20.42 222 GLU A C 1
ATOM 1811 O O . GLU A 1 222 ? -19.281 29.031 -29.906 1 20.42 222 GLU A O 1
ATOM 1816 N N . HIS A 1 223 ? -18.703 31.219 -30.406 1 18.09 223 HIS A N 1
ATOM 1817 C CA . HIS A 1 223 ? -17.75 31.969 -29.578 1 18.09 223 HIS A CA 1
ATOM 1818 C C . HIS A 1 223 ? -18.188 31.984 -28.125 1 18.09 223 HIS A C 1
ATOM 1820 O O . HIS A 1 223 ? -17.406 31.641 -27.234 1 18.09 223 HIS A O 1
ATOM 1826 N N . PRO A 1 224 ? -19.141 32.969 -27.609 1 18.56 224 PRO A N 1
ATOM 1827 C CA . PRO A 1 224 ? -18.5 34.031 -26.828 1 18.56 224 PRO A CA 1
ATOM 1828 C C . PRO A 1 224 ? -18.484 33.719 -25.328 1 18.56 224 PRO A C 1
ATOM 1830 O O . PRO A 1 224 ? -17.438 33.812 -24.688 1 18.56 224 PRO A O 1
ATOM 1833 N N . ALA A 1 225 ? -19.719 34 -24.547 1 17.77 225 ALA A N 1
ATOM 1834 C CA . ALA A 1 225 ? -19.703 35.094 -23.609 1 17.77 225 ALA A CA 1
ATOM 1835 C C . ALA A 1 225 ? -19.266 34.656 -22.219 1 17.77 225 ALA A C 1
ATOM 1837 O O . ALA A 1 225 ? -19.391 33.469 -21.875 1 17.77 225 ALA A O 1
ATOM 1838 N N . VAL A 1 226 ? -18.891 35.594 -21.266 1 20.16 226 VAL A N 1
ATOM 1839 C CA . VAL A 1 226 ? -18.031 36 -20.156 1 20.16 226 VAL A CA 1
ATOM 1840 C C . VAL A 1 226 ? -18.672 35.625 -18.828 1 20.16 226 VAL A C 1
ATOM 1842 O O . VAL A 1 226 ? -18.203 36.031 -17.766 1 20.16 226 VAL A O 1
ATOM 1845 N N . LEU A 1 227 ? -19.375 34.438 -18.781 1 17.62 227 LEU A N 1
ATOM 1846 C CA . LEU A 1 227 ? -20.109 34.594 -17.516 1 17.62 227 LEU A CA 1
ATOM 1847 C C . LEU A 1 227 ? -19.156 34.875 -16.359 1 17.62 227 LEU A C 1
ATOM 1849 O O . LEU A 1 227 ? -17.969 34.531 -16.438 1 17.62 227 LEU A O 1
ATOM 1853 N N . ALA A 1 228 ? -19.875 35.312 -15.188 1 17.25 228 ALA A N 1
ATOM 1854 C CA . ALA A 1 228 ? -19.781 36.094 -13.945 1 17.25 228 ALA A CA 1
ATOM 1855 C C . ALA A 1 228 ? -19.016 35.312 -12.891 1 17.25 228 ALA A C 1
ATOM 1857 O O . ALA A 1 228 ? -19.062 34.062 -12.852 1 17.25 228 ALA A O 1
ATOM 1858 N N . SER A 1 229 ? -18.234 35.969 -12.141 1 18.42 229 SER A N 1
ATOM 1859 C CA . SER A 1 229 ? -17.094 36 -11.234 1 18.42 229 SER A CA 1
ATOM 1860 C C . SER A 1 229 ? -17.453 35.406 -9.883 1 18.42 229 SER A C 1
ATOM 1862 O O . SER A 1 229 ? -16.703 35.562 -8.906 1 18.42 229 SER A O 1
ATOM 1864 N N . GLY A 1 230 ? -18.484 34.562 -9.711 1 18.39 230 GLY A N 1
ATOM 1865 C CA . GLY A 1 230 ? -18.766 34.5 -8.281 1 18.39 230 GLY A CA 1
ATOM 1866 C C . GLY A 1 230 ? -17.625 33.938 -7.469 1 18.39 230 GLY A C 1
ATOM 1867 O O . GLY A 1 230 ? -16.828 33.125 -7.977 1 18.39 230 GLY A O 1
ATOM 1868 N N . LYS A 1 231 ? -17.219 34.625 -6.395 1 20.98 231 LYS A N 1
ATOM 1869 C CA . LYS A 1 231 ? -16.125 34.5 -5.438 1 20.98 231 LYS A CA 1
ATOM 1870 C C . LYS A 1 231 ? -16.25 33.219 -4.613 1 20.98 231 LYS A C 1
ATOM 1872 O O . LYS A 1 231 ? -17.172 33.094 -3.791 1 20.98 231 LYS A O 1
ATOM 1877 N N . ARG A 1 232 ? -16.219 32.094 -5.078 1 22.06 232 ARG A N 1
ATOM 1878 C CA . ARG A 1 232 ? -16.25 30.859 -4.273 1 22.06 232 ARG A CA 1
ATOM 1879 C C . ARG A 1 232 ? -15.141 30.859 -3.234 1 22.06 232 ARG A C 1
ATOM 1881 O O . ARG A 1 232 ? -13.969 31.031 -3.574 1 22.06 232 ARG A O 1
ATOM 1888 N N . SER A 1 233 ? -15.414 31.328 -2.025 1 22.47 233 SER A N 1
ATOM 1889 C CA . SER A 1 233 ? -14.516 31.328 -0.878 1 22.47 233 SER A CA 1
ATOM 1890 C C . SER A 1 233 ? -14 29.922 -0.577 1 22.47 233 SER A C 1
ATOM 1892 O O . SER A 1 233 ? -14.75 29.062 -0.096 1 22.47 233 SER A O 1
ATOM 1894 N N . HIS A 1 234 ? -13.43 29.266 -1.422 1 25.22 234 HIS A N 1
ATOM 1895 C CA . HIS A 1 234 ? -12.984 27.891 -1.215 1 25.22 234 HIS A CA 1
ATOM 1896 C C . HIS A 1 234 ? -11.969 27.797 -0.08 1 25.22 234 HIS A C 1
ATOM 1898 O O . HIS A 1 234 ? -11.062 28.625 0.015 1 25.22 234 HIS A O 1
ATOM 1904 N N . LEU A 1 235 ? -12.398 27.422 1.055 1 30.64 235 LEU A N 1
ATOM 1905 C CA . LEU A 1 235 ? -11.406 26.938 2.016 1 30.64 235 LEU A CA 1
ATOM 1906 C C . LEU A 1 235 ? -10.305 26.156 1.315 1 30.64 235 LEU A C 1
ATOM 1908 O O . LEU A 1 235 ? -10.547 25.062 0.816 1 30.64 235 LEU A O 1
ATOM 1912 N N . GLU A 1 236 ? -9.602 26.781 0.489 1 31.19 236 GLU A N 1
ATOM 1913 C CA . GLU A 1 236 ? -8.508 26.219 -0.296 1 31.19 236 GLU A CA 1
ATOM 1914 C C . GLU A 1 236 ? -7.539 25.438 0.59 1 31.19 236 GLU A C 1
ATOM 1916 O O . GLU A 1 236 ? -7.031 25.969 1.578 1 31.19 236 GLU A O 1
ATOM 1921 N N . SER A 1 237 ? -7.82 24.234 0.836 1 35.53 237 SER A N 1
ATOM 1922 C CA . SER A 1 237 ? -6.859 23.328 1.442 1 35.53 237 SER A CA 1
ATOM 1923 C C . SER A 1 237 ? -5.465 23.531 0.857 1 35.53 237 SER A C 1
ATOM 1925 O O . SER A 1 237 ? -5.207 23.156 -0.29 1 35.53 237 SER A O 1
ATOM 1927 N N . SER A 1 238 ? -4.965 24.703 0.959 1 36.75 238 SER A N 1
ATOM 1928 C CA . SER A 1 238 ? -3.607 24.984 0.499 1 36.75 238 SER A CA 1
ATOM 1929 C C . SER A 1 238 ? -2.598 24.047 1.156 1 36.75 238 SER A C 1
ATOM 1931 O O . SER A 1 238 ? -1.865 24.453 2.061 1 36.75 238 SER A O 1
ATOM 1933 N N . SER A 1 239 ? -2.969 22.922 1.636 1 41.59 239 SER A N 1
ATOM 1934 C CA . SER A 1 239 ? -1.914 22.109 2.23 1 41.59 239 SER A CA 1
ATOM 1935 C C . SER A 1 239 ? -0.845 21.75 1.203 1 41.59 239 SER A C 1
ATOM 1937 O O . SER A 1 239 ? -1.104 21.766 -0.002 1 41.59 239 SER A O 1
ATOM 1939 N N . ARG A 1 240 ? 0.353 21.828 1.501 1 43.62 240 ARG A N 1
ATOM 1940 C CA . ARG A 1 240 ? 1.461 21.422 0.642 1 43.62 240 ARG A CA 1
ATOM 1941 C C . ARG A 1 240 ? 1.204 20.047 0.021 1 43.62 240 ARG A C 1
ATOM 1943 O O . ARG A 1 240 ? 0.981 19.078 0.735 1 43.62 240 ARG A O 1
ATOM 1950 N N . PRO A 1 241 ? 0.702 20.109 -1.275 1 42.78 241 PRO A N 1
ATOM 1951 C CA . PRO A 1 241 ? 0.513 18.812 -1.926 1 42.78 241 PRO A CA 1
ATOM 1952 C C . PRO A 1 241 ? 1.752 17.922 -1.84 1 42.78 241 PRO A C 1
ATOM 1954 O O . PRO A 1 241 ? 2.857 18.375 -2.162 1 42.78 241 PRO A O 1
ATOM 1957 N N . HIS A 1 242 ? 1.854 17.078 -0.871 1 40.78 242 HIS A N 1
ATOM 1958 C CA . HIS A 1 242 ? 2.951 16.125 -0.854 1 40.78 242 HIS A CA 1
ATOM 1959 C C . HIS A 1 242 ? 2.752 15.039 -1.909 1 40.78 242 HIS A C 1
ATOM 1961 O O . HIS A 1 242 ? 1.618 14.656 -2.205 1 40.78 242 HIS A O 1
ATOM 1967 N N . GLN B 1 1 ? -3.65 21.656 -7.129 1 52.72 1 GLN B N 1
ATOM 1968 C CA . GLN B 1 1 ? -3.869 20.25 -7.41 1 52.72 1 GLN B CA 1
ATOM 1969 C C . GLN B 1 1 ? -4.203 19.484 -6.133 1 52.72 1 GLN B C 1
ATOM 1971 O O . GLN B 1 1 ? -3.689 19.797 -5.059 1 52.72 1 GLN B O 1
ATOM 1976 N N . SER B 1 2 ? -5.16 18.578 -6.199 1 61.09 2 SER B N 1
ATOM 1977 C CA . SER B 1 2 ? -5.766 17.922 -5.047 1 61.09 2 SER B CA 1
ATOM 1978 C C . SER B 1 2 ? -4.855 16.828 -4.488 1 61.09 2 SER B C 1
ATOM 1980 O O . SER B 1 2 ? -4.133 16.172 -5.242 1 61.09 2 SER B O 1
ATOM 1982 N N . THR B 1 3 ? -4.637 16.797 -3.264 1 83.25 3 THR B N 1
ATOM 1983 C CA . THR B 1 3 ? -3.928 15.742 -2.562 1 83.25 3 THR B CA 1
ATOM 1984 C C . THR B 1 3 ? -4.785 14.477 -2.484 1 83.25 3 THR B C 1
ATOM 1986 O O . THR B 1 3 ? -5.973 14.508 -2.811 1 83.25 3 THR B O 1
ATOM 1989 N N . VAL B 1 4 ? -4.215 13.398 -2.285 1 89 4 VAL B N 1
ATOM 1990 C CA . VAL B 1 4 ? -4.914 12.141 -2.049 1 89 4 VAL B CA 1
ATOM 1991 C C . VAL B 1 4 ? -5.996 12.344 -0.993 1 89 4 VAL B C 1
ATOM 1993 O O . VAL B 1 4 ? -7.133 11.891 -1.165 1 89 4 VAL B O 1
ATOM 1996 N N . CYS B 1 5 ? -5.734 13.086 0.067 1 91.69 5 CYS B N 1
ATOM 1997 C CA . CYS B 1 5 ? -6.688 13.328 1.143 1 91.69 5 CYS B CA 1
ATOM 1998 C C . CYS B 1 5 ? -7.887 14.125 0.64 1 91.69 5 CYS B C 1
ATOM 2000 O O . CYS B 1 5 ? -9.031 13.82 0.985 1 91.69 5 CYS B O 1
ATOM 2002 N N . GLU B 1 6 ? -7.656 15.086 -0.155 1 90.38 6 GLU B N 1
ATOM 2003 C CA . GLU B 1 6 ? -8.742 15.883 -0.72 1 90.38 6 GLU B CA 1
ATOM 2004 C C . GLU B 1 6 ? -9.633 15.031 -1.632 1 90.38 6 GLU B C 1
ATOM 2006 O O . GLU B 1 6 ? -10.852 15.18 -1.631 1 90.38 6 GLU B O 1
ATOM 2011 N N . LYS B 1 7 ? -8.961 14.234 -2.406 1 92.38 7 LYS B N 1
ATOM 2012 C CA . LYS B 1 7 ? -9.719 13.352 -3.291 1 92.38 7 LYS B CA 1
ATOM 2013 C C . LYS B 1 7 ? -10.594 12.391 -2.492 1 92.38 7 LYS B C 1
ATOM 2015 O O . LYS B 1 7 ? -11.742 12.133 -2.865 1 92.38 7 LYS B O 1
ATOM 2020 N N . ILE B 1 8 ? -10.07 11.891 -1.428 1 93.44 8 ILE B N 1
ATOM 2021 C CA . ILE B 1 8 ? -10.82 11.016 -0.538 1 93.44 8 ILE B CA 1
ATOM 2022 C C . ILE B 1 8 ? -12.031 11.758 0.019 1 93.44 8 ILE B C 1
ATOM 2024 O O . ILE B 1 8 ? -13.148 11.227 0.015 1 93.44 8 ILE B O 1
ATOM 2028 N N . MET B 1 9 ? -11.828 12.984 0.435 1 91.19 9 MET B N 1
ATOM 2029 C CA . MET B 1 9 ? -12.898 13.812 0.983 1 91.19 9 MET B CA 1
ATOM 2030 C C . MET B 1 9 ? -14 14.039 -0.052 1 91.19 9 MET B C 1
ATOM 2032 O O . MET B 1 9 ? -15.188 13.953 0.267 1 91.19 9 MET B O 1
ATOM 2036 N N . GLU B 1 10 ? -13.586 14.266 -1.227 1 90.94 10 GLU B N 1
ATOM 2037 C CA . GLU B 1 10 ? -14.508 14.508 -2.332 1 90.94 10 GLU B CA 1
ATOM 2038 C C . GLU B 1 10 ? -15.344 13.266 -2.637 1 90.94 10 GLU B C 1
ATOM 2040 O O . GLU B 1 10 ? -16.562 13.344 -2.768 1 90.94 10 GLU B O 1
ATOM 2045 N N . LEU B 1 11 ? -14.75 12.188 -2.697 1 91.25 11 LEU B N 1
ATOM 2046 C CA . LEU B 1 11 ? -15.414 10.945 -3.078 1 91.25 11 LEU B CA 1
ATOM 2047 C C . LEU B 1 11 ? -16.375 10.484 -1.985 1 91.25 11 LEU B C 1
ATOM 2049 O O . LEU B 1 11 ? -17.359 9.797 -2.266 1 91.25 11 LEU B O 1
ATOM 2053 N N . LEU B 1 12 ? -16.094 10.898 -0.787 1 91.38 12 LEU B N 1
ATOM 2054 C CA . LEU B 1 12 ? -16.969 10.539 0.328 1 91.38 12 LEU B CA 1
ATOM 2055 C C . LEU B 1 12 ? -18.109 11.539 0.472 1 91.38 12 LEU B C 1
ATOM 2057 O O . LEU B 1 12 ? -18.984 11.359 1.316 1 91.38 12 LEU B O 1
ATOM 2061 N N . GLY B 1 13 ? -18.141 12.594 -0.341 1 84.81 13 GLY B N 1
ATOM 2062 C CA . GLY B 1 13 ? -19.188 13.602 -0.319 1 84.81 13 GLY B CA 1
ATOM 2063 C C . GLY B 1 13 ? -19.156 14.469 0.929 1 84.81 13 GLY B C 1
ATOM 2064 O O . GLY B 1 13 ? -20.188 14.992 1.352 1 84.81 13 GLY B O 1
ATOM 2065 N N . GLN B 1 14 ? -18.094 14.539 1.521 1 79.94 14 GLN B N 1
ATOM 2066 C CA . GLN B 1 14 ? -18.016 15.25 2.793 1 79.94 14 GLN B CA 1
ATOM 2067 C C . GLN B 1 14 ? -17.594 16.703 2.584 1 79.94 14 GLN B C 1
ATOM 2069 O O . GLN B 1 14 ? -17.656 17.516 3.51 1 79.94 14 GLN B O 1
ATOM 2074 N N . ASN B 1 15 ? -17.266 16.984 1.342 1 72.88 15 ASN B N 1
ATOM 2075 C CA . ASN B 1 15 ? -16.875 18.375 1.055 1 72.88 15 ASN B CA 1
ATOM 2076 C C . ASN B 1 15 ? -18.047 19.328 1.229 1 72.88 15 ASN B C 1
ATOM 2078 O O . ASN B 1 15 ? -17.859 20.5 1.551 1 72.88 15 ASN B O 1
ATOM 2082 N N . GLU B 1 16 ? -19.266 18.797 1.186 1 71.12 16 GLU B N 1
ATOM 2083 C CA . GLU B 1 16 ? -20.453 19.641 1.188 1 71.12 16 GLU B CA 1
ATOM 2084 C C . GLU B 1 16 ? -21.125 19.656 2.561 1 71.12 16 GLU B C 1
ATOM 2086 O O . GLU B 1 16 ? -22.094 20.391 2.783 1 71.12 16 GLU B O 1
ATOM 2091 N N . VAL B 1 17 ? -20.578 18.953 3.475 1 73.31 17 VAL B N 1
ATOM 2092 C CA . VAL B 1 17 ? -21.188 18.844 4.797 1 73.31 17 VAL B CA 1
ATOM 2093 C C . VAL B 1 17 ? -20.609 19.906 5.723 1 73.31 17 VAL B C 1
ATOM 2095 O O . VAL B 1 17 ? -19.422 20.234 5.648 1 73.31 17 VAL B O 1
ATOM 2098 N N . ASP B 1 18 ? -21.516 20.469 6.48 1 72.44 18 ASP B N 1
ATOM 2099 C CA . ASP B 1 18 ? -21.094 21.469 7.473 1 72.44 18 ASP B CA 1
ATOM 2100 C C . ASP B 1 18 ? -20.016 20.891 8.398 1 72.44 18 ASP B C 1
ATOM 2102 O O . ASP B 1 18 ? -20.094 19.734 8.805 1 72.44 18 ASP B O 1
ATOM 2106 N N . HIS B 1 19 ? -19.078 21.672 8.68 1 71.75 19 HIS B N 1
ATOM 2107 C CA . HIS B 1 19 ? -17.906 21.281 9.453 1 71.75 19 HIS B CA 1
ATOM 2108 C C . HIS B 1 19 ? -18.297 20.734 10.82 1 71.75 19 HIS B C 1
ATOM 2110 O O . HIS B 1 19 ? -17.594 19.891 11.383 1 71.75 19 HIS B O 1
ATOM 2116 N N . ARG B 1 20 ? -19.375 21.219 11.367 1 72.88 20 ARG B N 1
ATOM 2117 C CA . ARG B 1 20 ? -19.812 20.781 12.688 1 72.88 20 ARG B CA 1
ATOM 2118 C C . ARG B 1 20 ? -20.375 19.375 12.641 1 72.88 20 ARG B C 1
ATOM 2120 O O . ARG B 1 20 ? -20.391 18.672 13.656 1 72.88 20 ARG B O 1
ATOM 2127 N N . GLN B 1 21 ? -20.75 18.984 11.484 1 71.88 21 GLN B N 1
ATOM 2128 C CA . GLN B 1 21 ? -21.453 17.703 11.367 1 71.88 21 GLN B CA 1
ATOM 2129 C C . GLN B 1 21 ? -20.609 16.688 10.578 1 71.88 21 GLN B C 1
ATOM 2131 O O . GLN B 1 21 ? -21.016 15.539 10.422 1 71.88 21 GLN B O 1
ATOM 2136 N N . ARG B 1 22 ? -19.5 17.188 10.242 1 74.19 22 ARG B N 1
ATOM 2137 C CA . ARG B 1 22 ? -18.688 16.312 9.398 1 74.19 22 ARG B CA 1
ATOM 2138 C C . ARG B 1 22 ? -18.141 15.133 10.203 1 74.19 22 ARG B C 1
ATOM 2140 O O . ARG B 1 22 ? -17.641 15.312 11.312 1 74.19 22 ARG B O 1
ATOM 2147 N N . LYS B 1 23 ? -18.297 13.992 9.625 1 88 23 LYS B N 1
ATOM 2148 C CA . LYS B 1 23 ? -17.812 12.773 10.258 1 88 23 LYS B CA 1
ATOM 2149 C C . LYS B 1 23 ? -16.359 12.5 9.875 1 88 23 LYS B C 1
ATOM 2151 O O . LYS B 1 23 ? -15.711 11.641 10.477 1 88 23 LYS B O 1
ATOM 2156 N N . LEU B 1 24 ? -15.883 13.328 8.883 1 92.75 24 LEU B N 1
ATOM 2157 C CA . LEU B 1 24 ? -14.516 13.211 8.398 1 92.75 24 LEU B CA 1
ATOM 2158 C C . LEU B 1 24 ? -13.836 14.578 8.359 1 92.75 24 LEU B C 1
ATOM 2160 O O . LEU B 1 24 ? -14.406 15.539 7.84 1 92.75 24 LEU B O 1
ATOM 2164 N N . VAL B 1 25 ? -12.648 14.68 8.945 1 93.62 25 VAL B N 1
ATOM 2165 C CA . VAL B 1 25 ? -11.906 15.938 8.938 1 93.62 25 VAL B CA 1
ATOM 2166 C C . VAL B 1 25 ? -10.484 15.695 8.445 1 93.62 25 VAL B C 1
ATOM 2168 O O . VAL B 1 25 ? -9.883 14.656 8.742 1 93.62 25 VAL B O 1
ATOM 2171 N N . ILE B 1 26 ? -10 16.625 7.672 1 94 26 ILE B N 1
ATOM 2172 C CA . ILE B 1 26 ? -8.602 16.609 7.262 1 94 26 ILE B CA 1
ATOM 2173 C C . ILE B 1 26 ? -7.809 17.609 8.109 1 94 26 ILE B C 1
ATOM 2175 O O . ILE B 1 26 ? -8.203 18.766 8.25 1 94 26 ILE B O 1
ATOM 2179 N N . LEU B 1 27 ? -6.809 17.188 8.766 1 95.75 27 LEU B N 1
ATOM 2180 C CA . LEU B 1 27 ? -5.871 18.047 9.484 1 95.75 27 LEU B CA 1
ATOM 2181 C C . LEU B 1 27 ? -4.48 17.969 8.867 1 95.75 27 LEU B C 1
ATOM 2183 O O . LEU B 1 27 ? -3.939 16.875 8.672 1 95.75 27 LEU B O 1
ATOM 2187 N N . SER B 1 28 ? -3.891 19.125 8.531 1 95.81 28 SER B N 1
ATOM 2188 C CA . SER B 1 28 ? -2.588 19.172 7.879 1 95.81 28 SER B CA 1
ATOM 2189 C C . SER B 1 28 ? -1.477 19.453 8.883 1 95.81 28 SER B C 1
ATOM 2191 O O . SER B 1 28 ? -1.608 20.344 9.727 1 95.81 28 SER B O 1
ATOM 2193 N N . GLN B 1 29 ? -0.396 18.812 8.734 1 97.06 29 GLN B N 1
ATOM 2194 C CA . GLN B 1 29 ? 0.798 19.047 9.539 1 97.06 29 GLN B CA 1
ATOM 2195 C C . GLN B 1 29 ? 1.322 20.469 9.352 1 97.06 29 GLN B C 1
ATOM 2197 O O . GLN B 1 29 ? 1.875 21.062 10.281 1 97.06 29 GLN B O 1
ATOM 2202 N N . ASP B 1 30 ? 1.086 21.031 8.195 1 95.06 30 ASP B N 1
ATOM 2203 C CA . ASP B 1 30 ? 1.634 22.344 7.824 1 95.06 30 ASP B CA 1
ATOM 2204 C C . ASP B 1 30 ? 1.027 23.453 8.68 1 95.06 30 ASP B C 1
ATOM 2206 O O . ASP B 1 30 ? 1.558 24.562 8.719 1 95.06 30 ASP B O 1
ATOM 2210 N N . ARG B 1 31 ? -0.053 23.156 9.328 1 95.94 31 ARG B N 1
ATOM 2211 C CA . ARG B 1 31 ? -0.667 24.156 10.203 1 95.94 31 ARG B CA 1
ATOM 2212 C C . ARG B 1 31 ? 0.164 24.359 11.461 1 95.94 31 ARG B C 1
ATOM 2214 O O . ARG B 1 31 ? -0.041 25.328 12.195 1 95.94 31 ARG B O 1
ATOM 2221 N N . PHE B 1 32 ? 1.125 23.547 11.672 1 97.69 32 PHE B N 1
ATOM 2222 C CA . PHE B 1 32 ? 1.807 23.531 12.961 1 97.69 32 PHE B CA 1
ATOM 2223 C C . PHE B 1 32 ? 3.248 24.016 12.812 1 97.69 32 PHE B C 1
ATOM 2225 O O . PHE B 1 32 ? 4.109 23.656 13.625 1 97.69 32 PHE B O 1
ATOM 2232 N N . TYR B 1 33 ? 3.535 24.734 11.781 1 97.81 33 TYR B N 1
ATOM 2233 C CA . TYR B 1 33 ? 4.855 25.344 11.734 1 97.81 33 TYR B CA 1
ATOM 2234 C C . TYR B 1 33 ? 5.074 26.266 12.93 1 97.81 33 TYR B C 1
ATOM 2236 O O . TYR B 1 33 ? 4.141 26.906 13.406 1 97.81 33 TYR B O 1
ATOM 2244 N N . LYS B 1 34 ? 6.293 26.406 13.297 1 97.38 34 LYS B N 1
ATOM 2245 C CA . LYS B 1 34 ? 6.648 27.328 14.367 1 97.38 34 LYS B CA 1
ATOM 2246 C C . LYS B 1 34 ? 6.555 28.781 13.898 1 97.38 34 LYS B C 1
ATOM 2248 O O . LYS B 1 34 ? 6.715 29.062 12.703 1 97.38 34 LYS B O 1
ATOM 2253 N N . VAL B 1 35 ? 6.262 29.609 14.898 1 96.94 35 VAL B N 1
ATOM 2254 C CA . VAL B 1 35 ? 6.391 31.031 14.617 1 96.94 35 VAL B CA 1
ATOM 2255 C C . VAL B 1 35 ? 7.863 31.391 14.445 1 96.94 35 VAL B C 1
ATOM 2257 O O . VAL B 1 35 ? 8.695 31.078 15.297 1 96.94 35 VAL B O 1
ATOM 2260 N N . LEU B 1 36 ? 8.086 32.062 13.352 1 96.88 36 LEU B N 1
ATOM 2261 C CA . LEU B 1 36 ? 9.477 32.375 13.031 1 96.88 36 LEU B CA 1
ATOM 2262 C C . LEU B 1 36 ? 9.938 33.625 13.75 1 96.88 36 LEU B C 1
ATOM 2264 O O . LEU B 1 36 ? 9.164 34.562 13.938 1 96.88 36 LEU B O 1
ATOM 2268 N N . THR B 1 37 ? 11.227 33.625 14.141 1 96.81 37 THR B N 1
ATOM 2269 C CA . THR B 1 37 ? 11.852 34.844 14.57 1 96.81 37 THR B CA 1
ATOM 2270 C C . THR B 1 37 ? 12.016 35.812 13.398 1 96.81 37 THR B C 1
ATOM 2272 O O . THR B 1 37 ? 11.859 35.438 12.242 1 96.81 37 THR B O 1
ATOM 2275 N N . ALA B 1 38 ? 12.359 37.031 13.742 1 95.88 38 ALA B N 1
ATOM 2276 C CA . ALA B 1 38 ? 12.57 38.031 12.695 1 95.88 38 ALA B CA 1
ATOM 2277 C C . ALA B 1 38 ? 13.688 37.594 11.75 1 95.88 38 ALA B C 1
ATOM 2279 O O . ALA B 1 38 ? 13.57 37.75 10.531 1 95.88 38 ALA B O 1
ATOM 2280 N N . GLU B 1 39 ? 14.688 37.062 12.328 1 96.88 39 GLU B N 1
ATOM 2281 C CA . GLU B 1 39 ? 15.812 36.594 11.531 1 96.88 39 GLU B CA 1
ATOM 2282 C C . GLU B 1 39 ? 15.422 35.438 10.633 1 96.88 39 GLU B C 1
ATOM 2284 O O . GLU B 1 39 ? 15.773 35.375 9.453 1 96.88 39 GLU B O 1
ATOM 2289 N N . GLN B 1 40 ? 14.742 34.5 11.172 1 96.81 40 GLN B N 1
ATOM 2290 C CA . GLN B 1 40 ? 14.281 33.344 10.422 1 96.81 40 GLN B CA 1
ATOM 2291 C C . GLN B 1 40 ? 13.312 33.75 9.312 1 96.81 40 GLN B C 1
ATOM 2293 O O . GLN B 1 40 ? 13.359 33.188 8.211 1 96.81 40 GLN B O 1
ATOM 2298 N N . LYS B 1 41 ? 12.477 34.688 9.602 1 95.81 41 LYS B N 1
ATOM 2299 C CA . LYS B 1 41 ? 11.516 35.156 8.617 1 95.81 41 LYS B CA 1
ATOM 2300 C C . LYS B 1 41 ? 12.227 35.781 7.426 1 95.81 41 LYS B C 1
ATOM 2302 O O . LYS B 1 41 ? 11.836 35.562 6.277 1 95.81 41 LYS B O 1
ATOM 2307 N N . ALA B 1 42 ? 13.258 36.562 7.73 1 95.56 42 ALA B N 1
ATOM 2308 C CA . ALA B 1 42 ? 14.047 37.156 6.664 1 95.56 42 ALA B CA 1
ATOM 2309 C C . ALA B 1 42 ? 14.672 36.094 5.766 1 95.56 42 ALA B C 1
ATOM 2311 O O . ALA B 1 42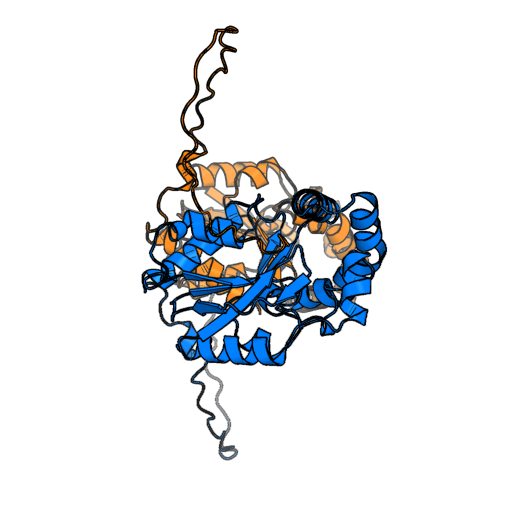 ? 14.68 36.25 4.539 1 95.56 42 ALA B O 1
ATOM 2312 N N . LYS B 1 43 ? 15.133 35.094 6.344 1 95.81 43 LYS B N 1
ATOM 2313 C CA . LYS B 1 43 ? 15.695 33.969 5.586 1 95.81 43 LYS B CA 1
ATOM 2314 C C . LYS B 1 43 ? 14.625 33.25 4.773 1 95.81 43 LYS B C 1
ATOM 2316 O O . LYS B 1 43 ? 14.859 32.875 3.625 1 95.81 43 LYS B O 1
ATOM 2321 N N . ALA B 1 44 ? 13.445 33.031 5.383 1 94.31 44 ALA B N 1
ATOM 2322 C CA . ALA B 1 44 ? 12.344 32.344 4.723 1 94.31 44 ALA B CA 1
ATOM 2323 C C . ALA B 1 44 ? 11.898 33.094 3.473 1 94.31 44 ALA B C 1
ATOM 2325 O O . ALA B 1 44 ? 11.641 32.5 2.43 1 94.31 44 ALA B O 1
ATOM 2326 N N . LEU B 1 45 ? 11.867 34.438 3.57 1 91.31 45 LEU B N 1
ATOM 2327 C CA . LEU B 1 45 ? 11.43 35.25 2.459 1 91.31 45 LEU B CA 1
ATOM 2328 C C . LEU B 1 45 ? 12.398 35.188 1.287 1 91.31 45 LEU B C 1
ATOM 2330 O O . LEU B 1 45 ? 12.016 35.406 0.139 1 91.31 45 LEU B O 1
ATOM 2334 N N . LYS B 1 46 ? 13.672 34.75 1.637 1 91.19 46 LYS B N 1
ATOM 2335 C CA . LYS B 1 46 ? 14.688 34.594 0.6 1 91.19 46 LYS B CA 1
ATOM 2336 C C . LYS B 1 46 ? 14.828 33.125 0.183 1 91.19 46 LYS B C 1
ATOM 2338 O O . LYS B 1 46 ? 15.766 32.781 -0.536 1 91.19 46 LYS B O 1
ATOM 2343 N N . GLY B 1 47 ? 13.953 32.344 0.73 1 91.31 47 GLY B N 1
ATOM 2344 C CA . GLY B 1 47 ? 14.023 30.922 0.406 1 91.31 47 GLY B CA 1
ATOM 2345 C C . GLY B 1 47 ? 15.18 30.203 1.09 1 91.31 47 GLY B C 1
ATOM 2346 O O . GLY B 1 47 ? 15.648 29.172 0.608 1 91.31 47 GLY B O 1
ATOM 2347 N N . GLN B 1 48 ? 15.672 30.75 2.215 1 94.81 48 GLN B N 1
ATOM 2348 C CA . GLN B 1 48 ? 16.859 30.203 2.867 1 94.81 48 GLN B CA 1
ATOM 2349 C C . GLN B 1 48 ? 16.516 29.609 4.227 1 94.81 48 GLN B C 1
ATOM 2351 O O . GLN B 1 48 ? 17.375 29.5 5.102 1 94.81 48 GLN B O 1
ATOM 2356 N N . TYR B 1 49 ? 15.305 29.297 4.422 1 96 49 TYR B N 1
ATOM 2357 C CA . TYR B 1 49 ? 14.828 28.609 5.621 1 96 49 TYR B CA 1
ATOM 2358 C C . TYR B 1 49 ? 14.289 27.234 5.281 1 96 49 TYR B C 1
ATOM 2360 O O . TYR B 1 49 ? 13.562 27.062 4.297 1 96 49 TYR B O 1
ATOM 2368 N N . ASN B 1 50 ? 14.617 26.188 6.059 1 97.31 50 ASN B N 1
ATOM 2369 C CA . ASN B 1 50 ? 14.234 24.797 5.801 1 97.31 50 ASN B CA 1
ATOM 2370 C C . ASN B 1 50 ? 12.953 24.438 6.539 1 97.31 50 ASN B C 1
ATOM 2372 O O . ASN B 1 50 ? 12.992 23.922 7.66 1 97.31 50 ASN B O 1
ATOM 2376 N N . PHE B 1 51 ? 11.859 24.547 5.855 1 96.19 51 PHE B N 1
ATOM 2377 C CA . PHE B 1 51 ? 10.562 24.234 6.434 1 96.19 51 PHE B CA 1
ATOM 2378 C C . PHE B 1 51 ? 10.352 22.719 6.512 1 96.19 51 PHE B C 1
ATOM 2380 O O . PHE B 1 51 ? 9.43 22.25 7.184 1 96.19 51 PHE B O 1
ATOM 2387 N N . ASP B 1 52 ? 11.234 21.938 5.867 1 96.88 52 ASP B N 1
ATOM 2388 C CA . ASP B 1 52 ? 11.062 20.5 5.816 1 96.88 52 ASP B CA 1
ATOM 2389 C C . ASP B 1 52 ? 11.898 19.797 6.883 1 96.88 52 ASP B C 1
ATOM 2391 O O . ASP B 1 52 ? 11.93 18.562 6.957 1 96.88 52 ASP B O 1
ATOM 2395 N N . HIS B 1 53 ? 12.586 20.594 7.715 1 97.88 53 HIS B N 1
ATOM 2396 C CA . HIS B 1 53 ? 13.273 20.047 8.883 1 97.88 53 HIS B CA 1
ATOM 2397 C C . HIS B 1 53 ? 12.289 19.766 10.008 1 97.88 53 HIS B C 1
ATOM 2399 O O . HIS B 1 53 ? 11.367 20.547 10.25 1 97.88 53 HIS B O 1
ATOM 2405 N N . PRO B 1 54 ? 12.492 18.625 10.766 1 97.94 54 PRO B N 1
ATOM 2406 C CA . PRO B 1 54 ? 11.594 18.312 11.883 1 97.94 54 PRO B CA 1
ATOM 2407 C C . PRO B 1 54 ? 11.469 19.469 12.883 1 97.94 54 PRO B C 1
ATOM 2409 O O . PRO B 1 54 ? 10.406 19.656 13.477 1 97.94 54 PRO B O 1
ATOM 2412 N N . ASP B 1 55 ? 12.484 20.297 12.961 1 96.81 55 ASP B N 1
ATOM 2413 C CA . ASP B 1 55 ? 12.516 21.375 13.938 1 96.81 55 ASP B CA 1
ATOM 2414 C C . ASP B 1 55 ? 11.688 22.562 13.469 1 96.81 55 ASP B C 1
ATOM 2416 O O . ASP B 1 55 ? 11.469 23.516 14.227 1 96.81 55 ASP B O 1
ATOM 2420 N N . ALA B 1 56 ? 11.242 22.547 12.289 1 97.62 56 ALA B N 1
ATOM 2421 C CA . ALA B 1 56 ? 10.438 23.656 11.773 1 97.62 56 ALA B CA 1
ATOM 2422 C C . ALA B 1 56 ? 9.016 23.609 12.336 1 97.62 56 ALA B C 1
ATOM 2424 O O . ALA B 1 56 ? 8.273 24.578 12.242 1 97.62 56 ALA B O 1
ATOM 2425 N N . PHE B 1 57 ? 8.641 22.516 12.977 1 97.75 57 PHE B N 1
ATOM 2426 C CA . PHE B 1 57 ? 7.273 22.312 13.445 1 97.75 57 PHE B CA 1
ATOM 2427 C C . PHE B 1 57 ? 7.188 22.484 14.953 1 97.75 57 PHE B C 1
ATOM 2429 O O . PHE B 1 57 ? 8.125 22.141 15.68 1 97.75 57 PHE B O 1
ATOM 2436 N N . ASP B 1 58 ? 6.082 23.016 15.352 1 97.5 58 ASP B N 1
ATOM 2437 C CA . ASP B 1 58 ? 5.715 23 16.766 1 97.5 58 ASP B CA 1
ATOM 2438 C C . ASP B 1 58 ? 5.188 21.625 17.172 1 97.5 58 ASP B C 1
ATOM 2440 O O . ASP B 1 58 ? 3.982 21.453 17.375 1 97.5 58 ASP B O 1
ATOM 2444 N N . ASN B 1 59 ? 6.125 20.734 17.422 1 97.06 59 ASN B N 1
ATOM 2445 C CA . ASN B 1 59 ? 5.809 19.328 17.656 1 97.06 59 ASN B CA 1
ATOM 2446 C C . ASN B 1 59 ? 4.984 19.156 18.938 1 97.06 59 ASN B C 1
ATOM 2448 O O . ASN B 1 59 ? 4.105 18.281 18.984 1 97.06 59 ASN B O 1
ATOM 2452 N N . ASP B 1 60 ? 5.25 19.969 19.891 1 97.19 60 ASP B N 1
ATOM 2453 C CA . ASP B 1 60 ? 4.5 19.875 21.141 1 97.19 60 ASP B CA 1
ATOM 2454 C C . ASP B 1 60 ? 3.031 20.234 20.922 1 97.19 60 ASP B C 1
ATOM 2456 O O . ASP B 1 60 ? 2.139 19.5 21.359 1 97.19 60 ASP B O 1
ATOM 2460 N N . LEU B 1 61 ? 2.818 21.312 20.281 1 97.75 61 LEU B N 1
ATOM 2461 C CA . LEU B 1 61 ? 1.451 21.734 20 1 97.75 61 LEU B CA 1
ATOM 2462 C C . LEU B 1 61 ? 0.734 20.703 19.125 1 97.75 61 LEU B C 1
ATOM 2464 O O . LEU B 1 61 ? -0.425 20.359 19.391 1 97.75 61 LEU B O 1
ATOM 2468 N N . MET B 1 62 ? 1.422 20.219 18.141 1 97.81 62 MET B N 1
ATOM 2469 C CA . MET B 1 62 ? 0.869 19.203 17.25 1 97.81 62 MET B CA 1
ATOM 2470 C C . MET B 1 62 ? 0.464 17.953 18.016 1 97.81 62 MET B C 1
ATOM 2472 O O . MET B 1 62 ? -0.656 17.453 17.859 1 97.81 62 MET B O 1
ATOM 2476 N N . HIS B 1 63 ? 1.35 17.5 18.859 1 98.12 63 HIS B N 1
ATOM 2477 C CA . HIS B 1 63 ? 1.098 16.312 19.656 1 98.12 63 HIS B CA 1
ATOM 2478 C C . HIS B 1 63 ? -0.104 16.5 20.578 1 98.12 63 HIS B C 1
ATOM 2480 O O . HIS B 1 63 ? -1 15.664 20.625 1 98.12 63 HIS B O 1
ATOM 2486 N N . ARG B 1 64 ? -0.12 17.562 21.234 1 98.19 64 ARG B N 1
ATOM 2487 C CA . ARG B 1 64 ? -1.207 17.844 22.156 1 98.19 64 ARG B CA 1
ATOM 2488 C C . ARG B 1 64 ? -2.541 17.953 21.422 1 98.19 64 ARG B C 1
ATOM 2490 O O . ARG B 1 64 ? -3.553 17.422 21.891 1 98.19 64 ARG B O 1
ATOM 2497 N N . THR B 1 65 ? -2.555 18.641 20.312 1 98.31 65 THR B N 1
ATOM 2498 C CA . THR B 1 65 ? -3.766 18.797 19.516 1 98.31 65 THR B CA 1
ATOM 2499 C C . THR B 1 65 ? -4.293 17.438 19.062 1 98.31 65 THR B C 1
ATOM 2501 O O . THR B 1 65 ? -5.48 17.141 19.219 1 98.31 65 THR B O 1
ATOM 2504 N N . LEU B 1 66 ? -3.385 16.578 18.594 1 98.19 66 LEU B N 1
ATOM 2505 C CA . LEU B 1 66 ? -3.775 15.258 18.125 1 98.19 66 LEU B CA 1
ATOM 2506 C C . LEU B 1 66 ? -4.293 14.398 19.266 1 98.19 66 LEU B C 1
ATOM 2508 O O . LEU B 1 66 ? -5.266 13.656 19.109 1 98.19 66 LEU B O 1
ATOM 2512 N N . LYS B 1 67 ? -3.639 14.477 20.359 1 98.06 67 LYS B N 1
ATOM 2513 C CA . LYS B 1 67 ? -4.09 13.742 21.531 1 98.06 67 LYS B CA 1
ATOM 2514 C C . LYS B 1 67 ? -5.512 14.133 21.922 1 98.06 67 LYS B C 1
ATOM 2516 O O . LYS B 1 67 ? -6.352 13.273 22.188 1 98.06 67 LYS B O 1
ATOM 2521 N N . ASN B 1 68 ? -5.77 15.43 21.922 1 98.19 68 ASN B N 1
ATOM 2522 C CA . ASN B 1 68 ? -7.105 15.93 22.234 1 98.19 68 ASN B CA 1
ATOM 2523 C C . ASN B 1 68 ? -8.141 15.453 21.219 1 98.19 68 ASN B C 1
ATOM 2525 O O . ASN B 1 68 ? -9.266 15.109 21.578 1 98.19 68 ASN B O 1
ATOM 2529 N N . ILE B 1 69 ? -7.781 15.406 20 1 96.94 69 ILE B N 1
ATOM 2530 C CA . ILE B 1 69 ? -8.672 14.938 18.953 1 96.94 69 ILE B CA 1
ATOM 2531 C C . ILE B 1 69 ? -9.016 13.469 19.172 1 96.94 69 ILE B C 1
ATOM 2533 O O . ILE B 1 69 ? -10.18 13.078 19.094 1 96.94 69 ILE B O 1
ATOM 2537 N N . VAL B 1 70 ? -8.008 12.664 19.469 1 96.44 70 VAL B N 1
ATOM 2538 C CA . VAL B 1 70 ? -8.211 11.234 19.719 1 96.44 70 VAL B CA 1
ATOM 2539 C C . VAL B 1 70 ? -9.141 11.039 20.906 1 96.44 70 VAL B C 1
ATOM 2541 O O . VAL B 1 70 ? -9.945 10.094 20.922 1 96.44 70 VAL B O 1
ATOM 2544 N N . GLU B 1 71 ? -9.078 11.938 21.844 1 96.69 71 GLU B N 1
ATOM 2545 C CA . GLU B 1 71 ? -9.898 11.852 23.047 1 96.69 71 GLU B CA 1
ATOM 2546 C C . GLU B 1 71 ? -11.305 12.406 22.812 1 96.69 71 GLU B C 1
ATOM 2548 O O . GLU B 1 71 ? -12.125 12.453 23.719 1 96.69 71 GLU B O 1
ATOM 2553 N N . GLY B 1 72 ? -11.523 12.906 21.641 1 95.19 72 GLY B N 1
ATOM 2554 C CA . GLY B 1 72 ? -12.852 13.359 21.266 1 95.19 72 GLY B CA 1
ATOM 2555 C C . GLY B 1 72 ? -13.156 14.773 21.719 1 95.19 72 GLY B C 1
ATOM 2556 O O . GLY B 1 72 ? -14.312 15.133 21.938 1 95.19 72 GLY B O 1
ATOM 2557 N N . LYS B 1 73 ? -12.141 15.57 21.875 1 96.81 73 LYS B N 1
ATOM 2558 C CA . LYS B 1 73 ? -12.32 16.953 22.297 1 96.81 73 LYS B CA 1
ATOM 2559 C C . LYS B 1 73 ? -12.344 17.906 21.094 1 96.81 73 LYS B C 1
ATOM 2561 O O . LYS B 1 73 ? -11.719 17.625 20.062 1 96.81 73 LYS B O 1
ATOM 2566 N N . THR B 1 74 ? -13.109 18.938 21.25 1 96.25 74 THR B N 1
ATOM 2567 C CA . THR B 1 74 ? -13.008 20.031 20.281 1 96.25 74 THR B CA 1
ATOM 2568 C C . THR B 1 74 ? -11.688 20.766 20.453 1 96.25 74 THR B C 1
ATOM 2570 O O . THR B 1 74 ? -11.266 21.062 21.562 1 96.25 74 THR B O 1
ATOM 2573 N N . VAL B 1 75 ? -11.086 21.078 19.344 1 97 75 VAL B N 1
ATOM 2574 C CA . VAL B 1 75 ? -9.773 21.703 19.438 1 97 75 VAL B CA 1
ATOM 2575 C C . VAL B 1 75 ? -9.711 22.922 18.516 1 97 75 VAL B C 1
ATOM 2577 O O . VAL B 1 75 ? -10.484 23.016 17.562 1 97 75 VAL B O 1
ATOM 2580 N N . GLU B 1 76 ? -8.82 23.844 18.875 1 96.62 76 GLU B N 1
ATOM 2581 C CA . GLU B 1 76 ? -8.453 24.953 18 1 96.62 76 GLU B CA 1
ATOM 2582 C C . GLU B 1 76 ? -7.109 24.703 17.328 1 96.62 76 GLU B C 1
ATOM 2584 O O . GLU B 1 76 ? -6.098 24.484 18 1 96.62 76 GLU B O 1
ATOM 2589 N N . VAL B 1 77 ? -7.133 24.734 16.031 1 96.62 77 VAL B N 1
ATOM 2590 C CA . VAL B 1 77 ? -5.93 24.469 15.25 1 96.62 77 VAL B CA 1
ATOM 2591 C C . VAL B 1 77 ? -5.41 25.781 14.641 1 96.62 77 VAL B C 1
ATOM 2593 O O . VAL B 1 77 ? -6.191 26.578 14.133 1 96.62 77 VAL B O 1
ATOM 2596 N N . PRO B 1 78 ? -4.094 25.953 14.703 1 96.88 78 PRO B N 1
ATOM 2597 C CA . PRO B 1 78 ? -3.547 27.188 14.117 1 96.88 78 PRO B CA 1
ATOM 2598 C C . PRO B 1 78 ? -3.822 27.297 12.625 1 96.88 78 PRO B C 1
ATOM 2600 O O . PRO B 1 78 ? -4 26.281 11.945 1 96.88 78 PRO B O 1
ATOM 2603 N N . THR B 1 79 ? -3.885 28.516 12.203 1 95.88 79 THR B N 1
ATOM 2604 C CA . THR B 1 79 ? -3.939 28.828 10.781 1 95.88 79 THR B CA 1
ATOM 2605 C C . THR B 1 79 ? -2.609 29.422 10.312 1 95.88 79 THR B C 1
ATOM 2607 O O . THR B 1 79 ? -2.016 30.25 10.992 1 95.88 79 THR B O 1
ATOM 2610 N N . TYR B 1 80 ? -2.186 28.938 9.188 1 94.81 80 TYR B N 1
ATOM 2611 C CA . TYR B 1 80 ? -0.881 29.359 8.688 1 94.81 80 TYR B CA 1
ATOM 2612 C C . TYR B 1 80 ? -1.011 30.062 7.34 1 94.81 80 TYR B C 1
ATOM 2614 O O . TYR B 1 80 ? -1.744 29.609 6.465 1 94.81 80 TYR B O 1
ATOM 2622 N N . ASP B 1 81 ? -0.341 31.188 7.223 1 93.81 81 ASP B N 1
ATOM 2623 C CA . ASP B 1 81 ? -0.246 31.891 5.953 1 93.81 81 ASP B CA 1
ATOM 2624 C C . ASP B 1 81 ? 1.059 31.562 5.23 1 93.81 81 ASP B C 1
ATOM 2626 O O . ASP B 1 81 ? 2.133 32 5.645 1 93.81 81 ASP B O 1
ATOM 2630 N N . PHE B 1 82 ? 0.985 30.969 4.078 1 91.25 82 PHE B N 1
ATOM 2631 C CA . PHE B 1 82 ? 2.164 30.469 3.377 1 91.25 82 PHE B CA 1
ATOM 2632 C C . PHE B 1 82 ? 2.818 31.594 2.566 1 91.25 82 PHE B C 1
ATOM 2634 O O . PHE B 1 82 ? 3.979 31.469 2.168 1 91.25 82 PHE B O 1
ATOM 2641 N N . VAL B 1 83 ? 2.104 32.594 2.291 1 89.62 83 VAL B N 1
ATOM 2642 C CA . VAL B 1 83 ? 2.664 33.75 1.563 1 89.62 83 VAL B CA 1
ATOM 2643 C C . VAL B 1 83 ? 3.611 34.531 2.475 1 89.62 83 VAL B C 1
ATOM 2645 O O . VAL B 1 83 ? 4.738 34.844 2.086 1 89.62 83 VAL B O 1
ATOM 2648 N N . THR B 1 84 ? 3.195 34.719 3.727 1 91.25 84 THR B N 1
ATOM 2649 C CA . THR B 1 84 ? 3.994 35.531 4.648 1 91.25 84 THR B CA 1
ATOM 2650 C C . THR B 1 84 ? 4.789 34.625 5.594 1 91.25 84 THR B C 1
ATOM 2652 O O . THR B 1 84 ? 5.496 35.125 6.477 1 91.25 84 THR B O 1
ATOM 2655 N N . HIS B 1 85 ? 4.664 33.344 5.477 1 93.12 85 HIS B N 1
ATOM 2656 C CA . HIS B 1 85 ? 5.332 32.375 6.344 1 93.12 85 HIS B CA 1
ATOM 2657 C C . HIS B 1 85 ? 5.059 32.688 7.812 1 93.12 85 HIS B C 1
ATOM 2659 O O . HIS B 1 85 ? 5.984 32.75 8.625 1 93.12 85 HIS B O 1
ATOM 2665 N N . SER B 1 86 ? 3.725 32.812 8.141 1 94.69 86 SER B N 1
ATOM 2666 C CA . SER B 1 86 ? 3.387 33.219 9.5 1 94.69 86 SER B CA 1
ATOM 2667 C C . SER B 1 86 ? 2.148 32.469 10 1 94.69 86 SER B C 1
ATOM 2669 O O . SER B 1 86 ? 1.234 32.188 9.227 1 94.69 86 SER B O 1
ATOM 2671 N N . ARG B 1 87 ? 2.234 32.188 11.281 1 95.31 87 ARG B N 1
ATOM 2672 C CA . ARG B 1 87 ? 1.023 31.75 11.953 1 95.31 87 ARG B CA 1
ATOM 2673 C C . ARG B 1 87 ? 0.081 32.906 12.234 1 95.31 87 ARG B C 1
ATOM 2675 O O . ARG B 1 87 ? 0.485 33.906 12.836 1 95.31 87 ARG B O 1
ATOM 2682 N N . LEU B 1 88 ? -1.153 32.75 11.805 1 95.62 88 LEU B N 1
ATOM 2683 C CA . LEU B 1 88 ? -2.139 33.812 11.977 1 95.62 88 LEU B CA 1
ATOM 2684 C C . LEU B 1 88 ? -2.738 33.781 13.383 1 95.62 88 LEU B C 1
ATOM 2686 O O . LEU B 1 88 ? -2.615 32.781 14.078 1 95.62 88 LEU B O 1
ATOM 2690 N N . ALA B 1 89 ? -3.336 34.906 13.773 1 93.25 89 ALA B N 1
ATOM 2691 C CA . ALA B 1 89 ? -4.012 34.969 15.07 1 93.25 89 ALA B CA 1
ATOM 2692 C C . ALA B 1 89 ? -5.281 34.125 15.078 1 93.25 89 ALA B C 1
ATOM 2694 O O . ALA B 1 89 ? -5.633 33.531 16.094 1 93.25 89 ALA B O 1
ATOM 2695 N N . GLU B 1 90 ? -5.863 34.031 13.961 1 94.75 90 GLU B N 1
ATOM 2696 C CA . GLU B 1 90 ? -7.102 33.25 13.836 1 94.75 90 GLU B CA 1
ATOM 2697 C C . GLU B 1 90 ? -6.824 31.766 13.844 1 94.75 90 GLU B C 1
ATOM 2699 O O . GLU B 1 90 ? -5.805 31.312 13.312 1 94.75 90 GLU B O 1
ATOM 2704 N N . THR B 1 91 ? -7.656 31.047 14.523 1 95.75 91 THR B N 1
ATOM 2705 C CA . THR B 1 91 ? -7.586 29.594 14.555 1 95.75 91 THR B CA 1
ATOM 2706 C C . THR B 1 91 ? -8.812 28.969 13.898 1 95.75 91 THR B C 1
ATOM 2708 O O . THR B 1 91 ? -9.773 29.688 13.57 1 95.75 91 THR B O 1
ATOM 2711 N N . THR B 1 92 ? -8.688 27.766 13.578 1 93.88 92 THR B N 1
ATOM 2712 C CA . THR B 1 92 ? -9.812 27 13.055 1 93.88 92 THR B CA 1
ATOM 2713 C C . THR B 1 92 ? -10.281 25.969 14.07 1 93.88 92 THR B C 1
ATOM 2715 O O . THR B 1 92 ? -9.469 25.234 14.648 1 93.88 92 THR B O 1
ATOM 2718 N N . VAL B 1 93 ? -11.57 25.922 14.25 1 94.38 93 VAL B N 1
ATOM 2719 C CA . VAL B 1 93 ? -12.133 24.969 15.195 1 94.38 93 VAL B CA 1
ATOM 2720 C C . VAL B 1 93 ? -12.328 23.609 14.508 1 94.38 93 VAL B C 1
ATOM 2722 O O . VAL B 1 93 ? -12.852 23.547 13.398 1 94.38 93 VAL B O 1
ATOM 2725 N N . VAL B 1 94 ? -11.867 22.578 15.195 1 93.75 94 VAL B N 1
ATOM 2726 C CA . VAL B 1 94 ? -12.086 21.203 14.734 1 93.75 94 VAL B CA 1
ATOM 2727 C C . VAL B 1 94 ? -12.938 20.453 15.758 1 93.75 94 VAL B C 1
ATOM 2729 O O . VAL B 1 94 ? -12.555 20.312 16.922 1 93.75 94 VAL B O 1
ATOM 2732 N N . TYR B 1 95 ? -14.031 19.984 15.305 1 93.69 95 TYR B N 1
ATOM 2733 C CA . TYR B 1 95 ? -14.945 19.234 16.156 1 93.69 95 TYR B CA 1
ATOM 2734 C C . TYR B 1 95 ? -14.656 17.734 16.078 1 93.69 95 TYR B C 1
ATOM 2736 O O . TYR B 1 95 ? -13.992 17.281 15.148 1 93.69 95 TYR B O 1
ATOM 2744 N N . PRO B 1 96 ? -15.086 17.031 17.109 1 93.12 96 PRO B N 1
ATOM 2745 C CA . PRO B 1 96 ? -14.883 15.578 17.062 1 93.12 96 PRO B CA 1
ATOM 2746 C C . PRO B 1 96 ? -15.422 14.945 15.789 1 93.12 96 PRO B C 1
ATOM 2748 O O . PRO B 1 96 ? -16.484 15.336 15.312 1 93.12 96 PRO B O 1
ATOM 2751 N N . ALA B 1 97 ? -14.688 14.055 15.25 1 93.12 97 ALA B N 1
ATOM 2752 C CA . ALA B 1 97 ? -15.047 13.359 14.016 1 93.12 97 ALA B CA 1
ATOM 2753 C C . ALA B 1 97 ? -14.812 11.859 14.148 1 93.12 97 ALA B C 1
ATOM 2755 O O . ALA B 1 97 ? -14.023 11.422 14.992 1 93.12 97 ALA B O 1
ATOM 2756 N N . ASP B 1 98 ? -15.5 11.086 13.336 1 92.69 98 ASP B N 1
ATOM 2757 C CA . ASP B 1 98 ? -15.312 9.641 13.336 1 92.69 98 ASP B CA 1
ATOM 2758 C C . ASP B 1 98 ? -13.992 9.258 12.68 1 92.69 98 ASP B C 1
ATOM 2760 O O . ASP B 1 98 ? -13.375 8.25 13.055 1 92.69 98 ASP B O 1
ATOM 2764 N N . VAL B 1 99 ? -13.586 10.031 11.68 1 95.56 99 VAL B N 1
ATOM 2765 C CA . VAL B 1 99 ? -12.336 9.789 10.977 1 95.56 99 VAL B CA 1
ATOM 2766 C C . VAL B 1 99 ? -11.57 11.102 10.82 1 95.56 99 VAL B C 1
ATOM 2768 O O . VAL B 1 99 ? -12.141 12.125 10.438 1 95.56 99 VAL B O 1
ATOM 2771 N N . VAL B 1 100 ? -10.352 11.094 11.203 1 96.31 100 VAL B N 1
ATOM 2772 C CA . VAL B 1 100 ? -9.453 12.219 10.992 1 96.31 100 VAL B CA 1
ATOM 2773 C C . VAL B 1 100 ? -8.312 11.805 10.062 1 96.31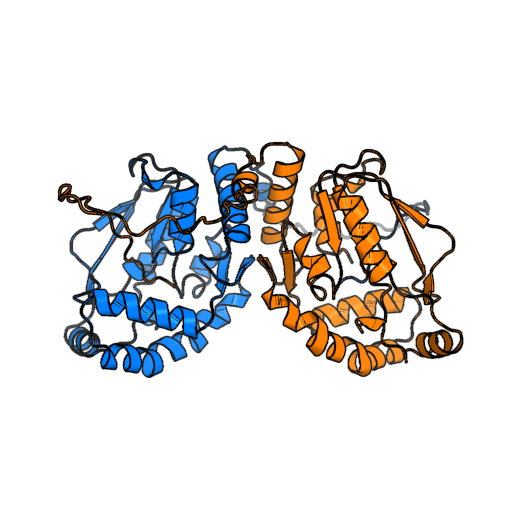 100 VAL B C 1
ATOM 2775 O O . VAL B 1 100 ? -7.602 10.836 10.328 1 96.31 100 VAL B O 1
ATOM 2778 N N . LEU B 1 101 ? -8.219 12.469 8.938 1 96.5 101 LEU B N 1
ATOM 2779 C CA . LEU B 1 101 ? -7.074 12.312 8.047 1 96.5 101 LEU B CA 1
ATOM 2780 C C . LEU B 1 101 ? -5.98 13.32 8.383 1 96.5 101 LEU B C 1
ATOM 2782 O O . LEU B 1 101 ? -6.141 14.523 8.148 1 96.5 101 LEU B O 1
ATOM 2786 N N . PHE B 1 102 ? -4.957 12.867 9.047 1 97.38 102 PHE B N 1
ATOM 2787 C CA . PHE B 1 102 ? -3.811 13.711 9.344 1 97.38 102 PHE B CA 1
ATOM 2788 C C . PHE B 1 102 ? -2.746 13.594 8.266 1 97.38 102 PHE B C 1
ATOM 2790 O O . PHE B 1 102 ? -2.127 12.531 8.109 1 97.38 102 PHE B O 1
ATOM 2797 N N . GLU B 1 103 ? -2.461 14.664 7.484 1 97.06 103 GLU B N 1
ATOM 2798 C CA . GLU B 1 103 ? -1.566 14.594 6.332 1 97.06 103 GLU B CA 1
ATOM 2799 C C . GLU B 1 103 ? -0.339 15.477 6.531 1 97.06 103 GLU B C 1
ATOM 2801 O O . GLU B 1 103 ? -0.412 16.516 7.203 1 97.06 103 GLU B O 1
ATOM 2806 N N . GLY B 1 104 ? 0.793 15.016 5.98 1 96.31 104 GLY B N 1
ATOM 2807 C CA . GLY B 1 104 ? 2.043 15.758 6.047 1 96.31 104 GLY B CA 1
ATOM 2808 C C . GLY B 1 104 ? 3.252 14.922 5.672 1 96.31 104 GLY B C 1
ATOM 2809 O O . GLY B 1 104 ? 3.152 13.703 5.543 1 96.31 104 GLY B O 1
ATOM 2810 N N . ILE B 1 105 ? 4.414 15.531 5.543 1 94.25 105 ILE B N 1
ATOM 2811 C CA . ILE B 1 105 ? 5.605 14.844 5.051 1 94.25 105 ILE B CA 1
ATOM 2812 C C . ILE B 1 105 ? 6.344 14.195 6.219 1 94.25 105 ILE B C 1
ATOM 2814 O O . ILE B 1 105 ? 7.172 13.297 6.016 1 94.25 105 ILE B O 1
ATOM 2818 N N . LEU B 1 106 ? 6.094 14.656 7.449 1 97.5 106 LEU B N 1
ATOM 2819 C CA . LEU B 1 106 ? 6.844 14.141 8.594 1 97.5 106 LEU B CA 1
ATOM 2820 C C . LEU B 1 106 ? 5.902 13.57 9.648 1 97.5 106 LEU B C 1
ATOM 2822 O O . LEU B 1 106 ? 6.25 13.508 10.828 1 97.5 106 LEU B O 1
ATOM 2826 N N . VAL B 1 107 ? 4.691 13.133 9.219 1 97.06 107 VAL B N 1
ATOM 2827 C CA . VAL B 1 107 ? 3.688 12.695 10.18 1 97.06 107 VAL B CA 1
ATOM 2828 C C . VAL B 1 107 ? 4.137 11.383 10.836 1 97.06 107 VAL B C 1
ATOM 2830 O O . VAL B 1 107 ? 3.691 11.047 11.93 1 97.06 107 VAL B O 1
ATOM 2833 N N . PHE B 1 108 ? 5.059 10.68 10.203 1 97.44 108 PHE B N 1
ATOM 2834 C CA . PHE B 1 108 ? 5.527 9.406 10.758 1 97.44 108 PHE B CA 1
ATOM 2835 C C . PHE B 1 108 ? 6.84 9.602 11.508 1 97.44 108 PHE B C 1
ATOM 2837 O O . PHE B 1 108 ? 7.418 8.633 12.016 1 97.44 108 PHE B O 1
ATOM 2844 N N . TYR B 1 109 ? 7.32 10.789 11.586 1 97.81 109 TYR B N 1
ATOM 2845 C CA . TYR B 1 109 ? 8.664 11.031 12.102 1 97.81 109 TYR B CA 1
ATOM 2846 C C . TYR B 1 109 ? 8.734 10.727 13.594 1 97.81 109 TYR B C 1
ATOM 2848 O O . TYR B 1 109 ? 9.664 10.055 14.055 1 97.81 109 TYR B O 1
ATOM 2856 N N . SER B 1 110 ? 7.73 11.172 14.344 1 97 110 SER B N 1
ATOM 2857 C CA . SER B 1 110 ? 7.707 10.984 15.789 1 97 110 SER B CA 1
ATOM 2858 C C . SER B 1 110 ? 6.938 9.719 16.172 1 97 110 SER B C 1
ATOM 2860 O O . SER B 1 110 ? 5.797 9.531 15.742 1 97 110 SER B O 1
ATOM 2862 N N . GLN B 1 111 ? 7.496 8.914 16.984 1 97.12 111 GLN B N 1
ATOM 2863 C CA . GLN B 1 111 ? 6.859 7.684 17.438 1 97.12 111 GLN B CA 1
ATOM 2864 C C . GLN B 1 111 ? 5.555 7.977 18.172 1 97.12 111 GLN B C 1
ATOM 2866 O O . GLN B 1 111 ? 4.562 7.27 17.984 1 97.12 111 GLN B O 1
ATOM 2871 N N . GLU B 1 112 ? 5.602 8.953 18.984 1 96.5 112 GLU B N 1
ATOM 2872 C CA . GLU B 1 112 ? 4.43 9.305 19.781 1 96.5 112 GLU B CA 1
ATOM 2873 C C . GLU B 1 112 ? 3.229 9.609 18.891 1 96.5 112 GLU B C 1
ATOM 2875 O O . GLU B 1 112 ? 2.096 9.258 19.219 1 96.5 112 GLU B O 1
ATOM 2880 N N . ILE B 1 113 ? 3.516 10.227 17.828 1 96.94 113 ILE B N 1
ATOM 2881 C CA . ILE B 1 113 ? 2.441 10.562 16.891 1 96.94 113 ILE B CA 1
ATOM 2882 C C . ILE B 1 113 ? 2.012 9.32 16.125 1 96.94 113 ILE B C 1
ATOM 2884 O O . ILE B 1 113 ? 0.817 9.062 15.969 1 96.94 113 ILE B O 1
ATOM 2888 N N . ARG B 1 114 ? 2.918 8.461 15.719 1 96.31 114 ARG B N 1
ATOM 2889 C CA . ARG B 1 114 ? 2.631 7.234 14.984 1 96.31 114 ARG B CA 1
ATOM 2890 C C . ARG B 1 114 ? 1.69 6.332 15.781 1 96.31 114 ARG B C 1
ATOM 2892 O O . ARG B 1 114 ? 0.804 5.691 15.203 1 96.31 114 ARG B O 1
ATOM 2899 N N . ASP B 1 115 ? 1.914 6.355 17.031 1 96.75 115 ASP B N 1
ATOM 2900 C CA . ASP B 1 115 ? 1.174 5.449 17.906 1 96.75 115 ASP B CA 1
ATOM 2901 C C . ASP B 1 115 ? -0.307 5.82 17.953 1 96.75 115 ASP B C 1
ATOM 2903 O O . ASP B 1 115 ? -1.137 5.027 18.406 1 96.75 115 ASP B O 1
ATOM 2907 N N . MET B 1 116 ? -0.625 6.977 17.484 1 97.25 116 MET B N 1
ATOM 2908 C CA . MET B 1 116 ? -2.012 7.426 17.531 1 97.25 116 MET B CA 1
ATOM 2909 C C . MET B 1 116 ? -2.768 7.004 16.266 1 97.25 116 MET B C 1
ATOM 2911 O O . MET B 1 116 ? -3.998 7.07 16.234 1 97.25 116 MET B O 1
ATOM 2915 N N . PHE B 1 117 ? -2.074 6.523 15.289 1 97.75 117 PHE B N 1
ATOM 2916 C CA . PHE B 1 117 ? -2.703 6.246 14.008 1 97.75 117 PHE B CA 1
ATOM 2917 C C . PHE B 1 117 ? -3.291 4.84 13.984 1 97.75 117 PHE B C 1
ATOM 2919 O O . PHE B 1 117 ? -2.678 3.896 14.484 1 97.75 117 PHE B O 1
ATOM 2926 N N . HIS B 1 118 ? -4.453 4.715 13.398 1 96.75 118 HIS B N 1
ATOM 2927 C CA . HIS B 1 118 ? -5.066 3.412 13.164 1 96.75 118 HIS B CA 1
ATOM 2928 C C . HIS B 1 118 ? -4.633 2.834 11.82 1 96.75 118 HIS B C 1
ATOM 2930 O O . HIS B 1 118 ? -4.684 1.618 11.617 1 96.75 118 HIS B O 1
ATOM 2936 N N . LEU B 1 119 ? -4.305 3.639 10.93 1 97.62 119 LEU B N 1
ATOM 2937 C CA . LEU B 1 119 ? -3.836 3.295 9.594 1 97.62 119 LEU B CA 1
ATOM 2938 C C . LEU B 1 119 ? -2.795 4.297 9.109 1 97.62 119 LEU B C 1
ATOM 2940 O O . LEU B 1 119 ? -3.029 5.508 9.141 1 97.62 119 LEU B O 1
ATOM 2944 N N . ARG B 1 120 ? -1.628 3.812 8.727 1 98.19 120 ARG B N 1
ATOM 2945 C CA . ARG B 1 120 ? -0.54 4.656 8.234 1 98.19 120 ARG B CA 1
ATOM 2946 C C . ARG B 1 120 ? -0.344 4.48 6.734 1 98.19 120 ARG B C 1
ATOM 2948 O O . ARG B 1 120 ? 0.053 3.406 6.277 1 98.19 120 ARG B O 1
ATOM 2955 N N . LEU B 1 121 ? -0.636 5.539 5.922 1 97.94 121 LEU B N 1
ATOM 2956 C CA . LEU B 1 121 ? -0.525 5.523 4.469 1 97.94 121 LEU B CA 1
ATOM 2957 C C . LEU B 1 121 ? 0.682 6.336 4.008 1 97.94 121 LEU B C 1
ATOM 2959 O O . LEU B 1 121 ? 0.877 7.469 4.445 1 97.94 121 LEU B O 1
ATOM 2963 N N . PHE B 1 122 ? 1.562 5.715 3.287 1 97.62 122 PHE B N 1
ATOM 2964 C CA . PHE B 1 122 ? 2.65 6.449 2.65 1 97.62 122 PHE B CA 1
ATOM 2965 C C . PHE B 1 122 ? 2.393 6.605 1.156 1 97.62 122 PHE B C 1
ATOM 2967 O O . PHE B 1 122 ? 2.389 5.621 0.414 1 97.62 122 PHE B O 1
ATOM 2974 N N . VAL B 1 123 ? 2.096 7.797 0.743 1 95.81 123 VAL B N 1
ATOM 2975 C CA . VAL B 1 123 ? 1.874 8.078 -0.67 1 95.81 123 VAL B CA 1
ATOM 2976 C C . VAL B 1 123 ? 3.215 8.281 -1.373 1 95.81 123 VAL B C 1
ATOM 2978 O O . VAL B 1 123 ? 3.916 9.266 -1.115 1 95.81 123 VAL B O 1
ATOM 2981 N N . ASP B 1 124 ? 3.477 7.336 -2.219 1 92.88 124 ASP B N 1
ATOM 2982 C CA . ASP B 1 124 ? 4.773 7.309 -2.889 1 92.88 124 ASP B CA 1
ATOM 2983 C C . ASP B 1 124 ? 4.668 7.855 -4.312 1 92.88 124 ASP B C 1
ATOM 2985 O O . ASP B 1 124 ? 4.082 7.215 -5.188 1 92.88 124 ASP B O 1
ATOM 2989 N N . THR B 1 125 ? 5.223 9.023 -4.512 1 90.38 125 THR B N 1
ATOM 2990 C CA . THR B 1 125 ? 5.23 9.68 -5.816 1 90.38 125 THR B CA 1
ATOM 2991 C C . THR B 1 125 ? 6.656 9.969 -6.27 1 90.38 125 THR B C 1
ATOM 2993 O O . THR B 1 125 ? 7.531 10.258 -5.449 1 90.38 125 THR B O 1
ATOM 2996 N N . ASP B 1 126 ? 6.832 9.938 -7.609 1 90.69 126 ASP B N 1
ATOM 2997 C CA . ASP B 1 126 ? 8.156 10.219 -8.156 1 90.69 126 ASP B CA 1
ATOM 2998 C C . ASP B 1 126 ? 8.586 11.656 -7.855 1 90.69 126 ASP B C 1
ATOM 3000 O O . ASP B 1 126 ? 7.754 12.562 -7.836 1 90.69 126 ASP B O 1
ATOM 3004 N N . SER B 1 127 ? 9.906 11.758 -7.781 1 93.19 127 SER B N 1
ATOM 3005 C CA . SER B 1 127 ? 10.469 13.047 -7.391 1 93.19 127 SER B CA 1
ATOM 3006 C C . SER B 1 127 ? 10.141 14.125 -8.422 1 93.19 127 SER B C 1
ATOM 3008 O O . SER B 1 127 ? 9.875 15.273 -8.062 1 93.19 127 SER B O 1
ATOM 3010 N N . ASP B 1 128 ? 10.148 13.797 -9.656 1 93.44 128 ASP B N 1
ATOM 3011 C CA . ASP B 1 128 ? 9.867 14.773 -10.695 1 93.44 128 ASP B CA 1
ATOM 3012 C C . ASP B 1 128 ? 8.406 15.227 -10.648 1 93.44 128 ASP B C 1
ATOM 3014 O O . ASP B 1 128 ? 8.109 16.406 -10.867 1 93.44 128 ASP B O 1
ATOM 3018 N N . VAL B 1 129 ? 7.527 14.305 -10.336 1 90.12 129 VAL B N 1
ATOM 3019 C CA . VAL B 1 129 ? 6.109 14.633 -10.211 1 90.12 129 VAL B CA 1
ATOM 3020 C C . VAL B 1 129 ? 5.895 15.531 -9 1 90.12 129 VAL B C 1
ATOM 3022 O O . VAL B 1 129 ? 5.168 16.531 -9.078 1 90.12 129 VAL B O 1
ATOM 3025 N N . ARG B 1 130 ? 6.586 15.242 -7.906 1 89.81 130 ARG B N 1
ATOM 3026 C CA . ARG B 1 130 ? 6.488 16.047 -6.699 1 89.81 130 ARG B CA 1
ATOM 3027 C C . ARG B 1 130 ? 6.984 17.469 -6.949 1 89.81 130 ARG B C 1
ATOM 3029 O O . ARG B 1 130 ? 6.344 18.438 -6.539 1 89.81 130 ARG B O 1
ATOM 3036 N N . LEU B 1 131 ? 8.109 17.531 -7.645 1 94.19 131 LEU B N 1
ATOM 3037 C CA . LEU B 1 131 ? 8.672 18.844 -7.961 1 94.19 131 LEU B CA 1
ATOM 3038 C C . LEU B 1 131 ? 7.719 19.641 -8.852 1 94.19 131 LEU B C 1
ATOM 3040 O O . LEU B 1 131 ? 7.496 20.828 -8.617 1 94.19 131 LEU B O 1
ATOM 3044 N N . SER B 1 132 ? 7.168 18.969 -9.82 1 93.5 132 SER B N 1
ATOM 3045 C CA . SER B 1 132 ? 6.238 19.625 -10.727 1 93.5 132 SER B CA 1
ATOM 3046 C C . SER B 1 132 ? 5.059 20.234 -9.969 1 93.5 132 SER B C 1
ATOM 3048 O O . SER B 1 132 ? 4.68 21.375 -10.211 1 93.5 132 SER B O 1
ATOM 3050 N N . ARG B 1 133 ? 4.504 19.516 -9.039 1 89.88 133 ARG B N 1
ATOM 3051 C CA . ARG B 1 133 ? 3.379 20 -8.234 1 89.88 133 ARG B CA 1
ATOM 3052 C C . ARG B 1 133 ? 3.797 21.172 -7.352 1 89.88 133 ARG B C 1
ATOM 3054 O O . ARG B 1 133 ? 3.051 22.141 -7.199 1 89.88 133 ARG B O 1
ATOM 3061 N N . ARG B 1 134 ? 4.988 21.062 -6.844 1 92.31 134 ARG B N 1
ATOM 3062 C CA . ARG B 1 134 ? 5.508 22.109 -5.977 1 92.31 134 ARG B CA 1
ATOM 3063 C C . ARG B 1 134 ? 5.707 23.406 -6.754 1 92.31 134 ARG B C 1
ATOM 3065 O O . ARG B 1 134 ? 5.355 24.484 -6.27 1 92.31 134 ARG B O 1
ATOM 3072 N N . VAL B 1 135 ? 6.227 23.266 -7.875 1 94.5 135 VAL B N 1
ATOM 3073 C CA . VAL B 1 135 ? 6.492 24.438 -8.695 1 94.5 135 VAL B CA 1
ATOM 3074 C C . VAL B 1 135 ? 5.18 25.156 -9.023 1 94.5 135 VAL B C 1
ATOM 3076 O O . VAL B 1 135 ? 5.066 26.359 -8.852 1 94.5 135 VAL B O 1
ATOM 3079 N N . LEU B 1 136 ? 4.211 24.375 -9.43 1 92.12 136 LEU B N 1
ATOM 3080 C CA . LEU B 1 136 ? 2.916 24.953 -9.781 1 92.12 136 LEU B CA 1
ATOM 3081 C C . LEU B 1 136 ? 2.285 25.641 -8.578 1 92.12 136 LEU B C 1
ATOM 3083 O O . LEU B 1 136 ? 1.797 26.766 -8.695 1 92.12 136 LEU B O 1
ATOM 3087 N N . ARG B 1 137 ? 2.367 25.078 -7.492 1 91.19 137 ARG B N 1
ATOM 3088 C CA . ARG B 1 137 ? 1.782 25.625 -6.27 1 91.19 137 ARG B CA 1
ATOM 3089 C C . ARG B 1 137 ? 2.52 26.875 -5.809 1 91.19 137 ARG B C 1
ATOM 3091 O O . ARG B 1 137 ? 1.894 27.875 -5.48 1 91.19 137 ARG B O 1
ATOM 3098 N N . ASP B 1 138 ? 3.82 26.844 -5.766 1 91.94 138 ASP B N 1
ATOM 3099 C CA . ASP B 1 138 ? 4.602 27.938 -5.191 1 91.94 138 ASP B CA 1
ATOM 3100 C C . ASP B 1 138 ? 4.625 29.141 -6.125 1 91.94 138 ASP B C 1
ATOM 3102 O O . ASP B 1 138 ? 4.695 30.297 -5.668 1 91.94 138 ASP B O 1
ATOM 3106 N N . VAL B 1 139 ? 4.508 28.875 -7.414 1 93.12 139 VAL B N 1
ATOM 3107 C CA . VAL B 1 139 ? 4.352 29.984 -8.344 1 93.12 139 VAL B CA 1
ATOM 3108 C C . VAL B 1 139 ? 3.027 30.688 -8.078 1 93.12 139 VAL B C 1
ATOM 3110 O O . VAL B 1 139 ? 2.963 31.922 -8.102 1 93.12 139 VAL B O 1
ATOM 3113 N N . GLN B 1 140 ? 2.029 29.953 -7.75 1 90.12 140 GLN B N 1
ATOM 3114 C CA . GLN B 1 140 ? 0.725 30.516 -7.434 1 90.12 140 GLN B CA 1
ATOM 3115 C C . GLN B 1 140 ? 0.777 31.312 -6.133 1 90.12 140 GLN B C 1
ATOM 3117 O O . GLN B 1 140 ? -0.01 32.25 -5.938 1 90.12 140 GLN B O 1
ATOM 3122 N N . ARG B 1 141 ? 1.697 31.016 -5.344 1 87.62 141 ARG B N 1
ATOM 3123 C CA . ARG B 1 141 ? 1.88 31.719 -4.074 1 87.62 141 ARG B CA 1
ATOM 3124 C C . ARG B 1 141 ? 2.75 32.938 -4.242 1 87.62 141 ARG B C 1
ATOM 3126 O O . ARG B 1 141 ? 3.088 33.625 -3.262 1 87.62 141 ARG B O 1
ATOM 3133 N N . GLY B 1 142 ? 3.205 33.188 -5.465 1 87.44 142 GLY B N 1
ATOM 3134 C CA . GLY B 1 142 ? 3.928 34.406 -5.77 1 87.44 142 GLY B CA 1
ATOM 3135 C C . GLY B 1 142 ? 5.43 34.281 -5.629 1 87.44 142 GLY B C 1
ATOM 3136 O O . GLY B 1 142 ? 6.148 35.281 -5.531 1 87.44 142 GLY B O 1
ATOM 3137 N N . ARG B 1 143 ? 5.918 33.125 -5.617 1 91.25 143 ARG B N 1
ATOM 3138 C CA . ARG B 1 143 ? 7.352 32.906 -5.449 1 91.25 143 ARG B CA 1
ATOM 3139 C C . ARG B 1 143 ? 8.062 32.875 -6.801 1 91.25 143 ARG B C 1
ATOM 3141 O O . ARG B 1 143 ? 7.469 32.5 -7.812 1 91.25 143 ARG B O 1
ATOM 3148 N N . ASP B 1 144 ? 9.359 33.25 -6.688 1 93.25 144 ASP B N 1
ATOM 3149 C CA . ASP B 1 144 ? 10.211 33.25 -7.875 1 93.25 144 ASP B CA 1
ATOM 3150 C C . ASP B 1 144 ? 10.656 31.828 -8.227 1 93.25 144 ASP B C 1
ATOM 3152 O O . ASP B 1 144 ? 11.039 31.062 -7.34 1 93.25 144 ASP B O 1
ATOM 3156 N N . LEU B 1 145 ? 10.648 31.547 -9.555 1 94.69 145 LEU B N 1
ATOM 3157 C CA . LEU B 1 145 ? 10.938 30.203 -10.039 1 94.69 145 LEU B CA 1
ATOM 3158 C C . LEU B 1 145 ? 12.344 29.781 -9.648 1 94.69 145 LEU B C 1
ATOM 3160 O O . LEU B 1 145 ? 12.547 28.641 -9.195 1 94.69 145 LEU B O 1
ATOM 3164 N N . GLU B 1 146 ? 13.289 30.656 -9.875 1 95.19 146 GLU B N 1
ATOM 3165 C CA . GLU B 1 146 ? 14.664 30.328 -9.523 1 95.19 146 GLU B CA 1
ATOM 3166 C C . GLU B 1 146 ? 14.797 30.031 -8.031 1 95.19 146 GLU B C 1
ATOM 3168 O O . GLU B 1 146 ? 15.508 29.109 -7.633 1 95.19 146 GLU B O 1
ATOM 3173 N N . GLN B 1 147 ? 14.102 30.75 -7.301 1 93.81 147 GLN B N 1
ATOM 3174 C CA . GLN B 1 147 ? 14.109 30.547 -5.855 1 93.81 147 GLN B CA 1
ATOM 3175 C C . GLN B 1 147 ? 13.484 29.203 -5.488 1 93.81 147 GLN B C 1
ATOM 3177 O O . GLN B 1 147 ? 13.992 28.5 -4.621 1 93.81 147 GLN B O 1
ATOM 3182 N N . ILE B 1 148 ? 12.438 28.891 -6.156 1 95.44 148 ILE B N 1
ATOM 3183 C CA . ILE B 1 148 ? 11.742 27.641 -5.906 1 95.44 148 ILE B CA 1
ATOM 3184 C C . ILE B 1 148 ? 12.688 26.469 -6.176 1 95.44 148 ILE B C 1
ATOM 3186 O O . ILE B 1 148 ? 12.82 25.562 -5.344 1 95.44 148 ILE B O 1
ATOM 3190 N N . LEU B 1 149 ? 13.375 26.516 -7.27 1 96.81 149 LEU B N 1
ATOM 3191 C CA . LEU B 1 149 ? 14.242 25.422 -7.691 1 96.81 149 LEU B CA 1
ATOM 3192 C C . LEU B 1 149 ? 15.469 25.328 -6.797 1 96.81 149 LEU B C 1
ATOM 3194 O O . LEU B 1 149 ? 15.914 24.219 -6.461 1 96.81 149 LEU B O 1
ATOM 3198 N N . THR B 1 150 ? 15.984 26.469 -6.41 1 96.56 150 THR B N 1
ATOM 3199 C CA . THR B 1 150 ? 17.125 26.484 -5.5 1 96.56 150 THR B CA 1
ATOM 3200 C C . THR B 1 150 ? 16.734 25.906 -4.141 1 96.56 150 THR B C 1
ATOM 3202 O O . THR B 1 150 ? 17.469 25.094 -3.576 1 96.56 150 THR B O 1
ATOM 3205 N N . GLN B 1 151 ? 15.656 26.312 -3.668 1 95.44 151 GLN B N 1
ATOM 3206 C CA . GLN B 1 151 ? 15.156 25.797 -2.398 1 95.44 151 GLN B CA 1
ATOM 3207 C C . GLN B 1 151 ? 14.93 24.281 -2.469 1 95.44 151 GLN B C 1
ATOM 3209 O O . GLN B 1 151 ? 15.195 23.562 -1.502 1 95.44 151 GLN B O 1
ATOM 3214 N N . TYR B 1 152 ? 14.43 23.844 -3.562 1 96.88 152 TYR B N 1
ATOM 3215 C CA . TYR B 1 152 ? 14.18 22.422 -3.74 1 96.88 152 TYR B CA 1
ATOM 3216 C C . TYR B 1 152 ? 15.461 21.609 -3.605 1 96.88 152 TYR B C 1
ATOM 3218 O O . TYR B 1 152 ? 15.516 20.641 -2.85 1 96.88 152 TYR B O 1
ATOM 3226 N N . THR B 1 153 ? 16.516 21.984 -4.23 1 97.19 153 THR B N 1
ATOM 3227 C CA . THR B 1 153 ? 17.75 21.219 -4.262 1 97.19 153 THR B CA 1
ATOM 3228 C C . THR B 1 153 ? 18.516 21.391 -2.955 1 97.19 153 THR B C 1
ATOM 3230 O O . THR B 1 153 ? 19.234 20.484 -2.523 1 97.19 153 THR B O 1
ATOM 3233 N N . THR B 1 154 ? 18.328 22.531 -2.316 1 97.56 154 THR B N 1
ATOM 3234 C CA . THR B 1 154 ? 19.109 22.844 -1.127 1 97.56 154 THR B CA 1
ATOM 3235 C C . THR B 1 154 ? 18.453 22.266 0.121 1 97.56 154 THR B C 1
ATOM 3237 O O . THR B 1 154 ? 19.156 21.75 1.005 1 97.56 154 THR B O 1
ATOM 3240 N N . PHE B 1 155 ? 17.109 22.375 0.17 1 97.38 155 PHE B N 1
ATOM 3241 C CA . PHE B 1 155 ? 16.453 22.047 1.435 1 97.38 155 PHE B CA 1
ATOM 3242 C C . PHE B 1 155 ? 15.445 20.922 1.249 1 97.38 155 PHE B C 1
ATOM 3244 O O . PHE B 1 155 ? 15.453 19.938 1.998 1 97.38 155 PHE B O 1
ATOM 3251 N N . VAL B 1 156 ? 14.633 20.969 0.239 1 96.75 156 VAL B N 1
ATOM 3252 C CA . VAL B 1 156 ? 13.445 20.125 0.147 1 96.75 156 VAL B CA 1
ATOM 3253 C C . VAL B 1 156 ? 13.859 18.688 -0.136 1 96.75 156 VAL B C 1
ATOM 3255 O O . VAL B 1 156 ? 13.523 17.766 0.624 1 96.75 156 VAL B O 1
ATOM 3258 N N . LYS B 1 157 ? 14.633 18.469 -1.22 1 97.12 157 LYS B N 1
ATOM 3259 C CA . LYS B 1 157 ? 15.023 17.125 -1.619 1 97.12 157 LYS B CA 1
ATOM 3260 C C . LYS B 1 157 ? 15.891 16.453 -0.552 1 97.12 157 LYS B C 1
ATOM 3262 O O . LYS B 1 157 ? 15.617 15.336 -0.132 1 97.12 157 LYS B O 1
ATOM 3267 N N . PRO B 1 158 ? 16.875 17.156 -0.011 1 97.88 158 PRO B N 1
ATOM 3268 C CA . PRO B 1 158 ? 17.672 16.531 1.044 1 97.88 158 PRO B CA 1
ATOM 3269 C C . PRO B 1 158 ? 16.859 16.203 2.293 1 97.88 158 PRO B C 1
ATOM 3271 O O . PRO B 1 158 ? 17.047 15.148 2.904 1 97.88 158 PRO B O 1
ATOM 3274 N N . ALA B 1 159 ? 16 17.109 2.672 1 97.62 159 ALA B N 1
ATOM 3275 C CA . ALA B 1 159 ? 15.172 16.859 3.848 1 97.62 159 ALA B CA 1
ATOM 3276 C C . ALA B 1 159 ? 14.258 15.664 3.629 1 97.62 159 ALA B C 1
ATOM 3278 O O . ALA B 1 159 ? 14.055 14.859 4.539 1 97.62 159 ALA B O 1
ATOM 3279 N N . PHE B 1 160 ? 13.703 15.578 2.447 1 97.31 160 PHE B N 1
ATOM 3280 C CA . PHE B 1 160 ? 12.875 14.43 2.123 1 97.31 160 PHE B CA 1
ATOM 3281 C C . PHE B 1 160 ? 13.656 13.133 2.297 1 97.31 160 PHE B C 1
ATOM 3283 O O . PHE B 1 160 ? 13.18 12.195 2.938 1 97.31 160 PHE B O 1
ATOM 3290 N N . GLU B 1 161 ? 14.844 13.047 1.769 1 97.44 161 GLU B N 1
ATOM 3291 C CA . GLU B 1 161 ? 15.68 11.844 1.778 1 97.44 161 GLU B CA 1
ATOM 3292 C C . GLU B 1 161 ? 16.141 11.5 3.193 1 97.44 161 GLU B C 1
ATOM 3294 O O . GLU B 1 161 ? 16.234 10.328 3.551 1 97.44 161 GLU B O 1
ATOM 3299 N N . GLU B 1 162 ? 16.281 12.492 3.971 1 97.94 162 GLU B N 1
ATOM 3300 C CA . GLU B 1 162 ? 16.844 12.281 5.301 1 97.94 162 GLU B CA 1
ATOM 3301 C C . GLU B 1 162 ? 15.75 12.008 6.324 1 97.94 162 GLU B C 1
ATOM 3303 O O . GLU B 1 162 ? 15.898 11.133 7.188 1 97.94 162 GLU B O 1
ATOM 3308 N N . PHE B 1 163 ? 14.609 12.734 6.227 1 97.94 163 PHE B N 1
ATOM 3309 C CA . PHE B 1 163 ? 13.68 12.742 7.352 1 97.94 163 PHE B CA 1
ATOM 3310 C C . PHE B 1 163 ? 12.352 12.109 6.953 1 97.94 163 PHE B C 1
ATOM 3312 O O . PHE B 1 163 ? 11.625 11.586 7.805 1 97.94 163 PHE B O 1
ATOM 3319 N N . CYS B 1 164 ? 11.969 12.172 5.68 1 97.38 164 CYS B N 1
ATOM 3320 C CA . CYS B 1 164 ? 10.648 11.703 5.262 1 97.38 164 CYS B CA 1
ATOM 3321 C C . CYS B 1 164 ? 10.719 10.281 4.719 1 97.38 164 CYS B C 1
ATOM 3323 O O . CYS B 1 164 ? 10.086 9.375 5.262 1 97.38 164 CYS B O 1
ATOM 3325 N N . LEU B 1 165 ? 11.617 10.062 3.762 1 97.25 165 LEU B N 1
ATOM 3326 C CA . LEU B 1 165 ? 11.695 8.797 3.031 1 97.25 165 LEU B CA 1
ATOM 3327 C C . LEU B 1 165 ? 11.945 7.633 3.982 1 97.25 165 LEU B C 1
ATOM 3329 O O . LEU B 1 165 ? 11.289 6.598 3.887 1 97.25 165 LEU B O 1
ATOM 3333 N N . PRO B 1 166 ? 12.805 7.785 4.98 1 97.44 166 PRO B N 1
ATOM 3334 C CA . PRO B 1 166 ? 13.07 6.656 5.871 1 97.44 166 PRO B CA 1
ATOM 3335 C C . PRO B 1 166 ? 11.852 6.25 6.691 1 97.44 166 PRO B C 1
ATOM 3337 O O . PRO B 1 166 ? 11.766 5.117 7.172 1 97.44 166 PRO B O 1
ATOM 3340 N N . THR B 1 167 ? 10.898 7.125 6.883 1 97.69 167 THR B N 1
ATOM 3341 C CA . THR B 1 167 ? 9.734 6.82 7.703 1 97.69 167 THR B CA 1
ATOM 3342 C C . THR B 1 167 ? 8.758 5.926 6.945 1 97.69 167 THR B C 1
ATOM 3344 O O . THR B 1 167 ? 7.805 5.406 7.527 1 97.69 167 THR B O 1
ATOM 3347 N N . LYS B 1 168 ? 9.039 5.715 5.672 1 96.56 168 LYS B N 1
ATOM 3348 C CA . LYS B 1 168 ? 8.242 4.824 4.84 1 96.56 168 LYS B CA 1
ATOM 3349 C C . LYS B 1 168 ? 8.148 3.432 5.457 1 96.56 168 LYS B C 1
ATOM 3351 O O . LYS B 1 168 ? 7.129 2.752 5.312 1 96.56 168 LYS B O 1
ATOM 3356 N N . LYS B 1 169 ? 9.125 3.049 6.18 1 95.62 169 LYS B N 1
ATOM 3357 C CA . LYS B 1 169 ? 9.18 1.72 6.785 1 95.62 169 LYS B CA 1
ATOM 3358 C C . LYS B 1 169 ? 8.062 1.53 7.809 1 95.62 169 LYS B C 1
ATOM 3360 O O . LYS B 1 169 ? 7.723 0.399 8.156 1 95.62 169 LYS B O 1
ATOM 3365 N N . TYR B 1 170 ? 7.465 2.629 8.32 1 97.25 170 TYR B N 1
ATOM 3366 C CA . TYR B 1 170 ? 6.438 2.549 9.352 1 97.25 170 TYR B CA 1
ATOM 3367 C C . TYR B 1 170 ? 5.047 2.453 8.734 1 97.25 170 TYR B C 1
ATOM 3369 O O . TYR B 1 170 ? 4.055 2.27 9.438 1 97.25 170 TYR B O 1
ATOM 3377 N N . ALA B 1 171 ? 4.988 2.598 7.398 1 97.88 171 ALA B N 1
ATOM 3378 C CA . ALA B 1 171 ? 3.691 2.605 6.727 1 97.88 171 ALA B CA 1
ATOM 3379 C C . ALA B 1 171 ? 3.039 1.228 6.777 1 97.88 171 ALA B C 1
ATOM 3381 O O . ALA B 1 171 ? 3.725 0.206 6.695 1 97.88 171 ALA B O 1
ATOM 3382 N N . ASP B 1 172 ? 1.715 1.211 6.922 1 98 172 ASP B N 1
ATOM 3383 C CA . ASP B 1 172 ? 0.935 -0.012 6.758 1 98 172 ASP B CA 1
ATOM 3384 C C . ASP B 1 172 ? 0.643 -0.285 5.285 1 98 172 ASP B C 1
ATOM 3386 O O . ASP B 1 172 ? 0.63 -1.439 4.852 1 98 172 ASP B O 1
ATOM 3390 N N . VAL B 1 173 ? 0.399 0.75 4.578 1 98.19 173 VAL B N 1
ATOM 3391 C CA . VAL B 1 173 ? 0.082 0.679 3.154 1 98.19 173 VAL B CA 1
ATOM 3392 C C . VAL B 1 173 ? 0.855 1.757 2.398 1 98.19 173 VAL B C 1
ATOM 3394 O O . VAL B 1 173 ? 0.933 2.902 2.846 1 98.19 173 VAL B O 1
ATOM 3397 N N . ILE B 1 174 ? 1.463 1.368 1.359 1 98.19 174 ILE B N 1
ATOM 3398 C CA . ILE B 1 174 ? 2.094 2.324 0.456 1 98.19 174 ILE B CA 1
ATOM 3399 C C . ILE B 1 174 ? 1.266 2.453 -0.82 1 98.19 174 ILE B C 1
ATOM 3401 O O . ILE B 1 174 ? 0.879 1.448 -1.421 1 98.19 174 ILE B O 1
ATOM 3405 N N . ILE B 1 175 ? 0.918 3.68 -1.204 1 97.38 175 ILE B N 1
ATOM 3406 C CA . ILE B 1 175 ? 0.141 3.992 -2.398 1 97.38 175 ILE B CA 1
ATOM 3407 C C . ILE B 1 175 ? 1.037 4.664 -3.436 1 97.38 175 ILE B C 1
ATOM 3409 O O . ILE B 1 175 ? 1.436 5.82 -3.268 1 97.38 175 ILE B O 1
ATOM 3413 N N . PRO B 1 176 ? 1.301 3.947 -4.535 1 96.25 176 PRO B N 1
ATOM 3414 C CA . PRO B 1 176 ? 2.098 4.574 -5.59 1 96.25 176 PRO B CA 1
ATOM 3415 C C . PRO B 1 176 ? 1.281 5.535 -6.453 1 96.25 176 PRO B C 1
ATOM 3417 O O . PRO B 1 176 ? 0.049 5.484 -6.441 1 96.25 176 PRO B O 1
ATOM 3420 N N . ARG B 1 177 ? 1.873 6.48 -7.098 1 91.88 177 ARG B N 1
ATOM 3421 C CA . ARG B 1 177 ? 1.363 7.395 -8.117 1 91.88 177 ARG B CA 1
ATOM 3422 C C . ARG B 1 177 ? 0.386 8.398 -7.512 1 91.88 177 ARG B C 1
ATOM 3424 O O . ARG B 1 177 ? -0.296 9.117 -8.242 1 91.88 177 ARG B O 1
ATOM 3431 N N . GLY B 1 178 ? 0.156 8.32 -6.309 1 89.69 178 GLY B N 1
ATOM 3432 C CA . GLY B 1 178 ? -0.564 9.367 -5.594 1 89.69 178 GLY B CA 1
ATOM 3433 C C . GLY B 1 178 ? -2.012 9.5 -6.027 1 89.69 178 GLY B C 1
ATOM 3434 O O . GLY B 1 178 ? -2.754 8.516 -6.043 1 89.69 178 GLY B O 1
ATOM 3435 N N . VAL B 1 179 ? -2.375 10.711 -6.43 1 88.19 179 VAL B N 1
ATOM 3436 C CA . VAL B 1 179 ? -3.768 11.062 -6.672 1 88.19 179 VAL B CA 1
ATOM 3437 C C . VAL B 1 179 ? -4.262 10.391 -7.949 1 88.19 179 VAL B C 1
ATOM 3439 O O . VAL B 1 179 ? -5.469 10.234 -8.156 1 88.19 179 VAL B O 1
ATOM 3442 N N . ASP B 1 180 ? -3.385 9.93 -8.789 1 90.38 180 ASP B N 1
ATOM 3443 C CA . ASP B 1 180 ? -3.764 9.273 -10.039 1 90.38 180 ASP B CA 1
ATOM 3444 C C . ASP B 1 180 ? -4.152 7.816 -9.797 1 90.38 180 ASP B C 1
ATOM 3446 O O . ASP B 1 180 ? -4.691 7.156 -10.688 1 90.38 180 ASP B O 1
ATOM 3450 N N . ASN B 1 181 ? -3.859 7.34 -8.664 1 95.5 181 ASN B N 1
ATOM 3451 C CA . ASN B 1 181 ? -4.145 5.949 -8.328 1 95.5 181 ASN B CA 1
ATOM 3452 C C . ASN B 1 181 ? -5.551 5.785 -7.77 1 95.5 181 ASN B C 1
ATOM 3454 O O . ASN B 1 181 ? -5.723 5.566 -6.566 1 95.5 181 ASN B O 1
ATOM 3458 N N . MET B 1 182 ? -6.508 5.766 -8.602 1 95.44 182 MET B N 1
ATOM 3459 C CA . MET B 1 182 ? -7.91 5.746 -8.188 1 95.44 182 MET B CA 1
ATOM 3460 C C . MET B 1 182 ? -8.266 4.41 -7.539 1 95.44 182 MET B C 1
ATOM 3462 O O . MET B 1 182 ? -9.133 4.352 -6.668 1 95.44 182 MET B O 1
ATOM 3466 N N . VAL B 1 183 ? -7.629 3.365 -7.941 1 96.06 183 VAL B N 1
ATOM 3467 C CA . VAL B 1 183 ? -7.918 2.055 -7.367 1 96.06 183 VAL B CA 1
ATOM 3468 C C . VAL B 1 183 ? -7.574 2.057 -5.879 1 96.06 183 VAL B C 1
ATOM 3470 O O . VAL B 1 183 ? -8.406 1.686 -5.043 1 96.06 183 VAL B O 1
ATOM 3473 N N . ALA B 1 184 ? -6.414 2.5 -5.539 1 97.12 184 ALA B N 1
ATOM 3474 C CA . ALA B 1 184 ? -5.992 2.562 -4.141 1 97.12 184 ALA B CA 1
ATOM 3475 C C . ALA B 1 184 ? -6.848 3.549 -3.354 1 97.12 184 ALA B C 1
ATOM 3477 O O . ALA B 1 184 ? -7.227 3.275 -2.211 1 97.12 184 ALA B O 1
ATOM 3478 N N . ILE B 1 185 ? -7.094 4.68 -3.973 1 96.19 185 I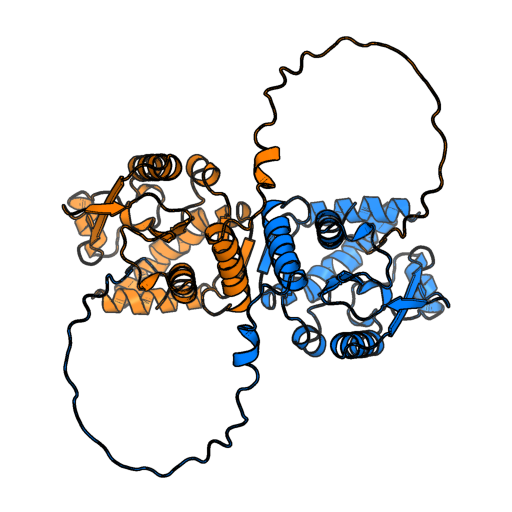LE B N 1
ATOM 3479 C CA . ILE B 1 185 ? -7.902 5.699 -3.311 1 96.19 185 ILE B CA 1
ATOM 3480 C C . ILE B 1 185 ? -9.289 5.137 -2.996 1 96.19 185 ILE B C 1
ATOM 3482 O O . ILE B 1 185 ? -9.797 5.32 -1.889 1 96.19 185 ILE B O 1
ATOM 3486 N N . ASN B 1 186 ? -9.875 4.434 -3.91 1 95.5 186 ASN B N 1
ATOM 3487 C CA . ASN B 1 186 ? -11.188 3.84 -3.697 1 95.5 186 ASN B CA 1
ATOM 3488 C C . ASN B 1 186 ? -11.156 2.791 -2.59 1 95.5 186 ASN B C 1
ATOM 3490 O O . ASN B 1 186 ? -12.133 2.635 -1.851 1 95.5 186 ASN B O 1
ATOM 3494 N N . LEU B 1 187 ? -10.086 2.119 -2.564 1 96.19 187 LEU B N 1
ATOM 3495 C CA . LEU B 1 187 ? -9.914 1.16 -1.478 1 96.19 187 LEU B CA 1
ATOM 3496 C C . LEU B 1 187 ? -9.992 1.855 -0.123 1 96.19 187 LEU B C 1
ATOM 3498 O O . LEU B 1 187 ? -10.688 1.393 0.781 1 96.19 187 LEU B O 1
ATOM 3502 N N . ILE B 1 188 ? -9.297 2.977 0.018 1 96.69 188 ILE B N 1
ATOM 3503 C CA . ILE B 1 188 ? -9.273 3.732 1.267 1 96.69 188 ILE B CA 1
ATOM 3504 C C . ILE B 1 188 ? -10.641 4.359 1.516 1 96.69 188 ILE B C 1
ATOM 3506 O O . ILE B 1 188 ? -11.125 4.387 2.65 1 96.69 188 ILE B O 1
ATOM 3510 N N . VAL B 1 189 ? -11.242 4.895 0.46 1 95.75 189 VAL B N 1
ATOM 3511 C CA . VAL B 1 189 ? -12.562 5.5 0.551 1 95.75 189 VAL B CA 1
ATOM 3512 C C . VAL B 1 189 ? -13.562 4.477 1.093 1 95.75 189 VAL B C 1
ATOM 3514 O O . VAL B 1 189 ? -14.336 4.777 2.004 1 95.75 189 VAL B O 1
ATOM 3517 N N . GLN B 1 190 ? -13.516 3.279 0.556 1 94.19 190 GLN B N 1
ATOM 3518 C CA . GLN B 1 190 ? -14.414 2.225 1.009 1 94.19 190 GLN B CA 1
ATOM 3519 C C . GLN B 1 190 ? -14.18 1.896 2.48 1 94.19 190 GLN B C 1
ATOM 3521 O O . GLN B 1 190 ? -15.133 1.679 3.232 1 94.19 190 GLN B O 1
ATOM 3526 N N . HIS B 1 191 ? -12.977 1.822 2.832 1 94.5 191 HIS B N 1
ATOM 3527 C CA . HIS B 1 191 ? -12.633 1.548 4.223 1 94.5 191 HIS B CA 1
ATOM 3528 C C . HIS B 1 191 ? -13.219 2.607 5.152 1 94.5 191 HIS B C 1
ATOM 3530 O O . HIS B 1 191 ? -13.828 2.275 6.176 1 94.5 191 HIS B O 1
ATOM 3536 N N . ILE B 1 192 ? -13.039 3.84 4.777 1 95 192 ILE B N 1
ATOM 3537 C CA . ILE B 1 192 ? -13.539 4.945 5.59 1 95 192 ILE B CA 1
ATOM 3538 C C . ILE B 1 192 ? -15.062 4.914 5.617 1 95 192 ILE B C 1
ATOM 3540 O O . ILE B 1 192 ? -15.672 5.141 6.664 1 95 192 ILE B O 1
ATOM 3544 N N . GLN B 1 193 ? -15.617 4.66 4.477 1 92.56 193 GLN B N 1
ATOM 3545 C CA . GLN B 1 193 ? -17.062 4.559 4.398 1 92.56 193 GLN B CA 1
ATOM 3546 C C . GLN B 1 193 ? -17.594 3.5 5.359 1 92.56 193 GLN B C 1
ATOM 3548 O O . GLN B 1 193 ? -18.625 3.703 6.012 1 92.56 193 GLN B O 1
ATOM 3553 N N . ASP B 1 194 ? -16.953 2.414 5.418 1 91.81 194 ASP B N 1
ATOM 3554 C CA . ASP B 1 194 ? -17.344 1.349 6.332 1 91.81 194 ASP B CA 1
ATOM 3555 C C . ASP B 1 194 ? -17.312 1.828 7.781 1 91.81 194 ASP B C 1
ATOM 3557 O O . ASP B 1 194 ? -18.172 1.47 8.578 1 91.81 194 ASP B O 1
ATOM 3561 N N . ILE B 1 195 ? -16.328 2.58 8.141 1 91.56 195 ILE B N 1
ATOM 3562 C CA . ILE B 1 195 ? -16.219 3.133 9.484 1 91.56 195 ILE B CA 1
ATOM 3563 C C . ILE B 1 195 ? -17.391 4.078 9.75 1 91.56 195 ILE B C 1
ATOM 3565 O O . ILE B 1 195 ? -18.031 4 10.797 1 91.56 195 ILE B O 1
ATOM 3569 N N . LEU B 1 196 ? -17.625 4.922 8.773 1 90.38 196 LEU B N 1
ATOM 3570 C CA . LEU B 1 196 ? -18.656 5.941 8.938 1 90.38 196 LEU B CA 1
ATOM 3571 C C . LEU B 1 196 ? -20.031 5.305 9.039 1 90.38 196 LEU B C 1
ATOM 3573 O O . LEU B 1 196 ? -20.922 5.844 9.695 1 90.38 196 LEU B O 1
ATOM 3577 N N . ASN B 1 197 ? -20.156 4.117 8.398 1 87.19 197 ASN B N 1
ATOM 3578 C CA . ASN B 1 197 ? -21.438 3.408 8.422 1 87.19 197 ASN B CA 1
ATOM 3579 C C . ASN B 1 197 ? -21.562 2.512 9.648 1 87.19 197 ASN B C 1
ATOM 3581 O O . ASN B 1 197 ? -22.625 1.95 9.914 1 87.19 197 ASN B O 1
ATOM 3585 N N . GLY B 1 198 ? -20.594 2.367 10.445 1 81.44 198 GLY B N 1
ATOM 3586 C CA . GLY B 1 198 ? -20.625 1.495 11.609 1 81.44 198 GLY B CA 1
ATOM 3587 C C . GLY B 1 198 ? -20.438 0.031 11.258 1 81.44 198 GLY B C 1
ATOM 3588 O O . GLY B 1 198 ? -20.797 -0.849 12.055 1 81.44 198 GLY B O 1
ATOM 3589 N N . ASP B 1 199 ? -20.141 -0.335 10.047 1 68.12 199 ASP B N 1
ATOM 3590 C CA . ASP B 1 199 ? -20.031 -1.705 9.555 1 68.12 199 ASP B CA 1
ATOM 3591 C C . ASP B 1 199 ? -18.688 -2.326 9.969 1 68.12 199 ASP B C 1
ATOM 3593 O O . ASP B 1 199 ? -18.5 -3.533 9.82 1 68.12 199 ASP B O 1
ATOM 3597 N N . ILE B 1 200 ? -17.734 -1.61 10.297 1 63.31 200 ILE B N 1
ATOM 3598 C CA . ILE B 1 200 ? -16.453 -2.24 10.617 1 63.31 200 ILE B CA 1
ATOM 3599 C C . ILE B 1 200 ? -16.562 -2.975 11.945 1 63.31 200 ILE B C 1
ATOM 3601 O O . ILE B 1 200 ? -16.922 -2.377 12.969 1 63.31 200 ILE B O 1
ATOM 3605 N N . CYS B 1 201 ? -16.969 -4.211 11.898 1 48.53 201 CYS B N 1
ATOM 3606 C CA . CYS B 1 201 ? -16.938 -5.055 13.086 1 48.53 201 CYS B CA 1
ATOM 3607 C C . CYS B 1 201 ? -15.703 -4.766 13.938 1 48.53 201 CYS B C 1
ATOM 3609 O O . CYS B 1 201 ? -14.617 -4.547 13.398 1 48.53 201 CYS B O 1
ATOM 3611 N N . LYS B 1 202 ? -15.898 -4.336 15.172 1 43.41 202 LYS B N 1
ATOM 3612 C CA . LYS B 1 202 ? -14.945 -4.137 16.266 1 43.41 202 LYS B CA 1
ATOM 3613 C C . LYS B 1 202 ? -13.836 -5.188 16.219 1 43.41 202 LYS B C 1
ATOM 3615 O O . LYS B 1 202 ? -13.922 -6.215 16.891 1 43.41 202 LYS B O 1
ATOM 3620 N N . TRP B 1 203 ? -13.5 -5.688 15.227 1 37.19 203 TRP B N 1
ATOM 3621 C CA . TRP B 1 203 ? -12.484 -6.734 15.336 1 37.19 203 TRP B CA 1
ATOM 3622 C C . TRP B 1 203 ? -11.234 -6.211 16.031 1 37.19 203 TRP B C 1
ATOM 3624 O O . TRP B 1 203 ? -10.391 -6.996 16.484 1 37.19 203 TRP B O 1
ATOM 3634 N N . HIS B 1 204 ? -10.891 -4.957 15.883 1 39.81 204 HIS B N 1
ATOM 3635 C CA . HIS B 1 204 ? -9.586 -4.547 16.391 1 39.81 204 HIS B CA 1
ATOM 3636 C C . HIS B 1 204 ? -9.57 -4.5 17.906 1 39.81 204 HIS B C 1
ATOM 3638 O O . HIS B 1 204 ? -8.523 -4.293 18.516 1 39.81 204 HIS B O 1
ATOM 3644 N N . ARG B 1 205 ? -10.766 -4.23 18.516 1 33.41 205 ARG B N 1
ATOM 3645 C CA . ARG B 1 205 ? -10.492 -3.971 19.922 1 33.41 205 ARG B CA 1
ATOM 3646 C C . ARG B 1 205 ? -9.914 -5.207 20.609 1 33.41 205 ARG B C 1
ATOM 3648 O O . ARG B 1 205 ? -9.656 -5.191 21.812 1 33.41 205 ARG B O 1
ATOM 3655 N N . ALA B 1 206 ? -10.148 -6.359 20.016 1 34.75 206 ALA B N 1
ATOM 3656 C CA . ALA B 1 206 ? -9.766 -7.465 20.891 1 34.75 206 ALA B CA 1
ATOM 3657 C C . ALA B 1 206 ? -8.281 -7.398 21.234 1 34.75 206 ALA B C 1
ATOM 3659 O O . ALA B 1 206 ? -7.84 -7.977 22.234 1 34.75 206 ALA B O 1
ATOM 3660 N N . GLY B 1 207 ? -7.477 -6.863 20.297 1 31.75 207 GLY B N 1
ATOM 3661 C CA . GLY B 1 207 ? -6.098 -6.996 20.719 1 31.75 207 GLY B CA 1
ATOM 3662 C C . GLY B 1 207 ? -5.711 -6 21.797 1 31.75 207 GLY B C 1
ATOM 3663 O O . GLY B 1 207 ? -4.59 -6.031 22.312 1 31.75 207 GLY B O 1
ATOM 3664 N N . ALA B 1 208 ? -6.379 -4.762 21.812 1 31.8 208 ALA B N 1
ATOM 3665 C CA . ALA B 1 208 ? -5.824 -3.893 22.844 1 31.8 208 ALA B CA 1
ATOM 3666 C C . ALA B 1 208 ? -6.156 -4.418 24.234 1 31.8 208 ALA B C 1
ATOM 3668 O O . ALA B 1 208 ? -5.637 -3.914 25.234 1 31.8 208 ALA B O 1
ATOM 3669 N N . ASN B 1 209 ? -7.281 -5.051 24.438 1 29.16 209 ASN B N 1
ATOM 3670 C CA . ASN B 1 209 ? -7.484 -5.41 25.844 1 29.16 209 ASN B CA 1
ATOM 3671 C C . ASN B 1 209 ? -6.547 -6.531 26.281 1 29.16 209 ASN B C 1
ATOM 3673 O O . ASN B 1 209 ? -6.992 -7.645 26.578 1 29.16 209 ASN B O 1
ATOM 3677 N N . GLY B 1 210 ? -5.613 -6.793 25.531 1 26.28 210 GLY B N 1
ATOM 3678 C CA . GLY B 1 210 ? -4.742 -7.695 26.266 1 26.28 210 GLY B CA 1
ATOM 3679 C C . GLY B 1 210 ? -4.418 -7.199 27.672 1 26.28 210 GLY B C 1
ATOM 3680 O O . GLY B 1 210 ? -4.023 -6.047 27.844 1 26.28 210 GLY B O 1
ATOM 3681 N N . ARG B 1 211 ? -5.223 -7.559 28.688 1 26.22 211 ARG B N 1
ATOM 3682 C CA . ARG B 1 211 ? -4.914 -7.586 30.109 1 26.22 211 ARG B CA 1
ATOM 3683 C C . ARG B 1 211 ? -3.412 -7.695 30.344 1 26.22 211 ARG B C 1
ATOM 3685 O O . ARG B 1 211 ? -2.719 -8.414 29.625 1 26.22 211 ARG B O 1
ATOM 3692 N N . SER B 1 212 ? -2.77 -6.656 30.875 1 25.17 212 SER B N 1
ATOM 3693 C CA . SER B 1 212 ? -1.544 -6.777 31.656 1 25.17 212 SER B CA 1
ATOM 3694 C C . SER B 1 212 ? -1.506 -8.102 32.406 1 25.17 212 SER B C 1
ATOM 3696 O O . SER B 1 212 ? -2.164 -8.242 33.438 1 25.17 212 SER B O 1
ATOM 3698 N N . HIS B 1 213 ? -2.004 -9.109 31.781 1 22.75 213 HIS B N 1
ATOM 3699 C CA . HIS B 1 213 ? -1.783 -10.289 32.594 1 22.75 213 HIS B CA 1
ATOM 3700 C C . HIS B 1 213 ? -0.368 -10.305 33.188 1 22.75 213 HIS B C 1
ATOM 3702 O O . HIS B 1 213 ? 0.607 -10.234 32.438 1 22.75 213 HIS B O 1
ATOM 3708 N N . LYS B 1 214 ? -0.275 -9.523 34.344 1 25.17 214 LYS B N 1
ATOM 3709 C CA . LYS B 1 214 ? 0.821 -9.883 35.219 1 25.17 214 LYS B CA 1
ATOM 3710 C C . LYS B 1 214 ? 1.2 -11.352 35.062 1 25.17 214 LYS B C 1
ATOM 3712 O O . LYS B 1 214 ? 0.373 -12.242 35.281 1 25.17 214 LYS B O 1
ATOM 3717 N N . ARG B 1 215 ? 1.848 -11.617 34 1 24.41 215 ARG B N 1
ATOM 3718 C CA . ARG B 1 215 ? 2.479 -12.914 33.812 1 24.41 215 ARG B CA 1
ATOM 3719 C C . ARG B 1 215 ? 3.045 -13.453 35.125 1 24.41 215 ARG B C 1
ATOM 3721 O O . ARG B 1 215 ? 4.082 -12.977 35.594 1 24.41 215 ARG B O 1
ATOM 3728 N N . THR B 1 216 ? 2.125 -13.508 36.094 1 22.44 216 THR B N 1
ATOM 3729 C CA . THR B 1 216 ? 2.67 -14.305 37.188 1 22.44 216 THR B CA 1
ATOM 3730 C C . THR B 1 216 ? 3.201 -15.641 36.656 1 22.44 216 THR B C 1
ATOM 3732 O O . THR B 1 216 ? 2.52 -16.328 35.875 1 22.44 216 THR B O 1
ATOM 3735 N N . PHE B 1 217 ? 4.52 -15.617 36.5 1 23.23 217 PHE B N 1
ATOM 3736 C CA . PHE B 1 217 ? 5.324 -16.781 36.156 1 23.23 217 PHE B CA 1
ATOM 3737 C C . PHE B 1 217 ? 4.828 -18.016 36.906 1 23.23 217 PHE B C 1
ATOM 3739 O O . PHE B 1 217 ? 5.016 -18.125 38.125 1 23.23 217 PHE B O 1
ATOM 3746 N N . PRO B 1 218 ? 3.49 -18.297 36.625 1 23.23 218 PRO B N 1
ATOM 3747 C CA . PRO B 1 218 ? 3.215 -19.438 37.5 1 23.23 218 PRO B CA 1
ATOM 3748 C C . PRO B 1 218 ? 4.289 -20.531 37.406 1 23.23 218 PRO B C 1
ATOM 3750 O O . PRO B 1 218 ? 5.035 -20.578 36.438 1 23.23 218 PRO B O 1
ATOM 3753 N N . GLU B 1 219 ? 4.422 -21.266 38.562 1 21.33 219 GLU B N 1
ATOM 3754 C CA . GLU B 1 219 ? 5.316 -22.359 38.906 1 21.33 219 GLU B CA 1
ATOM 3755 C C . GLU B 1 219 ? 5.262 -23.469 37.844 1 21.33 219 GLU B C 1
ATOM 3757 O O . GLU B 1 219 ? 4.277 -23.594 37.125 1 21.33 219 GLU B O 1
ATOM 3762 N N . PRO B 1 220 ? 6.27 -24.375 37.844 1 23.33 220 PRO B N 1
ATOM 3763 C CA . PRO B 1 220 ? 6.844 -25.391 36.938 1 23.33 220 PRO B CA 1
ATOM 3764 C C . PRO B 1 220 ? 5.855 -26.516 36.594 1 23.33 220 PRO B C 1
ATOM 3766 O O . PRO B 1 220 ? 6.219 -27.484 35.938 1 23.33 220 PRO B O 1
ATOM 3769 N N . GLY B 1 221 ? 4.426 -26.422 36.969 1 18.62 221 GLY B N 1
ATOM 3770 C CA . GLY B 1 221 ? 4.16 -27.828 37.25 1 18.62 221 GLY B CA 1
ATOM 3771 C C . GLY B 1 221 ? 4.184 -28.688 35.969 1 18.62 221 GLY B C 1
ATOM 3772 O O . GLY B 1 221 ? 4.203 -28.172 34.875 1 18.62 221 GLY B O 1
ATOM 3773 N N . GLU B 1 222 ? 3.436 -29.938 36.094 1 20.11 222 GLU B N 1
ATOM 3774 C CA . GLU B 1 222 ? 3.637 -31.344 35.719 1 20.11 222 GLU B CA 1
ATOM 3775 C C . GLU B 1 222 ? 3.215 -31.578 34.281 1 20.11 222 GLU B C 1
ATOM 3777 O O . GLU B 1 222 ? 2.59 -30.734 33.656 1 20.1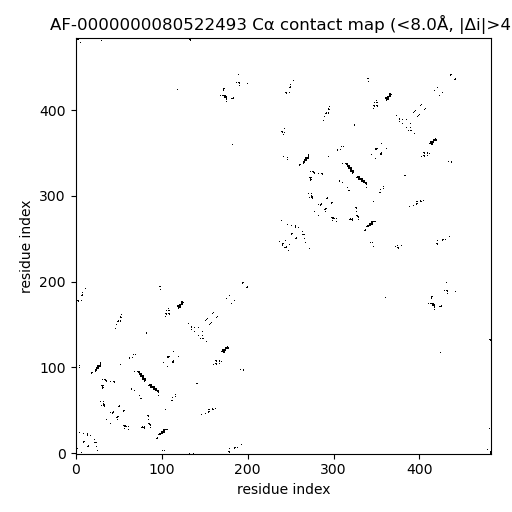1 222 GLU B O 1
ATOM 3782 N N . HIS B 1 223 ? 2.471 -32.781 34.031 1 17.81 223 HIS B N 1
ATOM 3783 C CA . HIS B 1 223 ? 2.793 -33.969 33.281 1 17.81 223 HIS B CA 1
ATOM 3784 C C . HIS B 1 223 ? 2.123 -33.969 31.891 1 17.81 223 HIS B C 1
ATOM 3786 O O . HIS B 1 223 ? 2.775 -34.219 30.875 1 17.81 223 HIS B O 1
ATOM 3792 N N . PRO B 1 224 ? 0.62 -34.062 31.719 1 18.92 224 PRO B N 1
ATOM 3793 C CA . PRO B 1 224 ? 0.27 -35.344 31.109 1 18.92 224 PRO B CA 1
ATOM 3794 C C . PRO B 1 224 ? 0.333 -35.312 29.594 1 18.92 224 PRO B C 1
ATOM 3796 O O . PRO B 1 224 ? 0.468 -34.25 28.984 1 18.92 224 PRO B O 1
ATOM 3799 N N . ALA B 1 225 ? -0.759 -36.156 28.922 1 17.09 225 ALA B N 1
ATOM 3800 C CA . ALA B 1 225 ? -0.867 -37.281 28.016 1 17.09 225 ALA B CA 1
ATOM 3801 C C . ALA B 1 225 ? -1.071 -36.844 26.578 1 17.09 225 ALA B C 1
ATOM 3803 O O . ALA B 1 225 ? -1.419 -35.688 26.328 1 17.09 225 ALA B O 1
ATOM 3804 N N . VAL B 1 226 ? -1.553 -37.781 25.641 1 19.89 226 VAL B N 1
ATOM 3805 C CA . VAL B 1 226 ? -1.276 -38.469 24.375 1 19.89 226 VAL B CA 1
ATOM 3806 C C . VAL B 1 226 ? -2.184 -37.906 23.281 1 19.89 226 VAL B C 1
ATOM 3808 O O . VAL B 1 226 ? -2.174 -38.406 22.156 1 19.89 226 VAL B O 1
ATOM 3811 N N . LEU B 1 227 ? -2.828 -36.75 23.438 1 17.73 227 LEU B N 1
ATOM 3812 C CA . LEU B 1 227 ? -3.939 -36.938 22.516 1 17.73 227 LEU B CA 1
ATOM 3813 C C . LEU B 1 227 ? -3.432 -37.156 21.094 1 17.73 227 LEU B C 1
ATOM 3815 O O . LEU B 1 227 ? -2.32 -36.75 20.75 1 17.73 227 LEU B O 1
ATOM 3819 N N . ALA B 1 228 ? -4.469 -37.812 20.281 1 17.38 228 ALA B N 1
ATOM 3820 C CA . ALA B 1 228 ? -4.699 -38.594 19.078 1 17.38 228 ALA B CA 1
ATOM 3821 C C . ALA B 1 228 ? -4.473 -37.781 17.828 1 17.38 228 ALA B C 1
ATOM 3823 O O . ALA B 1 228 ? -4.691 -36.562 17.828 1 17.38 228 ALA B O 1
ATOM 3824 N N . SER B 1 229 ? -4.031 -38.406 16.828 1 18.59 229 SER B N 1
ATOM 3825 C CA . SER B 1 229 ? -3.316 -38.344 15.555 1 18.59 229 SER B CA 1
ATOM 3826 C C . SER B 1 229 ? -4.207 -37.781 14.445 1 18.59 229 SER B C 1
ATOM 3828 O O . SER B 1 229 ? -3.867 -37.875 13.266 1 18.59 229 SER B O 1
ATOM 3830 N N . GLY B 1 230 ? -5.395 -37.156 14.719 1 18.38 230 GLY B N 1
ATOM 3831 C CA . GLY B 1 230 ? -6.176 -37.188 13.492 1 18.38 230 GLY B CA 1
ATOM 3832 C C . GLY B 1 230 ? -5.523 -36.469 12.336 1 18.38 230 GLY B C 1
ATOM 3833 O O . GLY B 1 230 ? -4.734 -35.531 12.547 1 18.38 230 GLY B O 1
ATOM 3834 N N . LYS B 1 231 ? -5.477 -37.125 11.195 1 20.88 231 LYS B N 1
ATOM 3835 C CA . LYS B 1 231 ? -4.859 -36.906 9.883 1 20.88 231 LYS B CA 1
ATOM 3836 C C . LYS B 1 231 ? -5.484 -35.719 9.172 1 20.88 231 LYS B C 1
ATOM 3838 O O . LYS B 1 231 ? -6.59 -35.812 8.633 1 20.88 231 LYS B O 1
ATOM 3843 N N . ARG B 1 232 ? -5.645 -34.594 9.688 1 22.11 232 ARG B N 1
ATOM 3844 C CA . ARG B 1 232 ? -6.266 -33.5 8.914 1 22.11 232 ARG B CA 1
ATOM 3845 C C . ARG B 1 232 ? -5.527 -33.281 7.594 1 22.11 232 ARG B C 1
ATOM 3847 O O . ARG B 1 232 ? -4.309 -33.125 7.582 1 22.11 232 ARG B O 1
ATOM 3854 N N . SER B 1 233 ? -6.016 -33.875 6.508 1 22.28 233 SER B N 1
ATOM 3855 C CA . SER B 1 233 ? -5.543 -33.75 5.133 1 22.28 233 SER B CA 1
ATOM 3856 C C . SER B 1 233 ? -5.523 -32.281 4.695 1 22.28 233 SER B C 1
ATOM 3858 O O . SER B 1 233 ? -6.574 -31.656 4.527 1 22.28 233 SER B O 1
ATOM 3860 N N . HIS B 1 234 ? -4.848 -31.469 5.258 1 25.25 234 HIS B N 1
ATOM 3861 C CA . HIS B 1 234 ? -4.816 -30.047 4.926 1 25.25 234 HIS B CA 1
ATOM 3862 C C . HIS B 1 234 ? -4.352 -29.828 3.49 1 25.25 234 HIS B C 1
ATOM 3864 O O . HIS B 1 234 ? -3.395 -30.453 3.039 1 25.25 234 HIS B O 1
ATOM 3870 N N . LEU B 1 235 ? -5.258 -29.609 2.602 1 30.44 235 LEU B N 1
ATOM 3871 C CA . LEU B 1 235 ? -4.844 -29.016 1.335 1 30.44 235 LEU B CA 1
ATOM 3872 C C . LEU B 1 235 ? -3.754 -27.969 1.554 1 30.44 235 LEU B C 1
ATOM 3874 O O . LEU B 1 235 ? -4.004 -26.922 2.15 1 30.44 235 LEU B O 1
ATOM 3878 N N . GLU B 1 236 ? -2.66 -28.391 1.986 1 31.31 236 GLU B N 1
ATOM 3879 C CA . GLU B 1 236 ? -1.49 -27.562 2.246 1 31.31 236 GLU B CA 1
ATOM 3880 C C . GLU B 1 236 ? -1.183 -26.656 1.058 1 31.31 236 GLU B C 1
ATOM 3882 O O . GLU B 1 236 ? -1.029 -27.141 -0.069 1 31.31 236 GLU B O 1
ATOM 3887 N N . SER B 1 237 ? -1.815 -25.562 0.966 1 35.38 237 SER B N 1
ATOM 3888 C CA . SER B 1 237 ? -1.425 -24.516 0.032 1 35.38 237 SER B CA 1
ATOM 3889 C C . SER B 1 237 ? 0.091 -24.359 -0.021 1 35.38 237 SER B C 1
ATOM 3891 O O . SER B 1 237 ? 0.701 -23.844 0.92 1 35.38 237 SER B O 1
ATOM 3893 N N . SER B 1 238 ? 0.765 -25.391 -0.383 1 36.66 238 SER B N 1
ATOM 3894 C CA . SER B 1 238 ? 2.213 -25.312 -0.545 1 36.66 238 SER B CA 1
ATOM 3895 C C . SER B 1 238 ? 2.613 -24.219 -1.514 1 36.66 238 SER B C 1
ATOM 3897 O O . SER B 1 238 ? 2.869 -24.469 -2.691 1 36.66 238 SER B O 1
ATOM 3899 N N . SER B 1 239 ? 1.841 -23.234 -1.736 1 41.62 239 SER B N 1
ATOM 3900 C CA . SER B 1 239 ? 2.334 -22.219 -2.67 1 41.62 239 SER B CA 1
ATOM 3901 C C . SER B 1 239 ? 3.625 -21.594 -2.166 1 41.62 239 SER B C 1
ATOM 3903 O O . SER B 1 239 ? 3.906 -21.609 -0.966 1 41.62 239 SER B O 1
ATOM 3905 N N . ARG B 1 240 ? 4.566 -21.391 -2.938 1 43.53 240 ARG B N 1
ATOM 3906 C CA . ARG B 1 240 ? 5.809 -20.703 -2.602 1 43.53 240 ARG B CA 1
ATOM 3907 C C . ARG B 1 240 ? 5.531 -19.391 -1.859 1 43.53 240 ARG B C 1
ATOM 3909 O O . ARG B 1 240 ? 4.809 -18.531 -2.359 1 43.53 240 ARG B O 1
ATOM 3916 N N . PRO B 1 241 ? 5.645 -19.5 -0.481 1 42.94 241 PRO B N 1
ATOM 3917 C CA . PRO B 1 241 ? 5.457 -18.25 0.254 1 42.94 241 PRO B CA 1
ATOM 3918 C C . PRO B 1 241 ? 6.305 -17.109 -0.3 1 42.94 241 PRO B C 1
ATOM 3920 O O . PRO B 1 241 ? 7.512 -17.266 -0.49 1 42.94 241 PRO B O 1
ATOM 3923 N N . HIS B 1 242 ? 5.812 -16.328 -1.201 1 40.22 242 HIS B N 1
ATOM 3924 C CA . HIS B 1 242 ? 6.551 -15.141 -1.63 1 40.22 242 HIS B CA 1
ATOM 3925 C C . HIS B 1 242 ? 6.531 -14.062 -0.556 1 40.22 242 HIS B C 1
ATOM 3927 O O . HIS B 1 242 ? 5.547 -13.922 0.17 1 40.22 242 HIS B O 1
#

pLDDT: mean 81.92, std 25.83, range [17.09, 98.31]

Solvent-accessible surface area (backbone atoms only — not comparable to full-atom values): 28615 Å² total; per-residue (Å²): 128,75,34,54,67,52,49,42,37,51,76,68,58,50,75,82,45,56,71,84,70,28,51,62,45,81,47,56,53,73,38,31,49,50,77,61,50,74,68,51,43,56,30,43,79,68,46,68,48,57,75,64,41,82,80,34,39,34,58,66,60,47,50,52,54,51,52,38,44,76,73,54,35,70,44,78,39,59,32,58,39,82,74,77,63,38,65,49,92,57,60,43,80,42,56,54,48,82,40,74,47,75,46,61,75,55,60,57,61,44,64,78,56,43,71,70,54,87,70,42,75,35,71,45,60,57,68,68,60,51,48,53,55,45,51,58,53,42,47,73,58,69,48,55,66,68,47,51,55,50,29,35,69,69,35,44,54,54,29,37,63,67,54,28,57,66,37,52,79,72,30,36,33,33,32,43,59,41,63,77,30,54,65,40,48,47,52,51,42,52,53,50,49,32,53,77,68,65,64,58,69,75,62,68,57,64,68,68,64,58,69,80,63,72,72,67,77,70,78,83,76,89,82,83,85,77,81,83,77,79,78,74,82,62,85,66,79,76,57,79,63,118,128,74,34,55,66,52,50,41,37,52,75,68,58,51,74,81,43,55,73,85,70,28,50,62,45,79,45,58,52,74,37,32,50,47,77,60,52,75,70,51,43,56,30,42,78,69,48,67,49,58,75,64,42,81,81,33,39,34,58,66,60,48,50,51,52,50,52,38,43,76,72,55,36,71,45,76,39,60,31,58,38,81,77,76,63,38,64,50,90,57,63,43,81,42,57,51,49,83,38,74,48,77,46,60,74,55,60,58,60,45,64,77,55,43,71,70,54,89,72,41,77,35,71,43,60,55,68,68,59,51,49,52,53,46,51,57,52,42,46,74,59,69,47,55,66,70,48,51,55,50,28,34,68,69,36,45,54,52,27,37,62,68,56,28,55,66,38,54,78,72,30,36,35,33,32,44,60,41,64,76,29,54,66,40,49,48,54,52,41,51,53,50,49,33,54,77,69,66,64,57,70,76,63,68,59,64,69,68,64,57,68,79,61,74,71,65,76,69,77,86,74,89,83,88,86,75,85,81,76,79,78,75,81,63,85,66,79,75,58,81,65,118

Nearest PDB structures (foldseek):
  2jeo-assembly1_A  TM=9.869E-01  e=5.931E-34  Homo sapiens
  1ufq-assembly1_D  TM=9.366E-01  e=4.613E-31  Homo sapiens
  1uei-assembly2_B  TM=9.476E-01  e=5.130E-30  Homo sapiens
  6n55-assembly2_D-2  TM=9.483E-01  e=1.328E-29  Homo sapiens
  1ufq-assembly1_B  TM=9.471E-01  e=2.349E-29  Homo sapiens

Organism: NCBI:txid72004

InterPro domains:
  IPR000764 Uridine kinase-like [cd02023] (2-195)
  IPR006083 Phosphoribulokinase/uridine kinase [PF00485] (2-183)
  IPR027417 P-loop containing nucleoside triphosphate hydrolase [G3DSA:3.40.50.300] (1-208)
  IPR027417 P-loop containing nucleoside triphosphate hydrolase [SSF52540] (2-188)

Sequence (484 aa):
QSTVCEKIMELLGQNEVDHRQRKLVILSQDRFYKVLTAEQKAKALKGQYNFDHPDAFDNDLMHRTLKNIVEGKTVEVPTYDFVTHSRLAETTVVYPADVVLFEGILVFYSQEIRDMFHLRLFVDTDSDVRLSRRVLRDVQRGRDLEQILTQYTTFVKPAFEEFCLPTKKYADVIIPRGVDNMVAINLIVQHIQDILNGDICKWHRAGANGRSHKRTFPEPGEHPAVLASGKRSHLESSSRPHQSTVCEKIMELLGQNEVDHRQRKLVILSQDRFYKVLTAEQKAKALKGQYNFDHPDAFDNDLMHRTLKNIVEGKTVEVPTYDFVTHSRLAETTVVYPADVVLFEGILVFYSQEIRDMFHLRLFVDTDSDVRLSRRVLRDVQRGRDLEQILTQYTTFVKPAFEEFCLPTKKYADVIIPRGVDNMVAINLIVQHIQDILNGDICKWHRAGANGRSHKRTFPEPGEHPAVLASGKRSHLESSSRPH

Secondary structure (DSSP, 8-state):
---HHHHHHHHTT-TTS-TTT-SEEEEEGGGGBPPPPHHHHHHHHTT-S-TTSGGGB-HHHHHHHHHHHHTT--EEEEEEETTTTEEEEEEEEE---SEEEEE-SSTTTSHHHHTT-S--EEEE--HHHHHHHHHHHHHHTT--HHHHHHHIIIIIHHHIIIIIGGGGGG-SEEEETGGG-HHHHHHHHHHHHHHHHT-S-S-THHHH----------------------------------/---HHHHHHHHTT-TTS-TTT-SEEEEEGGGGBPPPPHHHHHHHHTT-S-TTSGGGB-HHHHHHHHHHHHTT--EEEEEEETTTTEEEEEEEEE---SEEEEE-SSTTTSHHHHTT-S--EEEE--HHHHHHHHHHHHHHTT--HHHHHHHIIIIIHHHIIIIIGGGGGG-SEEEETGGG-HHHHHHHHHHHHHHHHT-S-S-THHHH----------------------------------

Radius of gyration: 26.99 Å; Cα contacts (8 Å, |Δi|>4): 590; chains: 2; bounding box: 46×77×75 Å

Foldseek 3Di:
DDFLVRVLCVVLVQVPPDQQPGQEEEAEQLLFFDADDPVQLVCVLQLNHFCLDPVRGPVVVVLVQLVCLLVQHKDWTWDADPLSRGTDPDTDIHGHHLYYHYDDQQQLQDPSSLVSDPAFEAEAEDPVVVLVVQQVVVVVSVDDNVSSVVSCVPHVVVSSVPRRVVSVVSHPYYHYPTNVRVVVSVVVSVVVVCSVVVNPPPPPVVVVPPPPPPPPVPDDDDDDDDDDDPDPPPPPPPPDPD/DDFLVRVLCVVLVQVPPDQQPGQEEEAEQLLFFDADDPVQLVCVLQLNHFCLDPVRGPVVVVLVQLVCLLVQHKDWTWDADPLSRGTDPDTDIHGHHLYYHYDDQQQLQDPSSLVSDPAFEAEAEDPVVVLVVQQVVVVVSVDDNVSSVVSCVPHVVVSSVPRRVVSVVSHPYYHYPTNVRVVVSVVVSVVVVCSVVVNPPPPPVVVVPPPPPPPPVPDDDDDDDDDDDPPPVPPPPPPDPD